Protein 3D1L (pdb70)

CATH classification: 3.40.50.720 (+1 more: 1.10.1040.20)

Foldseek 3Di:
DLLAQEEEEEAQDDVSLQLLLLSLVLNHHDAEYEHCDPVRRVVSCVNRVYHYDNALQPGDQETQEYEYADDDVVCVVCVLSNLPNHDQNYEEYADLQDACPCPPRHQKYWYWHWDDDVHDQAADIATEIDINDPVSRVSSQVSSVSRYPHYYYDHSVRSVVVVVVVCVVPVVLVVLVVVCVVCVVVVHDSVVVPVVVVLVVVCVPPPPLVSDDDCLCVVPCVPLVVVLCVVVVVVSVCSVVVSPVNNVSD/DLLAFEEEEEAQFFVNLQVLLLSLVLNHHDAAYEHCDPVRRVVSCVNNVYHYDPALQPDDQEGQEYEYEDDPVVCVVCVLSNQPPHDLNREEYADLQDACPCPPPHDKYWYWHWDDGHNVDHDQQQDIATEIDIPDPVSRVSSQVSSVSRYPHYYYDHSVVSNVVVVVVCVVPVVLVVLVVCQVVCVVVPHHSPVPPVVVVLVVVCVPDPNLVSDDDCLQVVVVVVLVVVCCCVVPVVVVVSVVVSVVNNVD

Organism: Bacteroides fragilis (strain ATCC 25285 / DSM 2151 / CCUG 4856 / JCM 11019 / LMG 10263 / NCTC 9343 / Onslow / VPI 2553 / EN-2) (NCBI:txid272559)

B-factor: mean 49.12, std 8.97, range [27.75, 86.51]

Solvent-accessible surface area: 22450 Å² total

Radius of gyration: 28.65 Å; Cα contacts (8 Å, |Δi|>4): 856; chains: 2; bounding box: 71×79×59 Å

Nearest PDB structures (foldseek):
  3d1l-assembly1_A  TM=1.004E+00  e=2.231E-47  Bacteroides fragilis NCTC 9343
  3d1l-assembly1_B  TM=6.926E-01  e=3.878E-43  Bacteroides fragilis NCTC 9343
  3gt0-assembly1_A  TM=6.727E-01  e=2.154E-07  Bacillus cereus ATCC 14579
  3qsg-assembly1_A-2  TM=5.677E-01  e=4.108E-08  Alicyclobacillus acidocaldarius subsp. acidocaldarius DSM 446
  2f1k-assembly2_C  TM=5.886E-01  e=5.859E-08  Synechocystis sp. PCC 6803

Structure (mmCIF, N/CA/C/O backbone):
data_3D1L
#
_entry.id   3D1L
#
_cell.length_a   154.995
_cell.length_b   154.995
_cell.length_c   54.313
_cell.angle_alpha   90.00
_cell.angle_beta   90.00
_cell.angle_gamma   90.00
#
_symmetry.space_group_name_H-M   'I 41'
#
loop_
_entity.id
_entity.type
_entity.pdbx_description
1 polymer 'Putative NADP oxidoreductase BF3122'
2 non-polymer '2-MERCAPTO-PROPION ALDEHYDE'
3 non-polymer 'CHLORIDE ION'
4 water water
#
loop_
_atom_site.group_PDB
_atom_site.id
_atom_site.type_symbol
_atom_site.label_atom_id
_atom_site.label_alt_id
_atom_site.label_comp_id
_atom_site.label_asym_id
_atom_site.label_entity_id
_atom_site.label_seq_id
_atom_site.pdbx_PDB_ins_code
_atom_site.Cartn_x
_atom_site.Cartn_y
_atom_site.Cartn_z
_atom_site.occupancy
_atom_site.B_iso_or_equiv
_atom_site.auth_seq_id
_atom_site.auth_comp_id
_atom_site.auth_asym_id
_atom_site.auth_atom_id
_atom_site.pdbx_PDB_model_num
ATOM 1 N N . SER A 1 7 ? -20.924 4.644 62.723 1.00 72.35 4 SER A N 1
ATOM 2 C CA . SER A 1 7 ? -22.354 4.690 62.310 1.00 72.55 4 SER A CA 1
ATOM 3 C C . SER A 1 7 ? -22.482 4.376 60.823 1.00 72.54 4 SER A C 1
ATOM 4 O O . SER A 1 7 ? -23.131 3.401 60.449 1.00 72.45 4 SER A O 1
ATOM 7 N N . ILE A 1 8 ? -21.861 5.197 59.975 1.00 72.46 5 ILE A N 1
ATOM 8 C CA . ILE A 1 8 ? -21.847 4.899 58.539 1.00 72.45 5 ILE A CA 1
ATOM 9 C C . ILE A 1 8 ? -20.993 3.655 58.250 1.00 72.28 5 ILE A C 1
ATOM 10 O O . ILE A 1 8 ? -21.343 2.849 57.389 1.00 72.25 5 ILE A O 1
ATOM 15 N N . GLU A 1 9 ? -19.899 3.488 58.999 1.00 71.77 6 GLU A N 1
ATOM 16 C CA . GLU A 1 9 ? -19.054 2.302 58.865 1.00 71.24 6 GLU A CA 1
ATOM 17 C C . GLU A 1 9 ? -19.778 1.069 59.384 1.00 70.60 6 GLU A C 1
ATOM 18 O O . GLU A 1 9 ? -19.253 -0.042 59.308 1.00 70.82 6 GLU A O 1
ATOM 24 N N . ASP A 1 10 ? -20.979 1.288 59.922 1.00 69.60 7 ASP A N 1
ATOM 25 C CA . ASP A 1 10 ? -21.881 0.209 60.316 1.00 68.48 7 ASP A CA 1
ATOM 26 C C . ASP A 1 10 ? -22.890 -0.127 59.209 1.00 67.06 7 ASP A C 1
ATOM 27 O O . ASP A 1 10 ? -23.965 -0.666 59.471 1.00 67.69 7 ASP A O 1
ATOM 32 N N . THR A 1 11 ? -22.541 0.207 57.978 1.00 64.75 8 THR A N 1
ATOM 33 C CA . THR A 1 11 ? -23.318 -0.204 56.827 1.00 62.62 8 THR A CA 1
ATOM 34 C C . THR A 1 11 ? -22.807 -1.583 56.424 1.00 60.96 8 THR A C 1
ATOM 35 O O . THR A 1 11 ? -21.676 -1.689 55.970 1.00 60.99 8 THR A O 1
ATOM 39 N N . PRO A 1 12 ? -23.613 -2.647 56.627 1.00 59.21 9 PRO A N 1
ATOM 40 C CA . PRO A 1 12 ? -23.178 -3.945 56.120 1.00 58.36 9 PRO A CA 1
ATOM 41 C C . PRO A 1 12 ? -23.150 -3.908 54.590 1.00 57.60 9 PRO A C 1
ATOM 42 O O . PRO A 1 12 ? -24.103 -3.429 53.981 1.00 57.28 9 PRO A O 1
ATOM 46 N N . ILE A 1 13 ? -22.068 -4.395 53.992 1.00 56.85 10 ILE A N 1
ATOM 47 C CA . ILE A 1 13 ? -21.874 -4.313 52.552 1.00 56.57 10 ILE A CA 1
ATOM 48 C C . ILE A 1 13 ? -21.677 -5.697 51.924 1.00 57.01 10 ILE A C 1
ATOM 49 O O . ILE A 1 13 ? -21.006 -6.553 52.503 1.00 56.21 10 ILE A O 1
ATOM 54 N N . VAL A 1 14 ? -22.282 -5.901 50.746 1.00 57.00 11 VAL A N 1
ATOM 55 C CA . VAL A 1 14 ? -22.021 -7.086 49.924 1.00 57.28 11 VAL A CA 1
ATOM 56 C C . VAL A 1 14 ? -21.422 -6.663 48.563 1.00 57.99 11 VAL A C 1
ATOM 57 O O . VAL A 1 14 ? -21.814 -5.636 47.985 1.00 57.78 11 VAL A O 1
ATOM 61 N N . LEU A 1 15 ? -20.466 -7.447 48.065 1.00 58.19 12 LEU A N 1
ATOM 62 C CA . LEU A 1 15 ? -19.844 -7.177 46.775 1.00 57.90 12 LEU A CA 1
ATOM 63 C C . LEU A 1 15 ? -20.276 -8.250 45.789 1.00 57.82 12 LEU A C 1
ATOM 64 O O . LEU A 1 15 ? -20.191 -9.441 46.084 1.00 58.14 12 LEU A O 1
ATOM 69 N N . ILE A 1 16 ? -20.752 -7.821 44.626 1.00 56.84 13 ILE A N 1
ATOM 70 C CA . ILE A 1 16 ? -21.163 -8.732 43.558 1.00 56.20 13 ILE A CA 1
ATOM 71 C C . ILE A 1 16 ? -20.134 -8.512 42.472 1.00 55.88 13 ILE A C 1
ATOM 72 O O . ILE A 1 16 ? -20.197 -7.513 41.725 1.00 55.32 13 ILE A O 1
ATOM 77 N N . GLY A 1 17 ? -19.172 -9.430 42.411 1.00 55.26 14 GLY A N 1
ATOM 78 C CA . GLY A 1 17 ? -17.999 -9.265 41.566 1.00 55.60 14 GLY A CA 1
ATOM 79 C C . GLY A 1 17 ? -16.735 -9.090 42.396 1.00 56.12 14 GLY A C 1
ATOM 80 O O . GLY A 1 17 ? -16.728 -8.336 43.367 1.00 56.37 14 GLY A O 1
ATOM 81 N N . ALA A 1 18 ? -15.667 -9.798 42.016 1.00 56.15 15 ALA A N 1
ATOM 82 C CA . ALA A 1 18 ? -14.400 -9.777 42.757 1.00 56.61 15 ALA A CA 1
ATOM 83 C C . ALA A 1 18 ? -13.179 -9.447 41.891 1.00 56.81 15 ALA A C 1
ATOM 84 O O . ALA A 1 18 ? -12.079 -9.911 42.171 1.00 56.76 15 ALA A O 1
ATOM 86 N N . GLY A 1 19 ? -13.378 -8.651 40.843 1.00 57.40 16 GLY A N 1
ATOM 87 C CA . GLY A 1 19 ? -12.273 -8.191 39.999 1.00 57.36 16 GLY A CA 1
ATOM 88 C C . GLY A 1 19 ? -11.425 -7.130 40.678 1.00 57.91 16 GLY A C 1
ATOM 89 O O . GLY A 1 19 ? -11.484 -6.960 41.896 1.00 57.59 16 GLY A O 1
ATOM 90 N N . ASN A 1 20 ? -10.641 -6.412 39.882 1.00 58.31 17 ASN A N 1
ATOM 91 C CA . ASN A 1 20 ? -9.626 -5.518 40.405 1.00 59.06 17 ASN A CA 1
ATOM 92 C C . ASN A 1 20 ? -10.181 -4.312 41.159 1.00 59.22 17 ASN A C 1
ATOM 93 O O . ASN A 1 20 ? -9.756 -4.038 42.283 1.00 59.05 17 ASN A O 1
ATOM 98 N N . LEU A 1 21 ? -11.116 -3.597 40.531 1.00 59.47 18 LEU A N 1
ATOM 99 C CA . LEU A 1 21 ? -11.771 -2.449 41.150 1.00 59.50 18 LEU A CA 1
ATOM 100 C C . LEU A 1 21 ? -12.481 -2.870 42.430 1.00 59.84 18 LEU A C 1
ATOM 101 O O . LEU A 1 21 ? -12.309 -2.235 43.478 1.00 60.08 18 LEU A O 1
ATOM 106 N N . ALA A 1 22 ? -13.269 -3.939 42.334 1.00 59.88 19 ALA A N 1
ATOM 107 C CA . ALA A 1 22 ? -13.964 -4.531 43.479 1.00 59.93 19 ALA A CA 1
ATOM 108 C C . ALA A 1 22 ? -13.022 -4.795 44.635 1.00 60.33 19 ALA A C 1
ATOM 109 O O . ALA A 1 22 ? -13.338 -4.487 45.788 1.00 60.20 19 ALA A O 1
ATOM 111 N N . THR A 1 23 ? -11.870 -5.373 44.307 1.00 60.28 20 THR A N 1
ATOM 112 C CA . THR A 1 23 ? -10.841 -5.656 45.274 1.00 60.60 20 THR A CA 1
ATOM 113 C C . THR A 1 23 ? -10.358 -4.373 45.960 1.00 61.10 20 THR A C 1
ATOM 114 O O . THR A 1 23 ? -10.482 -4.258 47.178 1.00 61.48 20 THR A O 1
ATOM 118 N N . ASN A 1 24 ? -9.837 -3.419 45.181 1.00 61.21 21 ASN A N 1
ATOM 119 C CA . ASN A 1 24 ? -9.372 -2.135 45.716 1.00 61.71 21 ASN A CA 1
ATOM 120 C C . ASN A 1 24 ? -10.417 -1.462 46.599 1.00 61.81 21 ASN A C 1
ATOM 121 O O . ASN A 1 24 ? -10.125 -1.017 47.717 1.00 62.11 21 ASN A O 1
ATOM 126 N N . LEU A 1 25 ? -11.640 -1.423 46.085 1.00 62.00 22 LEU A N 1
ATOM 127 C CA . LEU A 1 25 ? -12.763 -0.794 46.745 1.00 62.01 22 LEU A CA 1
ATOM 128 C C . LEU A 1 25 ? -13.084 -1.487 48.074 1.00 62.02 22 LEU A C 1
ATOM 129 O O . LEU A 1 25 ? -13.154 -0.836 49.117 1.00 62.10 22 LEU A O 1
ATOM 134 N N . ALA A 1 26 ? -13.266 -2.808 48.025 1.00 62.00 23 ALA A N 1
ATOM 135 C CA . ALA A 1 26 ? -13.509 -3.612 49.221 1.00 61.79 23 ALA A CA 1
ATOM 136 C C . ALA A 1 26 ? -12.430 -3.424 50.302 1.00 61.90 23 ALA A C 1
ATOM 137 O O . ALA A 1 26 ? -12.763 -3.194 51.464 1.00 62.11 23 ALA A O 1
ATOM 139 N N . LYS A 1 27 ? -11.156 -3.536 49.916 1.00 61.77 24 LYS A N 1
ATOM 140 C CA . LYS A 1 27 ? -10.026 -3.374 50.848 1.00 62.19 24 LYS A CA 1
ATOM 141 C C . LYS A 1 27 ? -10.013 -1.999 51.523 1.00 62.11 24 LYS A C 1
ATOM 142 O O . LYS A 1 27 ? -9.895 -1.913 52.736 1.00 62.45 24 LYS A O 1
ATOM 148 N N . ALA A 1 28 ? -10.158 -0.939 50.726 1.00 62.51 25 ALA A N 1
ATOM 149 C CA . ALA A 1 28 ? -10.242 0.437 51.221 1.00 62.42 25 ALA A CA 1
ATOM 150 C C . ALA A 1 28 ? -11.441 0.640 52.148 1.00 62.53 25 ALA A C 1
ATOM 151 O O . ALA A 1 28 ? -11.306 1.273 53.202 1.00 62.78 25 ALA A O 1
ATOM 153 N N . LEU A 1 29 ? -12.601 0.102 51.769 1.00 62.23 26 LEU A N 1
ATOM 154 C CA . LEU A 1 29 ? -13.773 0.128 52.651 1.00 62.18 26 LEU A CA 1
ATOM 155 C C . LEU A 1 29 ? -13.501 -0.586 53.982 1.00 62.40 26 LEU A C 1
ATOM 156 O O . LEU A 1 29 ? -13.740 -0.014 55.058 1.00 61.93 26 LEU A O 1
ATOM 161 N N . TYR A 1 30 ? -12.980 -1.815 53.895 1.00 62.57 27 TYR A N 1
ATOM 162 C CA . TYR A 1 30 ? -12.548 -2.610 55.065 1.00 62.71 27 TYR A CA 1
ATOM 163 C C . TYR A 1 30 ? -11.541 -1.887 55.972 1.00 62.97 27 TYR A C 1
ATOM 164 O O . TYR A 1 30 ? -11.634 -1.959 57.213 1.00 62.71 27 TYR A O 1
ATOM 173 N N . ARG A 1 31 ? -10.582 -1.197 55.356 1.00 63.15 28 ARG A N 1
ATOM 174 C CA . ARG A 1 31 ? -9.581 -0.436 56.112 1.00 63.60 28 ARG A CA 1
ATOM 175 C C . ARG A 1 31 ? -10.190 0.769 56.809 1.00 63.26 28 ARG A C 1
ATOM 176 O O . ARG A 1 31 ? -9.711 1.187 57.856 1.00 62.93 28 ARG A O 1
ATOM 184 N N . LYS A 1 32 ? -11.239 1.329 56.210 1.00 63.02 29 LYS A N 1
ATOM 185 C CA . LYS A 1 32 ? -11.920 2.489 56.776 1.00 62.95 29 LYS A CA 1
ATOM 186 C C . LYS A 1 32 ? -12.886 2.125 57.905 1.00 62.78 29 LYS A C 1
ATOM 187 O O . LYS A 1 32 ? -13.361 3.001 58.630 1.00 62.71 29 LYS A O 1
ATOM 193 N N . GLY A 1 33 ? -13.165 0.833 58.057 1.00 62.71 30 GLY A N 1
ATOM 194 C CA . GLY A 1 33 ? -13.946 0.346 59.194 1.00 62.66 30 GLY A CA 1
ATOM 195 C C . GLY A 1 33 ? -15.239 -0.343 58.817 1.00 62.33 30 GLY A C 1
ATOM 196 O O . GLY A 1 33 ? -16.030 -0.726 59.684 1.00 62.02 30 GLY A O 1
ATOM 197 N N . PHE A 1 34 ? -15.451 -0.502 57.518 1.00 62.31 31 PHE A N 1
ATOM 198 C CA . PHE A 1 34 ? -16.666 -1.119 57.012 1.00 62.43 31 PHE A CA 1
ATOM 199 C C . PHE A 1 34 ? -16.633 -2.632 57.132 1.00 62.56 31 PHE A C 1
ATOM 200 O O . PHE A 1 34 ? -15.594 -3.273 56.941 1.00 62.97 31 PHE A O 1
ATOM 208 N N . ARG A 1 35 ? -17.795 -3.194 57.438 1.00 62.53 32 ARG A N 1
ATOM 209 C CA . ARG A 1 35 ? -17.989 -4.628 57.447 1.00 62.43 32 ARG A CA 1
ATOM 210 C C . ARG A 1 35 ? -18.398 -5.044 56.053 1.00 61.90 32 ARG A C 1
ATOM 211 O O . ARG A 1 35 ? -19.426 -4.590 55.533 1.00 61.16 32 ARG A O 1
ATOM 219 N N . ILE A 1 36 ? -17.581 -5.890 55.438 1.00 61.29 33 ILE A N 1
ATOM 220 C CA . ILE A 1 36 ? -17.989 -6.542 54.210 1.00 60.77 33 ILE A CA 1
ATOM 221 C C . ILE A 1 36 ? -18.466 -7.932 54.599 1.00 60.12 33 ILE A C 1
ATOM 222 O O . ILE A 1 36 ? -17.685 -8.743 55.095 1.00 59.90 33 ILE A O 1
ATOM 227 N N . VAL A 1 37 ? -19.765 -8.180 54.445 1.00 59.52 34 VAL A N 1
ATOM 228 C CA . VAL A 1 37 ? -20.335 -9.420 54.993 1.00 59.32 34 VAL A CA 1
ATOM 229 C C . VAL A 1 37 ? -20.074 -10.623 54.104 1.00 58.51 34 VAL A C 1
ATOM 230 O O . VAL A 1 37 ? -19.893 -11.734 54.604 1.00 58.63 34 VAL A O 1
ATOM 234 N N . GLN A 1 38 ? -20.017 -10.381 52.795 1.00 57.42 35 GLN A N 1
ATOM 235 C CA . GLN A 1 38 ? -19.991 -11.450 51.799 1.00 56.45 35 GLN A CA 1
ATOM 236 C C . GLN A 1 38 ? -19.494 -10.932 50.471 1.00 55.90 35 GLN A C 1
ATOM 237 O O . GLN A 1 38 ? -19.791 -9.798 50.097 1.00 56.25 35 GLN A O 1
ATOM 243 N N . VAL A 1 39 ? -18.749 -11.778 49.759 1.00 55.58 36 VAL A N 1
ATOM 244 C CA . VAL A 1 39 ? -18.308 -11.501 48.395 1.00 55.06 36 VAL A CA 1
ATOM 245 C C . VAL A 1 39 ? -18.912 -12.562 47.459 1.00 55.46 36 VAL A C 1
ATOM 246 O O . VAL A 1 39 ? -18.870 -13.751 47.756 1.00 55.19 36 VAL A O 1
ATOM 250 N N . TYR A 1 40 ? -19.513 -12.122 46.351 1.00 55.67 37 TYR A N 1
ATOM 251 C CA . TYR A 1 40 ? -19.866 -13.037 45.269 1.00 55.96 37 TYR A CA 1
ATOM 252 C C . TYR A 1 40 ? -18.906 -12.878 44.079 1.00 56.44 37 TYR A C 1
ATOM 253 O O . TYR A 1 40 ? -18.447 -11.782 43.778 1.00 56.51 37 TYR A O 1
ATOM 262 N N . SER A 1 41 ? -18.624 -13.985 43.403 1.00 57.53 38 SER A N 1
ATOM 263 C CA . SER A 1 41 ? -17.904 -13.979 42.136 1.00 58.19 38 SER A CA 1
ATOM 264 C C . SER A 1 41 ? -18.293 -15.208 41.319 1.00 59.03 38 SER A C 1
ATOM 265 O O . SER A 1 41 ? -18.726 -16.224 41.875 1.00 59.42 38 SER A O 1
ATOM 268 N N . ARG A 1 42 ? -18.128 -15.120 40.002 1.00 59.43 39 ARG A N 1
ATOM 269 C CA . ARG A 1 42 ? -18.461 -16.225 39.122 1.00 60.50 39 ARG A CA 1
ATOM 270 C C . ARG A 1 42 ? -17.638 -17.485 39.455 1.00 60.10 39 ARG A C 1
ATOM 271 O O . ARG A 1 42 ? -18.178 -18.597 39.445 1.00 59.45 39 ARG A O 1
ATOM 279 N N . THR A 1 43 ? -16.348 -17.290 39.748 1.00 60.02 40 THR A N 1
ATOM 280 C CA . THR A 1 43 ? -15.419 -18.391 40.035 1.00 60.26 40 THR A CA 1
ATOM 281 C C . THR A 1 43 ? -15.076 -18.470 41.513 1.00 60.22 40 THR A C 1
ATOM 282 O O . THR A 1 43 ? -14.898 -17.444 42.164 1.00 60.48 40 THR A O 1
ATOM 286 N N . GLU A 1 44 ? -14.986 -19.698 42.019 1.00 60.38 41 GLU A N 1
ATOM 287 C CA . GLU A 1 44 ? -14.634 -19.999 43.418 1.00 60.61 41 GLU A CA 1
ATOM 288 C C . GLU A 1 44 ? -13.398 -19.273 43.915 1.00 60.29 41 GLU A C 1
ATOM 289 O O . GLU A 1 44 ? -13.425 -18.644 44.978 1.00 59.75 41 GLU A O 1
ATOM 295 N N . GLU A 1 45 ? -12.314 -19.391 43.147 1.00 60.19 42 GLU A N 1
ATOM 296 C CA . GLU A 1 45 ? -11.029 -18.825 43.527 1.00 60.21 42 GLU A CA 1
ATOM 297 C C . GLU A 1 45 ? -11.178 -17.334 43.810 1.00 59.64 42 GLU A C 1
ATOM 298 O O . GLU A 1 45 ? -10.840 -16.878 44.899 1.00 59.48 42 GLU A O 1
ATOM 304 N N . SER A 1 46 ? -11.727 -16.599 42.842 1.00 59.52 43 SER A N 1
ATOM 305 C CA . SER A 1 46 ? -11.896 -15.157 42.960 1.00 59.18 43 SER A CA 1
ATOM 306 C C . SER A 1 46 ? -12.682 -14.753 44.200 1.00 59.02 43 SER A C 1
ATOM 307 O O . SER A 1 46 ? -12.251 -13.868 44.932 1.00 58.61 43 SER A O 1
ATOM 310 N N . ALA A 1 47 ? -13.821 -15.402 44.440 1.00 59.10 44 ALA A N 1
ATOM 311 C CA . ALA A 1 47 ? -14.686 -15.031 45.577 1.00 59.44 44 ALA A CA 1
ATOM 312 C C . ALA A 1 47 ? -14.005 -15.252 46.936 1.00 59.88 44 ALA A C 1
ATOM 313 O O . ALA A 1 47 ? -14.032 -14.370 47.805 1.00 59.42 44 ALA A O 1
ATOM 315 N N . ARG A 1 48 ? -13.384 -16.423 47.092 1.00 60.11 45 ARG A N 1
ATOM 316 C CA . ARG A 1 48 ? -12.638 -16.787 48.300 1.00 61.14 45 ARG A CA 1
ATOM 317 C C . ARG A 1 48 ? -11.486 -15.817 48.564 1.00 61.49 45 ARG A C 1
ATOM 318 O O . ARG A 1 48 ? -11.308 -15.320 49.690 1.00 61.19 45 ARG A O 1
ATOM 326 N N . GLU A 1 49 ? -10.708 -15.574 47.508 1.00 61.86 46 GLU A N 1
ATOM 327 C CA . GLU A 1 49 ? -9.516 -14.751 47.580 1.00 62.24 46 GLU A CA 1
ATOM 328 C C . GLU A 1 49 ? -9.843 -13.369 48.142 1.00 62.13 46 GLU A C 1
ATOM 329 O O . GLU A 1 49 ? -9.249 -12.953 49.136 1.00 61.57 46 GLU A O 1
ATOM 335 N N . LEU A 1 50 ? -10.798 -12.672 47.521 1.00 62.08 47 LEU A N 1
ATOM 336 C CA . LEU A 1 50 ? -11.159 -11.340 48.005 1.00 62.19 47 LEU A CA 1
ATOM 337 C C . LEU A 1 50 ? -11.760 -11.422 49.400 1.00 62.38 47 LEU A C 1
ATOM 338 O O . LEU A 1 50 ? -11.378 -10.654 50.277 1.00 62.39 47 LEU A O 1
ATOM 343 N N . ALA A 1 51 ? -12.667 -12.377 49.605 1.00 62.68 48 ALA A N 1
ATOM 344 C CA . ALA A 1 51 ? -13.348 -12.556 50.895 1.00 62.93 48 ALA A CA 1
ATOM 345 C C . ALA A 1 51 ? -12.389 -12.775 52.074 1.00 63.55 48 ALA A C 1
ATOM 346 O O . ALA A 1 51 ? -12.681 -12.354 53.199 1.00 63.43 48 ALA A O 1
ATOM 348 N N . GLN A 1 52 ? -11.257 -13.431 51.807 1.00 63.80 49 GLN A N 1
ATOM 349 C CA . GLN A 1 52 ? -10.223 -13.668 52.817 1.00 64.26 49 GLN A CA 1
ATOM 350 C C . GLN A 1 52 ? -9.450 -12.391 53.185 1.00 64.38 49 GLN A C 1
ATOM 351 O O . GLN A 1 52 ? -8.872 -12.297 54.277 1.00 63.98 49 GLN A O 1
ATOM 357 N N . LYS A 1 53 ? -9.452 -11.418 52.268 1.00 64.46 50 LYS A N 1
ATOM 358 C CA . LYS A 1 53 ? -8.716 -10.159 52.428 1.00 64.49 50 LYS A CA 1
ATOM 359 C C . LYS A 1 53 ? -9.432 -9.136 53.313 1.00 64.09 50 LYS A C 1
ATOM 360 O O . LYS A 1 53 ? -8.800 -8.123 53.765 1.00 64.03 50 LYS A O 1
ATOM 366 N N . VAL A 1 54 ? -10.756 -9.381 53.527 1.00 63.69 51 VAL A N 1
ATOM 367 C CA . VAL A 1 54 ? -11.585 -8.391 54.223 1.00 63.19 51 VAL A CA 1
ATOM 368 C C . VAL A 1 54 ? -12.462 -9.017 55.321 1.00 62.98 51 VAL A C 1
ATOM 369 O O . VAL A 1 54 ? -13.412 -8.381 55.836 1.00 63.09 51 VAL A O 1
ATOM 373 N N . GLU A 1 55 ? -12.123 -10.266 55.667 1.00 62.49 52 GLU A N 1
ATOM 374 C CA . GLU A 1 55 ? -12.835 -11.042 56.705 1.00 62.57 52 GLU A CA 1
ATOM 375 C C . GLU A 1 55 ? -14.333 -11.267 56.360 1.00 61.75 52 GLU A C 1
ATOM 376 O O . GLU A 1 55 ? -15.216 -11.125 57.218 1.00 61.55 52 GLU A O 1
ATOM 382 N N . ALA A 1 56 ? -14.586 -11.630 55.092 1.00 60.94 53 ALA A N 1
ATOM 383 C CA . ALA A 1 56 ? -15.939 -11.843 54.554 1.00 60.11 53 ALA A CA 1
ATOM 384 C C . ALA A 1 56 ? -16.224 -13.294 54.157 1.00 59.51 53 ALA A C 1
ATOM 385 O O . ALA A 1 56 ? -15.316 -14.052 53.815 1.00 59.20 53 ALA A O 1
ATOM 387 N N . GLU A 1 57 ? -17.503 -13.657 54.188 1.00 58.95 54 GLU A N 1
ATOM 388 C CA . GLU A 1 57 ? -17.982 -14.900 53.586 1.00 58.49 54 GLU A CA 1
ATOM 389 C C . GLU A 1 57 ? -17.903 -14.799 52.074 1.00 58.19 54 GLU A C 1
ATOM 390 O O . GLU A 1 57 ? -17.792 -13.716 51.511 1.00 57.53 54 GLU A O 1
ATOM 396 N N . TYR A 1 58 ? -17.970 -15.939 51.403 1.00 58.14 55 TYR A N 1
ATOM 397 C CA . TYR A 1 58 ? -17.902 -15.933 49.950 1.00 57.64 55 TYR A CA 1
ATOM 398 C C . TYR A 1 58 ? -18.889 -16.908 49.330 1.00 56.96 55 TYR A C 1
ATOM 399 O O . TYR A 1 58 ? -19.220 -17.943 49.913 1.00 56.52 55 TYR A O 1
ATOM 408 N N . THR A 1 59 ? -19.380 -16.555 48.156 1.00 55.87 56 THR A N 1
ATOM 409 C CA . THR A 1 59 ? -20.275 -17.446 47.444 1.00 55.33 56 THR A CA 1
ATOM 410 C C . THR A 1 59 ? -20.054 -17.351 45.946 1.00 54.34 56 THR A C 1
ATOM 411 O O . THR A 1 59 ? -19.501 -16.362 45.444 1.00 54.67 56 THR A O 1
ATOM 415 N N . THR A 1 60 ? -20.507 -18.383 45.246 1.00 53.14 57 THR A N 1
ATOM 416 C CA . THR A 1 60 ? -20.340 -18.510 43.816 1.00 51.54 57 THR A CA 1
ATOM 417 C C . THR A 1 60 ? -21.747 -18.592 43.204 1.00 50.84 57 THR A C 1
ATOM 418 O O . THR A 1 60 ? -21.922 -18.543 41.984 1.00 50.82 57 THR A O 1
ATOM 422 N N . ASP A 1 61 ? -22.743 -18.65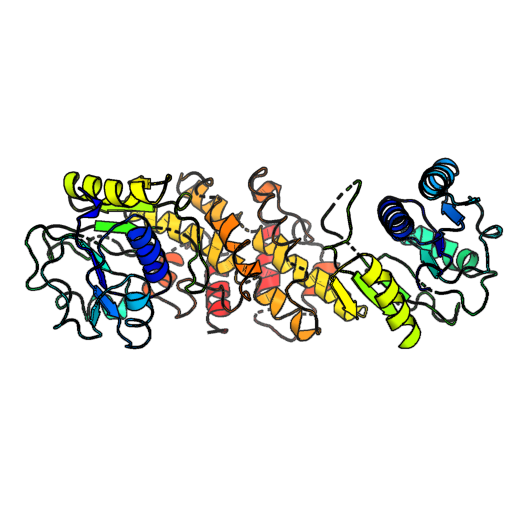3 44.086 1.00 50.21 58 ASP A N 1
ATOM 423 C CA . ASP A 1 61 ? -24.161 -18.876 43.755 1.00 50.08 58 ASP A CA 1
ATOM 424 C C . ASP A 1 61 ? -25.002 -17.684 44.239 1.00 49.68 58 ASP A C 1
ATOM 425 O O . ASP A 1 61 ? -25.016 -17.369 45.436 1.00 49.17 58 ASP A O 1
ATOM 430 N N . LEU A 1 62 ? -25.696 -17.029 43.303 1.00 49.23 59 LEU A N 1
ATOM 431 C CA . LEU A 1 62 ? -26.486 -15.842 43.603 1.00 48.56 59 LEU A CA 1
ATOM 432 C C . LEU A 1 62 ? -27.634 -16.113 44.583 1.00 48.78 59 LEU A C 1
ATOM 433 O O . LEU A 1 62 ? -28.086 -15.198 45.278 1.00 48.33 59 LEU A O 1
ATOM 438 N N . ALA A 1 63 ? -28.102 -17.363 44.637 1.00 48.64 60 ALA A N 1
ATOM 439 C CA . ALA A 1 63 ? -29.205 -17.731 45.526 1.00 48.78 60 ALA A CA 1
ATOM 440 C C . ALA A 1 63 ? -28.774 -17.722 46.987 1.00 48.93 60 ALA A C 1
ATOM 441 O O . ALA A 1 63 ? -29.622 -17.679 47.885 1.00 48.79 60 ALA A O 1
ATOM 443 N N . GLU A 1 64 ? -27.462 -17.762 47.214 1.00 48.93 61 GLU A N 1
ATOM 444 C CA . GLU A 1 64 ? -26.896 -17.767 48.564 1.00 49.66 61 GLU A CA 1
ATOM 445 C C . GLU A 1 64 ? -26.376 -16.395 48.986 1.00 49.25 61 GLU A C 1
ATOM 446 O O . GLU A 1 64 ? -25.759 -16.258 50.052 1.00 48.98 61 GLU A O 1
ATOM 452 N N . VAL A 1 65 ? -26.599 -15.383 48.148 1.00 48.42 62 VAL A N 1
ATOM 453 C CA . VAL A 1 65 ? -26.172 -14.035 48.499 1.00 48.13 62 VAL A CA 1
ATOM 454 C C . VAL A 1 65 ? -27.018 -13.547 49.677 1.00 48.04 62 VAL A C 1
ATOM 455 O O . VAL A 1 65 ? -28.237 -13.712 49.658 1.00 48.57 62 VAL A O 1
ATOM 459 N N . ASN A 1 66 ? -26.366 -13.018 50.716 1.00 48.11 63 ASN A N 1
ATOM 460 C CA . ASN A 1 66 ? -27.068 -12.442 51.880 1.00 47.95 63 ASN A CA 1
ATOM 461 C C . ASN A 1 66 ? -28.022 -11.355 51.422 1.00 47.98 63 ASN A C 1
ATOM 462 O O . ASN A 1 66 ? -27.616 -10.432 50.705 1.00 48.36 63 ASN A O 1
ATOM 467 N N . PRO A 1 67 ? -29.303 -11.503 51.772 1.00 47.87 64 PRO A N 1
ATOM 468 C CA . PRO A 1 67 ? -30.336 -10.575 51.366 1.00 48.09 64 PRO A CA 1
ATOM 469 C C . PRO A 1 67 ? -30.527 -9.347 52.267 1.00 48.17 64 PRO A C 1
ATOM 470 O O . PRO A 1 67 ? -31.297 -8.469 51.895 1.00 48.06 64 PRO A O 1
ATOM 474 N N . TYR A 1 68 ? -29.844 -9.266 53.413 1.00 48.31 65 TYR A N 1
ATOM 475 C CA . TYR A 1 68 ? -30.144 -8.196 54.398 1.00 48.50 65 TYR A CA 1
ATOM 476 C C . TYR A 1 68 ? -29.102 -7.071 54.546 1.00 48.65 65 TYR A C 1
ATOM 477 O O . TYR A 1 68 ? -29.189 -6.277 55.477 1.00 48.40 65 TYR A O 1
ATOM 486 N N . ALA A 1 69 ? -28.123 -6.994 53.637 1.00 49.04 66 ALA A N 1
ATOM 487 C CA . ALA A 1 69 ? -27.128 -5.911 53.702 1.00 49.03 66 ALA A CA 1
ATOM 488 C C . ALA A 1 69 ? -27.737 -4.570 53.275 1.00 49.26 66 ALA A C 1
ATOM 489 O O . ALA A 1 69 ? -28.818 -4.527 52.672 1.00 49.26 66 ALA A O 1
ATOM 491 N N . LYS A 1 70 ? -27.060 -3.477 53.619 1.00 49.62 67 LYS A N 1
ATOM 492 C CA . LYS A 1 70 ? -27.545 -2.135 53.273 1.00 49.92 67 LYS A CA 1
ATOM 493 C C . LYS A 1 70 ? -27.105 -1.712 51.858 1.00 49.75 67 LYS A C 1
ATOM 494 O O . LYS A 1 70 ? -27.832 -0.995 51.162 1.00 50.66 67 LYS A O 1
ATOM 500 N N . LEU A 1 71 ? -25.947 -2.195 51.414 1.00 49.12 68 LEU A N 1
ATOM 501 C CA . LEU A 1 71 ? -25.381 -1.781 50.132 1.00 47.93 68 LEU A CA 1
ATOM 502 C C . LEU A 1 71 ? -24.784 -2.941 49.340 1.00 47.92 68 LEU A C 1
ATOM 503 O O . LEU A 1 71 ? -24.003 -3.738 49.872 1.00 47.71 68 LEU A O 1
ATOM 508 N N . TYR A 1 72 ? -25.153 -3.014 48.061 1.00 47.59 69 TYR A N 1
ATOM 509 C CA . TYR A 1 72 ? -24.674 -4.048 47.163 1.00 47.08 69 TYR A CA 1
ATOM 510 C C . TYR A 1 72 ? -23.898 -3.395 46.054 1.00 47.22 69 TYR A C 1
ATOM 511 O O . TYR A 1 72 ? -24.426 -2.574 45.322 1.00 48.13 69 TYR A O 1
ATOM 520 N N . ILE A 1 73 ? -22.633 -3.758 45.925 1.00 47.06 70 ILE A N 1
ATOM 521 C CA . ILE A 1 73 ? -21.772 -3.109 44.957 1.00 45.84 70 ILE A CA 1
ATOM 522 C C . ILE A 1 73 ? -21.481 -4.092 43.840 1.00 46.15 70 ILE A C 1
ATOM 523 O O . ILE A 1 73 ? -20.717 -5.043 44.023 1.00 45.33 70 ILE A O 1
ATOM 528 N N . VAL A 1 74 ? -22.125 -3.853 42.695 1.00 46.09 71 VAL A N 1
ATOM 529 C CA . VAL A 1 74 ? -22.007 -4.706 41.527 1.00 46.69 71 VAL A CA 1
ATOM 530 C C . VAL A 1 74 ? -20.947 -4.130 40.598 1.00 47.02 71 VAL A C 1
ATOM 531 O O . VAL A 1 74 ? -21.052 -2.980 40.178 1.00 47.27 71 VAL A O 1
ATOM 535 N N . SER A 1 75 ? -19.933 -4.934 40.281 1.00 47.59 72 SER A N 1
ATOM 536 C CA . SER A 1 75 ? -18.868 -4.518 39.363 1.00 48.57 72 SER A CA 1
ATOM 537 C C . SER A 1 75 ? -18.699 -5.472 38.190 1.00 49.09 72 SER A C 1
ATOM 538 O O . SER A 1 75 ? -17.667 -5.465 37.534 1.00 49.37 72 SER A O 1
ATOM 541 N N . LEU A 1 76 ? -19.723 -6.277 37.908 1.00 49.66 73 LEU A N 1
ATOM 542 C CA . LEU A 1 76 ? -19.680 -7.240 36.822 1.00 49.95 73 LEU A CA 1
ATOM 543 C C . LEU A 1 76 ? -19.625 -6.549 35.474 1.00 50.53 73 LEU A C 1
ATOM 544 O O . LEU A 1 76 ? -20.149 -5.445 35.319 1.00 51.27 73 LEU A O 1
ATOM 549 N N . LYS A 1 77 ? -18.976 -7.198 34.508 1.00 50.76 74 LYS A N 1
ATOM 550 C CA . LYS A 1 77 ? -18.907 -6.703 33.121 1.00 51.28 74 LYS A CA 1
ATOM 551 C C . LYS A 1 77 ? -20.315 -6.641 32.457 1.00 49.19 74 LYS A C 1
ATOM 552 O O . LYS A 1 77 ? -21.244 -7.282 32.925 1.00 49.48 74 LYS A O 1
ATOM 558 N N . ASP A 1 78 ? -20.437 -5.884 31.366 1.00 47.08 75 ASP A N 1
ATOM 559 C CA . ASP A 1 78 ? -21.708 -5.586 30.703 1.00 46.05 75 ASP A CA 1
ATOM 560 C C . ASP A 1 78 ? -22.649 -6.798 30.533 1.00 44.85 75 ASP A C 1
ATOM 561 O O . ASP A 1 78 ? -23.756 -6.831 31.065 1.00 44.37 75 ASP A O 1
ATOM 566 N N . SER A 1 79 ? -22.191 -7.769 29.762 1.00 43.63 76 SER A N 1
ATOM 567 C CA . SER A 1 79 ? -22.948 -8.961 29.448 1.00 43.68 76 SER A CA 1
ATOM 568 C C . SER A 1 79 ? -23.279 -9.750 30.699 1.00 43.91 76 SER A C 1
ATOM 569 O O . SER A 1 79 ? -24.450 -10.087 30.920 1.00 43.63 76 SER A O 1
ATOM 572 N N . ALA A 1 80 ? -22.261 -10.011 31.531 1.00 43.94 77 ALA A N 1
ATOM 573 C CA . ALA A 1 80 ? -22.438 -10.780 32.774 1.00 44.29 77 ALA A CA 1
ATOM 574 C C . ALA A 1 80 ? -23.483 -10.099 33.653 1.00 44.58 77 ALA A C 1
ATOM 575 O O . ALA A 1 80 ? -24.344 -10.732 34.270 1.00 45.10 77 ALA A O 1
ATOM 577 N N . PHE A 1 81 ? -23.438 -8.784 33.652 1.00 44.31 78 PHE A N 1
ATOM 578 C CA . PHE A 1 81 ? -24.383 -7.998 34.413 1.00 44.22 78 PHE A CA 1
ATOM 579 C C . PHE A 1 81 ? -25.892 -7.815 34.018 1.00 44.73 78 PHE A C 1
ATOM 580 O O . PHE A 1 81 ? -26.740 -8.168 34.847 1.00 44.35 78 PHE A O 1
ATOM 588 N N . ALA A 1 82 ? -26.305 -7.434 32.795 1.00 45.56 79 ALA A N 1
ATOM 589 C CA . ALA A 1 82 ? -27.108 -8.243 31.837 1.00 45.68 79 ALA A CA 1
ATOM 590 C C . ALA A 1 82 ? -27.709 -9.566 32.264 1.00 45.78 79 ALA A C 1
ATOM 591 O O . ALA A 1 82 ? -28.853 -9.620 32.744 1.00 46.03 79 ALA A O 1
ATOM 593 N N . GLU A 1 83 ? -26.954 -10.630 32.061 1.00 45.63 80 GLU A N 1
ATOM 594 C CA . GLU A 1 83 ? -27.445 -11.956 32.300 1.00 46.20 80 GLU A CA 1
ATOM 595 C C . GLU A 1 83 ? -27.985 -12.172 33.723 1.00 46.13 80 GLU A C 1
ATOM 596 O O . GLU A 1 83 ? -28.989 -12.893 33.922 1.00 46.40 80 GLU A O 1
ATOM 602 N N . LEU A 1 84 ? -27.334 -11.531 34.690 1.00 45.79 81 LEU A N 1
ATOM 603 C CA . LEU A 1 84 ? -27.465 -11.892 36.105 1.00 45.46 81 LEU A CA 1
ATOM 604 C C . LEU A 1 84 ? -28.269 -10.894 36.932 1.00 45.67 81 LEU A C 1
ATOM 605 O O . LEU A 1 84 ? -28.487 -11.107 38.130 1.00 45.42 81 LEU A O 1
ATOM 610 N N . LEU A 1 85 ? -28.733 -9.821 36.297 1.00 46.03 82 LEU A N 1
ATOM 611 C CA . LEU A 1 85 ? -29.412 -8.757 37.044 1.00 46.91 82 LEU A CA 1
ATOM 612 C C . LEU A 1 85 ? -30.580 -9.286 37.879 1.00 46.65 82 LEU A C 1
ATOM 613 O O . LEU A 1 85 ? -30.706 -8.955 39.065 1.00 46.73 82 LEU A O 1
ATOM 618 N N . GLN A 1 86 ? -31.434 -10.103 37.274 1.00 47.01 83 GLN A N 1
ATOM 619 C CA . GLN A 1 86 ? -32.575 -10.628 38.017 1.00 47.19 83 GLN A CA 1
ATOM 620 C C . GLN A 1 86 ? -32.179 -11.535 39.190 1.00 47.37 83 GLN A C 1
ATOM 621 O O . GLN A 1 86 ? -32.799 -11.465 40.255 1.00 47.23 83 GLN A O 1
ATOM 627 N N . GLY A 1 87 ? -31.140 -12.360 39.011 1.00 47.37 84 GLY A N 1
ATOM 628 C CA . GLY A 1 87 ? -30.631 -13.198 40.116 1.00 47.44 84 GLY A CA 1
ATOM 629 C C . GLY A 1 87 ? -29.985 -12.363 41.210 1.00 47.41 84 GLY A C 1
ATOM 630 O O . GLY A 1 87 ? -29.989 -12.740 42.388 1.00 47.74 84 GLY A O 1
ATOM 631 N N . ILE A 1 88 ? -29.429 -11.220 40.816 1.00 47.39 85 ILE A N 1
ATOM 632 C CA . ILE A 1 88 ? -28.880 -10.250 41.761 1.00 47.65 85 ILE A CA 1
ATOM 633 C C . ILE A 1 88 ? -30.022 -9.630 42.582 1.00 48.98 85 ILE A C 1
ATOM 634 O O . ILE A 1 88 ? -29.987 -9.576 43.819 1.00 48.57 85 ILE A O 1
ATOM 639 N N . VAL A 1 89 ? -31.063 -9.221 41.873 1.00 50.24 86 VAL A N 1
ATOM 640 C CA . VAL A 1 89 ? -32.204 -8.543 42.465 1.00 51.68 86 VAL A CA 1
ATOM 641 C C . VAL A 1 89 ? -33.003 -9.477 43.408 1.00 52.26 86 VAL A C 1
ATOM 642 O O . VAL A 1 89 ? -33.376 -9.084 44.528 1.00 52.06 86 VAL A O 1
ATOM 646 N N . GLU A 1 90 ? -33.202 -10.720 42.964 1.00 52.73 87 GLU A N 1
ATOM 647 C CA . GLU A 1 90 ? -34.001 -11.710 43.680 1.00 53.35 87 GLU A CA 1
ATOM 648 C C . GLU A 1 90 ? -33.632 -11.803 45.151 1.00 53.11 87 GLU A C 1
ATOM 649 O O . GLU A 1 90 ? -32.463 -11.932 45.486 1.00 53.25 87 GLU A O 1
ATOM 655 N N . GLY A 1 91 ? -34.635 -11.720 46.020 1.00 53.13 88 GLY A N 1
ATOM 656 C CA . GLY A 1 91 ? -34.446 -11.995 47.450 1.00 53.28 88 GLY A CA 1
ATOM 657 C C . GLY A 1 91 ? -34.043 -10.804 48.312 1.00 53.28 88 GLY A C 1
ATOM 658 O O . GLY A 1 91 ? -34.080 -10.877 49.547 1.00 52.75 88 GLY A O 1
ATOM 659 N N . LYS A 1 92 ? -33.667 -9.704 47.667 1.00 52.62 89 LYS A N 1
ATOM 660 C CA . LYS A 1 92 ? -33.163 -8.545 48.389 1.00 52.49 89 LYS A CA 1
ATOM 661 C C . LYS A 1 92 ? -34.303 -7.852 49.119 1.00 53.06 89 LYS A C 1
ATOM 662 O O . LYS A 1 92 ? -35.385 -7.656 48.562 1.00 53.20 89 LYS A O 1
ATOM 668 N N . ARG A 1 93 ? -34.062 -7.505 50.374 1.00 52.92 90 ARG A N 1
ATOM 669 C CA . ARG A 1 93 ? -35.030 -6.718 51.129 1.00 53.26 90 ARG A CA 1
ATOM 670 C C . ARG A 1 93 ? -35.093 -5.258 50.611 1.00 53.31 90 ARG A C 1
ATOM 671 O O . ARG A 1 93 ? -34.133 -4.754 50.028 1.00 53.16 90 ARG A O 1
ATOM 679 N N . GLU A 1 94 ? -36.243 -4.619 50.822 1.00 52.72 91 GLU A N 1
ATOM 680 C CA . GLU A 1 94 ? -36.573 -3.290 50.306 1.00 52.61 91 GLU A CA 1
ATOM 681 C C . GLU A 1 94 ? -35.495 -2.212 50.464 1.00 52.34 91 GLU A C 1
ATOM 682 O O . GLU A 1 94 ? -35.341 -1.358 49.593 1.00 52.82 91 GLU A O 1
ATOM 688 N N . GLU A 1 95 ? -34.760 -2.243 51.570 1.00 52.30 92 GLU A N 1
ATOM 689 C CA . GLU A 1 95 ? -33.786 -1.196 51.897 1.00 52.79 92 GLU A CA 1
ATOM 690 C C . GLU A 1 95 ? -32.471 -1.393 51.138 1.00 51.46 92 GLU A C 1
ATOM 691 O O . GLU A 1 95 ? -31.652 -0.478 51.063 1.00 52.06 92 GLU A O 1
ATOM 697 N N . ALA A 1 96 ? -32.266 -2.592 50.597 1.00 50.46 93 ALA A N 1
ATOM 698 C CA . ALA A 1 96 ? -31.056 -2.927 49.852 1.00 49.20 93 ALA A CA 1
ATOM 699 C C . ALA A 1 96 ? -30.765 -1.838 48.815 1.00 48.58 93 ALA A C 1
ATOM 700 O O . ALA A 1 96 ? -31.610 -1.517 47.962 1.00 48.41 93 ALA A O 1
ATOM 702 N N . LEU A 1 97 ? -29.585 -1.239 48.904 1.00 47.69 94 LEU A N 1
ATOM 703 C CA . LEU A 1 97 ? -29.207 -0.263 47.909 1.00 46.59 94 LEU A CA 1
ATOM 704 C C . LEU A 1 97 ? -28.323 -0.937 46.863 1.00 46.15 94 LEU A C 1
ATOM 705 O O . LEU A 1 97 ? -27.241 -1.443 47.166 1.00 45.54 94 LEU A O 1
ATOM 718 N N . VAL A 1 99 ? -26.116 -0.755 43.593 1.00 44.18 96 VAL A N 1
ATOM 719 C CA . VAL A 1 99 ? -25.305 0.127 42.807 1.00 43.67 96 VAL A CA 1
ATOM 720 C C . VAL A 1 99 ? -24.377 -0.680 41.900 1.00 44.00 96 VAL A C 1
ATOM 721 O O . VAL A 1 99 ? -23.989 -1.804 42.219 1.00 43.95 96 VAL A O 1
ATOM 725 N N . HIS A 1 100 ? -24.045 -0.106 40.756 1.00 42.43 97 HIS A N 1
ATOM 726 C CA . HIS A 1 100 ? -22.973 -0.646 39.948 1.00 41.84 97 HIS A CA 1
ATOM 727 C C . HIS A 1 100 ? -21.854 0.382 39.761 1.00 41.58 97 HIS A C 1
ATOM 728 O O . HIS A 1 100 ? -22.084 1.592 39.881 1.00 40.91 97 HIS A O 1
ATOM 735 N N . THR A 1 101 ? -20.645 -0.110 39.509 1.00 41.29 98 THR A N 1
ATOM 736 C CA . THR A 1 101 ? -19.455 0.732 39.438 1.00 41.90 98 THR A CA 1
ATOM 737 C C . THR A 1 101 ? -19.087 1.186 38.016 1.00 42.46 98 THR A C 1
ATOM 738 O O . THR A 1 101 ? -18.254 2.062 37.856 1.00 43.13 98 THR A O 1
ATOM 742 N N . ALA A 1 102 ? -19.674 0.581 36.992 1.00 43.32 99 ALA A N 1
ATOM 743 C CA . ALA A 1 102 ? -19.384 0.971 35.609 1.00 45.12 99 ALA A CA 1
ATOM 744 C C . ALA A 1 102 ? -20.098 2.270 35.247 1.00 46.12 99 ALA A C 1
ATOM 745 O O . ALA A 1 102 ? -21.335 2.324 35.250 1.00 47.71 99 ALA A O 1
ATOM 747 N N . GLY A 1 103 ? -19.333 3.291 34.890 1.00 46.55 100 GLY A N 1
ATOM 748 C CA . GLY A 1 103 ? -19.894 4.592 34.509 1.00 47.61 100 GLY A CA 1
ATOM 749 C C . GLY A 1 103 ? -20.715 4.627 33.225 1.00 47.90 100 GLY A C 1
ATOM 750 O O . GLY A 1 103 ? -21.584 5.490 33.054 1.00 48.52 100 GLY A O 1
ATOM 751 N N . SER A 1 104 ? -20.463 3.671 32.342 1.00 47.17 101 SER A N 1
ATOM 752 C CA . SER A 1 104 ? -21.061 3.655 31.013 1.00 47.68 101 SER A CA 1
ATOM 753 C C . SER A 1 104 ? -22.466 3.031 31.002 1.00 47.06 101 SER A C 1
ATOM 754 O O . SER A 1 104 ? -23.129 3.034 29.964 1.00 47.71 101 SER A O 1
ATOM 757 N N . ILE A 1 105 ? -22.908 2.506 32.152 1.00 46.37 102 ILE A N 1
ATOM 758 C CA . ILE A 1 105 ? -24.162 1.762 32.275 1.00 45.42 102 ILE A CA 1
ATOM 759 C C . ILE A 1 105 ? -25.212 2.620 33.000 1.00 45.86 102 ILE A C 1
ATOM 760 O O . ILE A 1 105 ? -24.993 3.062 34.143 1.00 44.86 102 ILE A O 1
ATOM 765 N N . PRO A 1 106 ? -26.341 2.905 32.321 1.00 45.80 103 PRO A N 1
ATOM 766 C CA . PRO A 1 106 ? -27.288 3.853 32.921 1.00 45.66 103 PRO A CA 1
ATOM 767 C C . PRO A 1 106 ? -27.896 3.284 34.185 1.00 45.38 103 PRO A C 1
ATOM 768 O O . PRO A 1 106 ? -28.039 2.074 34.287 1.00 45.31 103 PRO A O 1
ATOM 780 N N . ASN A 1 108 ? -30.873 3.407 35.127 1.00 46.30 105 ASN A N 1
ATOM 781 C CA . ASN A 1 108 ? -32.196 2.853 34.841 1.00 47.61 105 ASN A CA 1
ATOM 782 C C . ASN A 1 108 ? -32.215 1.344 34.649 1.00 47.51 105 ASN A C 1
ATOM 783 O O . ASN A 1 108 ? -33.276 0.786 34.491 1.00 47.54 105 ASN A O 1
ATOM 788 N N . VAL A 1 109 ? -31.068 0.668 34.702 1.00 47.85 106 VAL A N 1
ATOM 789 C CA . VAL A 1 109 ? -31.105 -0.801 34.588 1.00 48.14 106 VAL A CA 1
ATOM 790 C C . VAL A 1 109 ? -31.861 -1.411 35.778 1.00 48.97 106 VAL A C 1
ATOM 791 O O . VAL A 1 109 ? -32.394 -2.510 35.669 1.00 48.72 106 VAL A O 1
ATOM 795 N N . TRP A 1 110 ? -31.839 -0.736 36.919 1.00 49.77 107 TRP A N 1
ATOM 796 C CA . TRP A 1 110 ? -32.388 -1.250 38.171 1.00 50.63 107 TRP A CA 1
ATOM 797 C C . TRP A 1 110 ? -33.855 -0.898 38.313 1.00 50.89 107 TRP A C 1
ATOM 798 O O . TRP A 1 110 ? -34.561 -1.458 39.092 1.00 51.31 107 TRP A O 1
ATOM 809 N N . GLU A 1 111 ? -34.270 0.064 37.525 1.00 51.50 108 GLU A N 1
ATOM 810 C CA . GLU A 1 111 ? -35.613 0.561 37.442 1.00 51.75 108 GLU A CA 1
ATOM 811 C C . GLU A 1 111 ? -36.654 -0.514 37.187 1.00 50.73 108 GLU A C 1
ATOM 812 O O . GLU A 1 111 ? -36.579 -1.258 36.243 1.00 49.91 108 GLU A O 1
ATOM 818 N N . GLY A 1 112 ? -37.632 -0.559 38.066 1.00 49.74 109 GLY A N 1
ATOM 819 C CA . GLY A 1 112 ? -38.677 -1.581 38.065 1.00 49.25 109 GLY A CA 1
ATOM 820 C C . GLY A 1 112 ? -38.321 -2.825 38.876 1.00 49.41 109 GLY A C 1
ATOM 821 O O . GLY A 1 112 ? -39.195 -3.646 39.177 1.00 49.01 109 GLY A O 1
ATOM 822 N N . HIS A 1 113 ? -37.039 -2.972 39.231 1.00 49.03 110 HIS A N 1
ATOM 823 C CA . HIS A 1 113 ? -36.577 -4.148 39.980 1.00 48.57 110 HIS A CA 1
ATOM 824 C C . HIS A 1 113 ? -36.445 -3.872 41.479 1.00 47.88 110 HIS A C 1
ATOM 825 O O . HIS A 1 113 ? -36.870 -4.673 42.291 1.00 47.46 110 HIS A O 1
ATOM 832 N N . VAL A 1 114 ? -35.835 -2.742 41.844 1.00 46.94 111 VAL A N 1
ATOM 833 C CA . VAL A 1 114 ? -35.621 -2.384 43.259 1.00 45.91 111 VAL A CA 1
ATOM 834 C C . VAL A 1 114 ? -36.009 -0.919 43.503 1.00 45.15 111 VAL A C 1
ATOM 835 O O . VAL A 1 114 ? -35.941 -0.103 42.582 1.00 45.16 111 VAL A O 1
ATOM 839 N N . PRO A 1 115 ? -36.478 -0.589 44.717 1.00 44.68 112 PRO A N 1
ATOM 840 C CA . PRO A 1 115 ? -36.796 0.827 44.947 1.00 44.55 112 PRO A CA 1
ATOM 841 C C . PRO A 1 115 ? -35.575 1.711 45.235 1.00 44.38 112 PRO A C 1
ATOM 842 O O . PRO A 1 115 ? -35.657 2.912 45.045 1.00 44.84 112 PRO A O 1
ATOM 846 N N . HIS A 1 116 ? -34.461 1.121 45.677 1.00 44.02 113 HIS A N 1
ATOM 847 C CA . HIS A 1 116 ? -33.277 1.896 46.055 1.00 43.93 113 HIS A CA 1
ATOM 848 C C . HIS A 1 116 ? -32.044 1.508 45.219 1.00 44.25 113 HIS A C 1
ATOM 849 O O . HIS A 1 116 ? -31.524 0.383 45.324 1.00 43.67 113 HIS A O 1
ATOM 856 N N . TYR A 1 117 ? -31.586 2.425 44.370 1.00 43.72 114 TYR A N 1
ATOM 857 C CA . TYR A 1 117 ? -30.485 2.081 43.471 1.00 44.08 114 TYR A CA 1
ATOM 858 C C . TYR A 1 117 ? -29.688 3.307 43.057 1.00 44.19 114 TYR A C 1
ATOM 859 O O . TYR A 1 117 ? -30.131 4.437 43.276 1.00 44.50 114 TYR A O 1
ATOM 868 N N . GLY A 1 118 ? -28.517 3.070 42.453 1.00 44.19 115 GLY A N 1
ATOM 869 C CA . GLY A 1 118 ? -27.679 4.141 41.924 1.00 43.82 115 GLY A CA 1
ATOM 870 C C . GLY A 1 118 ? -26.432 3.735 41.127 1.00 43.93 115 GLY A C 1
ATOM 871 O O . GLY A 1 118 ? -26.211 2.561 40.792 1.00 43.44 115 GLY A O 1
ATOM 872 N N . VAL A 1 119 ? -25.630 4.739 40.795 1.00 43.83 116 VAL A N 1
ATOM 873 C CA . VAL A 1 119 ? -24.339 4.533 40.161 1.00 43.24 116 VAL A CA 1
ATOM 874 C C . VAL A 1 119 ? -23.267 5.025 41.136 1.00 43.82 116 VAL A C 1
ATOM 875 O O . VAL A 1 119 ? -23.382 6.119 41.701 1.00 43.34 116 VAL A O 1
ATOM 879 N N . PHE A 1 120 ? -22.257 4.184 41.355 1.00 44.18 117 PHE A N 1
ATOM 880 C CA . PHE A 1 120 ? -21.173 4.444 42.282 1.00 44.68 117 PHE A CA 1
ATOM 881 C C . PHE A 1 120 ? -19.849 4.312 41.520 1.00 45.75 117 PHE A C 1
ATOM 882 O O . PHE A 1 120 ? -19.155 3.287 41.616 1.00 44.65 117 PHE A O 1
ATOM 890 N N . TYR A 1 121 ? -19.530 5.363 40.753 1.00 46.89 118 TYR A N 1
ATOM 891 C CA . TYR A 1 121 ? -18.475 5.323 39.743 1.00 48.31 118 TYR A CA 1
ATOM 892 C C . TYR A 1 121 ? -17.169 6.006 40.225 1.00 49.38 118 TYR A C 1
ATOM 893 O O . TYR A 1 121 ? -17.098 7.235 40.336 1.00 50.29 118 TYR A O 1
ATOM 902 N N . PRO A 1 122 ? -16.147 5.201 40.560 1.00 50.06 119 PRO A N 1
ATOM 903 C CA . PRO A 1 122 ? -14.853 5.778 40.821 1.00 50.69 119 PRO A CA 1
ATOM 904 C C . PRO A 1 122 ? -14.077 5.851 39.505 1.00 51.39 119 PRO A C 1
ATOM 905 O O . PRO A 1 122 ? -13.824 4.814 38.896 1.00 51.12 119 PRO A O 1
ATOM 917 N N . GLN A 1 124 ? -10.978 6.021 37.503 1.00 57.41 121 GLN A N 1
ATOM 918 C CA . GLN A 1 124 ? -9.581 5.771 37.823 1.00 59.62 121 GLN A CA 1
ATOM 919 C C . GLN A 1 124 ? -8.631 5.834 36.636 1.00 60.19 121 GLN A C 1
ATOM 920 O O . GLN A 1 124 ? -8.963 5.398 35.527 1.00 60.46 121 GLN A O 1
ATOM 926 N N . THR A 1 125 ? -7.447 6.378 36.925 1.00 61.09 122 THR A N 1
ATOM 927 C CA . THR A 1 125 ? -6.383 6.705 35.972 1.00 61.73 122 THR A CA 1
ATOM 928 C C . THR A 1 125 ? -5.702 5.500 35.273 1.00 62.13 122 THR A C 1
ATOM 929 O O . THR A 1 125 ? -5.381 5.578 34.080 1.00 61.96 122 THR A O 1
ATOM 933 N N . PHE A 1 126 ? -5.470 4.408 36.008 1.00 62.47 123 PHE A N 1
ATOM 934 C CA . PHE A 1 126 ? -4.922 3.175 35.413 1.00 62.73 123 PHE A CA 1
ATOM 935 C C . PHE A 1 126 ? -5.712 1.912 35.780 1.00 62.86 123 PHE A C 1
ATOM 936 O O . PHE A 1 126 ? -6.934 1.951 35.973 1.00 63.14 123 PHE A O 1
ATOM 938 N N . ARG A 1 130 ? -3.966 -3.727 39.534 1.00 71.62 127 ARG A N 1
ATOM 939 C CA . ARG A 1 130 ? -3.073 -3.334 40.628 1.00 71.61 127 ARG A CA 1
ATOM 940 C C . ARG A 1 130 ? -3.784 -2.443 41.662 1.00 71.45 127 ARG A C 1
ATOM 941 O O . ARG A 1 130 ? -4.912 -1.995 41.432 1.00 71.23 127 ARG A O 1
ATOM 943 N N . GLU A 1 131 ? -3.106 -2.192 42.788 1.00 71.39 128 GLU A N 1
ATOM 944 C CA . GLU A 1 131 ? -3.692 -1.522 43.960 1.00 71.09 128 GLU A CA 1
ATOM 945 C C . GLU A 1 131 ? -3.651 0.006 43.906 1.00 71.06 128 GLU A C 1
ATOM 946 O O . GLU A 1 131 ? -2.581 0.607 43.749 1.00 70.88 128 GLU A O 1
ATOM 948 N N . VAL A 1 132 ? -4.828 0.622 44.054 1.00 70.81 129 VAL A N 1
ATOM 949 C CA . VAL A 1 132 ? -4.951 2.087 44.108 1.00 70.48 129 VAL A CA 1
ATOM 950 C C . VAL A 1 132 ? -5.728 2.613 45.329 1.00 69.86 129 VAL A C 1
ATOM 951 O O . VAL A 1 132 ? -6.912 2.295 45.508 1.00 69.83 129 VAL A O 1
ATOM 955 N N . ASP A 1 133 ? -5.026 3.399 46.154 1.00 68.90 130 ASP A N 1
ATOM 956 C CA . ASP A 1 133 ? -5.597 4.187 47.261 1.00 68.02 130 ASP A CA 1
ATOM 957 C C . ASP A 1 133 ? -6.486 5.316 46.711 1.00 67.13 130 ASP A C 1
ATOM 958 O O . ASP A 1 133 ? -6.086 6.028 45.781 1.00 67.09 130 ASP A O 1
ATOM 963 N N . PHE A 1 134 ? -7.661 5.498 47.322 1.00 65.97 131 PHE A N 1
ATOM 964 C CA . PHE A 1 134 ? -8.746 6.309 46.737 1.00 64.98 131 PHE A CA 1
ATOM 965 C C . PHE A 1 134 ? -8.840 7.802 47.139 1.00 64.74 131 PHE A C 1
ATOM 966 O O . PHE A 1 134 ? -9.745 8.509 46.667 1.00 64.81 131 PHE A O 1
ATOM 974 N N . LYS A 1 135 ? -7.905 8.288 47.964 1.00 63.94 132 LYS A N 1
ATOM 975 C CA . LYS A 1 135 ? -7.985 9.649 48.558 1.00 63.54 132 LYS A CA 1
ATOM 976 C C . LYS A 1 135 ? -8.052 10.856 47.566 1.00 63.00 132 LYS A C 1
ATOM 977 O O . LYS A 1 135 ? -8.723 11.980 47.914 1.00 63.05 132 LYS A O 1
ATOM 983 N N . GLU A 1 136 ? -7.500 10.600 46.328 1.00 62.23 133 GLU A N 1
ATOM 984 C CA . GLU A 1 136 ? -7.554 11.621 45.269 1.00 61.53 133 GLU A CA 1
ATOM 985 C C . GLU A 1 136 ? -8.442 11.234 44.071 1.00 61.10 133 GLU A C 1
ATOM 986 O O . GLU A 1 136 ? -8.646 12.049 43.159 1.00 61.04 133 GLU A O 1
ATOM 988 N N . ILE A 1 137 ? -8.965 10.005 44.085 1.00 60.03 134 ILE A N 1
ATOM 989 C CA . ILE A 1 137 ? -9.789 9.495 42.982 1.00 59.81 134 ILE A CA 1
ATOM 990 C C . ILE A 1 137 ? -11.228 10.028 43.068 1.00 59.16 134 ILE A C 1
ATOM 991 O O . ILE A 1 137 ? -11.871 9.917 44.122 1.00 59.34 134 ILE A O 1
ATOM 996 N N . PRO A 1 138 ? -11.735 10.611 41.960 1.00 58.33 135 PRO A N 1
ATOM 997 C CA . PRO A 1 138 ? -13.056 11.231 42.016 1.00 57.75 135 PRO A CA 1
ATOM 998 C C . PRO A 1 138 ? -14.153 10.190 41.925 1.00 57.16 135 PRO A C 1
ATOM 999 O O . PRO A 1 138 ? -14.044 9.238 41.145 1.00 57.10 135 PRO A O 1
ATOM 1003 N N . PHE A 1 139 ? -15.196 10.374 42.723 1.00 56.32 136 PHE A N 1
ATOM 1004 C CA . PHE A 1 139 ? -16.334 9.482 42.692 1.00 56.07 136 PHE A CA 1
ATOM 1005 C C . PHE A 1 139 ? -17.535 10.224 42.157 1.00 55.31 136 PHE A C 1
ATOM 1006 O O . PHE A 1 139 ? -17.810 11.352 42.583 1.00 55.74 136 PHE A O 1
ATOM 1014 N N . PHE A 1 140 ? -18.259 9.580 41.247 1.00 53.77 137 PHE A N 1
ATOM 1015 C CA . PHE A 1 140 ? -19.441 10.185 40.660 1.00 52.34 137 PHE A CA 1
ATOM 1016 C C . PHE A 1 140 ? -20.679 9.375 41.023 1.00 52.33 137 PHE A C 1
ATOM 1017 O O . PHE A 1 140 ? -20.754 8.173 40.714 1.00 51.49 137 PHE A O 1
ATOM 1025 N N . ILE A 1 141 ? -21.623 10.057 41.690 1.00 51.81 138 ILE A N 1
ATOM 1026 C CA . ILE A 1 141 ? -22.775 9.426 42.342 1.00 51.90 138 ILE A CA 1
ATOM 1027 C C . ILE A 1 141 ? -24.059 9.821 41.616 1.00 51.72 138 ILE A C 1
ATOM 1028 O O . ILE A 1 141 ? -24.284 11.014 41.303 1.00 51.47 138 ILE A O 1
ATOM 1033 N N . GLU A 1 142 ? -24.863 8.809 41.293 1.00 50.92 139 GLU A N 1
ATOM 1034 C CA . GLU A 1 142 ? -26.238 9.018 40.865 1.00 51.06 139 GLU A CA 1
ATOM 1035 C C . GLU A 1 142 ? -27.061 8.054 41.716 1.00 51.31 139 GLU A C 1
ATOM 1036 O O . GLU A 1 142 ? -26.566 6.969 42.085 1.00 52.62 139 GLU A O 1
ATOM 1042 N N . ALA A 1 143 ? -28.282 8.452 42.074 1.00 50.58 140 ALA A N 1
ATOM 1043 C CA . ALA A 1 143 ? -29.150 7.569 42.835 1.00 50.04 140 ALA A CA 1
ATOM 1044 C C . ALA A 1 143 ? -30.630 7.767 42.550 1.00 50.21 140 ALA A C 1
ATOM 1045 O O . ALA A 1 143 ? -31.047 8.790 41.990 1.00 50.62 140 ALA A O 1
ATOM 1047 N N . SER A 1 144 ? -31.414 6.762 42.935 1.00 49.78 141 SER A N 1
ATOM 1048 C CA . SER A 1 144 ? -32.850 6.761 42.750 1.00 49.57 141 SER A CA 1
ATOM 1049 C C . SER A 1 144 ? -33.592 7.794 43.606 1.00 50.04 141 SER A C 1
ATOM 1050 O O . SER A 1 144 ? -34.786 8.012 43.400 1.00 49.63 141 SER A O 1
ATOM 1053 N N . SER A 1 145 ? -32.904 8.399 44.572 1.00 50.61 142 SER A N 1
ATOM 1054 C CA . SER A 1 145 ? -33.499 9.459 45.410 1.00 51.92 142 SER A CA 1
ATOM 1055 C C . SER A 1 145 ? -32.430 10.338 46.028 1.00 52.56 142 SER A C 1
ATOM 1056 O O . SER A 1 145 ? -31.265 9.937 46.105 1.00 52.49 142 SER A O 1
ATOM 1059 N N . THR A 1 146 ? -32.839 11.522 46.492 1.00 53.52 143 THR A N 1
ATOM 1060 C CA . THR A 1 146 ? -31.915 12.466 47.127 1.00 54.29 143 THR A CA 1
ATOM 1061 C C . THR A 1 146 ? -31.264 11.851 48.365 1.00 54.34 143 THR A C 1
ATOM 1062 O O . THR A 1 146 ? -30.079 12.054 48.599 1.00 54.50 143 THR A O 1
ATOM 1066 N N . GLU A 1 147 ? -32.037 11.109 49.155 1.00 54.61 144 GLU A N 1
ATOM 1067 C CA . GLU A 1 147 ? -31.480 10.411 50.315 1.00 55.47 144 GLU A CA 1
ATOM 1068 C C . GLU A 1 147 ? -30.513 9.259 49.927 1.00 55.64 144 GLU A C 1
ATOM 1069 O O . GLU A 1 147 ? -29.468 9.081 50.564 1.00 55.97 144 GLU A O 1
ATOM 1075 N N . ASP A 1 148 ? -30.839 8.501 48.881 1.00 54.94 145 ASP A N 1
ATOM 1076 C CA . ASP A 1 148 ? -29.939 7.448 48.423 1.00 54.80 145 ASP A CA 1
ATOM 1077 C C . ASP A 1 148 ? -28.620 8.059 47.937 1.00 54.35 145 ASP A C 1
ATOM 1078 O O . ASP A 1 148 ? -27.544 7.538 48.239 1.00 53.76 145 ASP A O 1
ATOM 1083 N N . ALA A 1 149 ? -28.711 9.182 47.222 1.00 53.93 146 ALA A N 1
ATOM 1084 C CA . ALA A 1 149 ? -27.518 9.906 46.784 1.00 54.11 146 ALA A CA 1
ATOM 1085 C C . ALA A 1 149 ? -26.651 10.370 47.966 1.00 54.04 146 ALA A C 1
ATOM 1086 O O . ALA A 1 149 ? -25.436 10.129 47.976 1.00 53.63 146 ALA A O 1
ATOM 1088 N N . ALA A 1 150 ? -27.269 11.013 48.967 1.00 54.26 147 ALA A N 1
ATOM 1089 C CA . ALA A 1 150 ? -26.516 11.540 50.104 1.00 54.45 147 ALA A CA 1
ATOM 1090 C C . ALA A 1 150 ? -25.752 10.413 50.791 1.00 54.78 147 ALA A C 1
ATOM 1091 O O . ALA A 1 150 ? -24.598 10.590 51.179 1.00 55.04 147 ALA A O 1
ATOM 1093 N N . PHE A 1 151 ? -26.389 9.249 50.886 1.00 54.84 148 PHE A N 1
ATOM 1094 C CA . PHE A 1 151 ? -25.815 8.090 51.556 1.00 55.50 148 PHE A CA 1
ATOM 1095 C C . PHE A 1 151 ? -24.594 7.554 50.804 1.00 55.62 148 PHE A C 1
ATOM 1096 O O . PHE A 1 151 ? -23.544 7.295 51.414 1.00 55.94 148 PHE A O 1
ATOM 1104 N N . LEU A 1 152 ? -24.737 7.400 49.487 1.00 54.97 149 LEU A N 1
ATOM 1105 C CA . LEU A 1 152 ? -23.638 6.995 48.625 1.00 54.61 149 LEU A CA 1
ATOM 1106 C C . LEU A 1 152 ? -22.505 8.000 48.592 1.00 54.81 149 LEU A C 1
ATOM 1107 O O . LEU A 1 152 ? -21.338 7.617 48.474 1.00 54.44 149 LEU A O 1
ATOM 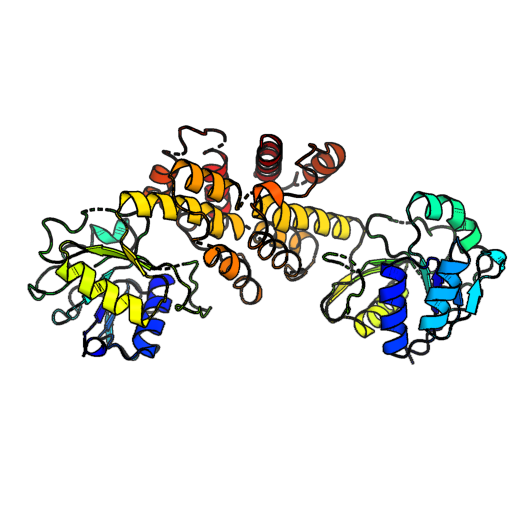1112 N N . LYS A 1 153 ? -22.844 9.283 48.651 1.00 55.38 150 LYS A N 1
ATOM 1113 C CA . LYS A 1 153 ? -21.817 10.326 48.741 1.00 56.57 150 LYS A CA 1
ATOM 1114 C C . LYS A 1 153 ? -21.082 10.279 50.079 1.00 57.11 150 LYS A C 1
ATOM 1115 O O . LYS A 1 153 ? -19.864 10.449 50.127 1.00 57.79 150 LYS A O 1
ATOM 1121 N N . ALA A 1 154 ? -21.813 10.031 51.163 1.00 57.46 151 ALA A N 1
ATOM 1122 C CA . ALA A 1 154 ? -21.168 9.859 52.465 1.00 57.80 151 ALA A CA 1
ATOM 1123 C C . ALA A 1 154 ? -20.264 8.610 52.499 1.00 57.99 151 ALA A C 1
ATOM 1124 O O . ALA A 1 154 ? -19.162 8.664 53.049 1.00 58.16 151 ALA A O 1
ATOM 1126 N N . ILE A 1 155 ? -20.718 7.501 51.904 1.00 58.16 152 ILE A N 1
ATOM 1127 C CA . ILE A 1 155 ? -19.863 6.308 51.743 1.00 58.24 152 ILE A CA 1
ATOM 1128 C C . ILE A 1 155 ? -18.583 6.670 50.980 1.00 58.00 152 ILE A C 1
ATOM 1129 O O . ILE A 1 155 ? -17.480 6.336 51.414 1.00 57.78 152 ILE A O 1
ATOM 1134 N N . ALA A 1 156 ? -18.744 7.366 49.855 1.00 57.58 153 ALA A N 1
ATOM 1135 C CA . ALA A 1 156 ? -17.619 7.706 48.987 1.00 57.21 153 ALA A CA 1
ATOM 1136 C C . ALA A 1 156 ? -16.631 8.699 49.616 1.00 57.29 153 ALA A C 1
ATOM 1137 O O . ALA A 1 156 ? -15.426 8.651 49.323 1.00 56.68 153 ALA A O 1
ATOM 1139 N N . SER A 1 157 ? -17.145 9.583 50.479 1.00 57.60 154 SER A N 1
ATOM 1140 C CA . SER A 1 157 ? -16.334 10.613 51.141 1.00 57.74 154 SER A CA 1
ATOM 1141 C C . SER A 1 157 ? -15.484 10.017 52.254 1.00 57.82 154 SER A C 1
ATOM 1142 O O . SER A 1 157 ? -14.458 10.577 52.647 1.00 57.43 154 SER A O 1
ATOM 1145 N N . THR A 1 158 ? -15.936 8.879 52.759 1.00 57.91 155 THR A N 1
ATOM 1146 C CA . THR A 1 158 ? -15.139 8.016 53.611 1.00 57.89 155 THR A CA 1
ATOM 1147 C C . THR A 1 158 ? -13.821 7.584 52.927 1.00 57.92 155 THR A C 1
ATOM 1148 O O . THR A 1 158 ? -12.818 7.365 53.604 1.00 57.99 155 THR A O 1
ATOM 1152 N N . LEU A 1 159 ? -13.817 7.502 51.593 1.00 57.63 156 LEU A N 1
ATOM 1153 C CA . LEU A 1 159 ? -12.633 7.039 50.849 1.00 57.62 156 LEU A CA 1
ATOM 1154 C C . LEU A 1 159 ? -11.886 8.112 50.046 1.00 57.65 156 LEU A C 1
ATOM 1155 O O . LEU A 1 159 ? -10.739 7.897 49.640 1.00 57.81 156 LEU A O 1
ATOM 1160 N N . SER A 1 160 ? -12.529 9.251 49.806 1.00 57.42 157 SER A N 1
ATOM 1161 C CA . SER A 1 160 ? -12.018 10.211 48.836 1.00 57.31 157 SER A CA 1
ATOM 1162 C C . SER A 1 160 ? -12.398 11.630 49.196 1.00 57.37 157 SER A C 1
ATOM 1163 O O . SER A 1 160 ? -13.429 11.863 49.827 1.00 57.45 157 SER A O 1
ATOM 1166 N N . ASN A 1 161 ? -11.546 12.566 48.777 1.00 57.59 158 ASN A N 1
ATOM 1167 C CA . ASN A 1 161 ? -11.794 13.993 48.929 1.00 57.73 158 ASN A CA 1
ATOM 1168 C C . ASN A 1 161 ? -12.636 14.551 47.770 1.00 57.47 158 ASN A C 1
ATOM 1169 O O . ASN A 1 161 ? -13.087 15.704 47.827 1.00 57.59 158 ASN A O 1
ATOM 1174 N N . ARG A 1 162 ? -12.827 13.740 46.721 1.00 56.42 159 ARG A N 1
ATOM 1175 C CA . ARG A 1 162 ? -13.460 14.194 45.475 1.00 55.69 159 ARG A CA 1
ATOM 1176 C C . ARG A 1 162 ? -14.684 13.357 45.153 1.00 54.91 159 ARG A C 1
ATOM 1177 O O . ARG A 1 162 ? -14.568 12.270 44.569 1.00 55.23 159 ARG A O 1
ATOM 1185 N N . VAL A 1 163 ? -15.850 13.857 45.563 1.00 53.88 160 VAL A N 1
ATOM 1186 C CA . VAL A 1 163 ? -17.120 13.135 45.439 1.00 53.60 160 VAL A CA 1
ATOM 1187 C C . VAL A 1 163 ? -18.189 14.068 44.880 1.00 53.29 160 VAL A C 1
ATOM 1188 O O . VAL A 1 163 ? -18.446 15.136 45.454 1.00 52.80 160 VAL A O 1
ATOM 1192 N N . TYR A 1 164 ? -18.794 13.669 43.760 1.00 52.52 161 TYR A N 1
ATOM 1193 C CA . TYR A 1 164 ? -19.695 14.549 43.029 1.00 52.24 161 TYR A CA 1
ATOM 1194 C C . TYR A 1 164 ? -20.976 13.867 42.607 1.00 51.56 161 TYR A C 1
ATOM 1195 O O . TYR A 1 164 ? -21.006 12.654 42.470 1.00 51.41 161 TYR A O 1
ATOM 1204 N N . ASP A 1 165 ? -22.027 14.672 42.428 1.00 50.73 162 ASP A N 1
ATOM 1205 C CA . ASP A 1 165 ? -23.235 14.267 41.721 1.00 50.08 162 ASP A CA 1
ATOM 1206 C C . ASP A 1 165 ? -22.960 14.270 40.211 1.00 49.81 162 ASP A C 1
ATOM 1207 O O . ASP A 1 165 ? -22.368 15.219 39.677 1.00 49.10 162 ASP A O 1
ATOM 1212 N N . ALA A 1 166 ? -23.392 13.213 39.529 1.00 49.06 163 ALA A N 1
ATOM 1213 C CA . ALA A 1 166 ? -23.329 13.159 38.076 1.00 48.70 163 ALA A CA 1
ATOM 1214 C C . ALA A 1 166 ? -24.314 12.122 37.534 1.00 48.40 163 ALA A C 1
ATOM 1215 O O . ALA A 1 166 ? -24.275 10.952 37.920 1.00 48.02 163 ALA A O 1
ATOM 1217 N N . ASP A 1 167 ? -25.179 12.567 36.632 1.00 47.77 164 ASP A N 1
ATOM 1218 C CA . ASP A 1 167 ? -26.067 11.678 35.891 1.00 47.99 164 ASP A CA 1
ATOM 1219 C C . ASP A 1 167 ? -25.372 11.123 34.646 1.00 47.79 164 ASP A C 1
ATOM 1220 O O . ASP A 1 167 ? -24.196 11.383 34.448 1.00 47.90 164 ASP A O 1
ATOM 1225 N N . SER A 1 168 ? -26.071 10.360 33.808 1.00 47.99 165 SER A N 1
ATOM 1226 C CA . SER A 1 168 ? -25.396 9.743 32.668 1.00 48.54 165 SER A CA 1
ATOM 1227 C C . SER A 1 168 ? -24.760 10.804 31.754 1.00 48.65 165 SER A C 1
ATOM 1228 O O . SER A 1 168 ? -23.604 10.665 31.362 1.00 48.96 165 SER A O 1
ATOM 1231 N N . GLU A 1 169 ? -25.509 11.876 31.480 1.00 48.75 166 GLU A N 1
ATOM 1232 C CA . GLU A 1 169 ? -25.097 12.993 30.612 1.00 48.56 166 GLU A CA 1
ATOM 1233 C C . GLU A 1 169 ? -23.827 13.677 31.112 1.00 48.03 166 GLU A C 1
ATOM 1234 O O . GLU A 1 169 ? -22.911 13.965 30.334 1.00 47.58 166 GLU A O 1
ATOM 1240 N N . GLN A 1 170 ? -23.791 13.935 32.415 1.00 47.86 167 GLN A N 1
ATOM 1241 C CA . GLN A 1 170 ? -22.602 14.424 33.098 1.00 47.90 167 GLN A CA 1
ATOM 1242 C C . GLN A 1 170 ? -21.463 13.413 33.040 1.00 48.36 167 GLN A C 1
ATOM 1243 O O . GLN A 1 170 ? -20.307 13.796 32.912 1.00 48.57 167 GLN A O 1
ATOM 1249 N N . ARG A 1 171 ? -21.777 12.124 33.137 1.00 48.97 168 ARG A N 1
ATOM 1250 C CA . ARG A 1 171 ? -20.719 11.111 33.076 1.00 49.00 168 ARG A CA 1
ATOM 1251 C C . ARG A 1 171 ? -20.147 11.008 31.669 1.00 49.51 168 ARG A C 1
ATOM 1252 O O . ARG A 1 171 ? -18.940 10.853 31.513 1.00 49.84 168 ARG A O 1
ATOM 1260 N N . LYS A 1 172 ? -20.995 11.144 30.648 1.00 49.51 169 LYS A N 1
ATOM 1261 C CA . LYS A 1 172 ? -20.488 11.234 29.270 1.00 49.87 169 LYS A CA 1
ATOM 1262 C C . LYS A 1 172 ? -19.543 12.411 29.086 1.00 49.99 169 LYS A C 1
ATOM 1263 O O . LYS A 1 172 ? -18.502 12.276 28.438 1.00 50.71 169 LYS A O 1
ATOM 1269 N N . SER A 1 173 ? -19.884 13.556 29.677 1.00 49.49 170 SER A N 1
ATOM 1270 C CA . SER A 1 173 ? -19.048 14.741 29.562 1.00 49.22 170 SER A CA 1
ATOM 1271 C C . SER A 1 173 ? -17.628 14.535 30.117 1.00 48.89 170 SER A C 1
ATOM 1272 O O . SER A 1 173 ? -16.670 15.128 29.605 1.00 49.01 170 SER A O 1
ATOM 1275 N N . LEU A 1 174 ? -17.493 13.696 31.144 1.00 48.31 171 LEU A N 1
ATOM 1276 C CA . LEU A 1 174 ? -16.170 13.329 31.672 1.00 47.64 171 LEU A CA 1
ATOM 1277 C C . LEU A 1 174 ? -15.316 12.680 30.592 1.00 47.20 171 LEU A C 1
ATOM 1278 O O . LEU A 1 174 ? -14.141 13.026 30.413 1.00 47.67 171 LEU A O 1
ATOM 1283 N N . HIS A 1 175 ? -15.893 11.734 29.860 1.00 46.95 172 HIS A N 1
ATOM 1284 C CA . HIS A 1 175 ? -15.109 11.019 28.851 1.00 46.17 172 HIS A CA 1
ATOM 1285 C C . HIS A 1 175 ? -14.869 11.863 27.621 1.00 44.80 172 HIS A C 1
ATOM 1286 O O . HIS A 1 175 ? -13.900 11.647 26.902 1.00 45.16 172 HIS A O 1
ATOM 1293 N N . LEU A 1 176 ? -15.766 12.804 27.359 1.00 43.90 173 LEU A N 1
ATOM 1294 C CA . LEU A 1 176 ? -15.545 13.781 26.304 1.00 43.62 173 LEU A CA 1
ATOM 1295 C C . LEU A 1 176 ? -14.406 14.712 26.702 1.00 43.60 173 LEU A C 1
ATOM 1296 O O . LEU A 1 176 ? -13.568 15.087 25.869 1.00 43.09 173 LEU A O 1
ATOM 1301 N N . ALA A 1 177 ? -14.381 15.073 27.983 1.00 43.50 174 ALA A N 1
ATOM 1302 C CA . ALA A 1 177 ? -13.366 15.965 28.504 1.00 43.45 174 ALA A CA 1
ATOM 1303 C C . ALA A 1 177 ? -12.006 15.278 28.542 1.00 43.36 174 ALA A C 1
ATOM 1304 O O . ALA A 1 177 ? -10.984 15.909 28.256 1.00 44.47 174 ALA A O 1
ATOM 1306 N N . ALA A 1 178 ? -11.990 13.987 28.872 1.00 42.96 175 ALA A N 1
ATOM 1307 C CA . ALA A 1 178 ? -10.756 13.174 28.816 1.00 42.74 175 ALA A CA 1
ATOM 1308 C C . ALA A 1 178 ? -10.122 13.138 27.421 1.00 42.18 175 ALA A C 1
ATOM 1309 O O . ALA A 1 178 ? -8.892 13.103 27.287 1.00 42.77 175 ALA A O 1
ATOM 1311 N N . VAL A 1 179 ? -10.955 13.129 26.384 1.00 41.97 176 VAL A N 1
ATOM 1312 C CA . VAL A 1 179 ? -10.452 13.173 25.009 1.00 41.11 176 VAL A CA 1
ATOM 1313 C C . VAL A 1 179 ? -9.639 14.451 24.757 1.00 41.29 176 VAL A C 1
ATOM 1314 O O . VAL A 1 179 ? -8.550 14.386 24.191 1.00 40.97 176 VAL A O 1
ATOM 1318 N N . PHE A 1 180 ? -10.180 15.598 25.174 1.00 41.18 177 PHE A N 1
ATOM 1319 C CA . PHE A 1 180 ? -9.445 16.863 25.114 1.00 42.15 177 PHE A CA 1
ATOM 1320 C C . PHE A 1 180 ? -8.184 16.816 25.952 1.00 42.58 177 PHE A C 1
ATOM 1321 O O . PHE A 1 180 ? -7.093 17.113 25.459 1.00 43.24 177 PHE A O 1
ATOM 1329 N N . THR A 1 181 ? -8.352 16.377 27.192 1.00 43.11 178 THR A N 1
ATOM 1330 C CA . THR A 1 181 ? -7.315 16.383 28.210 1.00 44.53 178 THR A CA 1
ATOM 1331 C C . THR A 1 181 ? -6.166 15.373 28.015 1.00 44.34 178 THR A C 1
ATOM 1332 O O . THR A 1 181 ? -5.036 15.658 28.417 1.00 43.71 178 THR A O 1
ATOM 1336 N N . CYS A 1 182 ? -6.458 14.203 27.441 1.00 44.19 179 CYS A N 1
ATOM 1337 C CA . CYS A 1 182 ? -5.420 13.195 27.180 1.00 44.77 179 CYS A CA 1
ATOM 1338 C C . CYS A 1 182 ? -5.092 12.996 25.734 1.00 42.94 179 CYS A C 1
ATOM 1339 O O . CYS A 1 182 ? -3.923 12.911 25.381 1.00 43.08 179 CYS A O 1
ATOM 1342 N N . ASN A 1 183 ? -6.110 12.827 24.899 1.00 41.91 180 ASN A N 1
ATOM 1343 C CA . ASN A 1 183 ? -5.840 12.415 23.532 1.00 40.54 180 ASN A CA 1
ATOM 1344 C C . ASN A 1 183 ? -5.334 13.586 22.704 1.00 39.58 180 ASN A C 1
ATOM 1345 O O . ASN A 1 183 ? -4.330 13.470 21.984 1.00 38.18 180 ASN A O 1
ATOM 1350 N N . PHE A 1 184 ? -6.043 14.708 22.825 1.00 39.06 181 PHE A N 1
ATOM 1351 C CA . PHE A 1 184 ? -5.746 15.905 22.038 1.00 38.68 181 PHE A CA 1
ATOM 1352 C C . PHE A 1 184 ? -4.462 16.577 22.550 1.00 38.63 181 PHE A C 1
ATOM 1353 O O . PHE A 1 184 ? -3.688 17.113 21.765 1.00 38.45 181 PHE A O 1
ATOM 1361 N N . THR A 1 185 ? -4.239 16.518 23.857 1.00 39.10 182 THR A N 1
ATOM 1362 C CA . THR A 1 185 ? -2.998 17.014 24.471 1.00 40.47 182 THR A CA 1
ATOM 1363 C C . THR A 1 185 ? -1.750 16.226 24.012 1.00 40.24 182 THR A C 1
ATOM 1364 O O . THR A 1 185 ? -0.748 16.809 23.591 1.00 39.34 182 THR A O 1
ATOM 1368 N N . ASN A 1 186 ? -1.828 14.899 24.097 1.00 40.12 183 ASN A N 1
ATOM 1369 C CA . ASN A 1 186 ? -0.767 14.057 23.587 1.00 40.12 183 ASN A CA 1
ATOM 1370 C C . ASN A 1 186 ? -0.519 14.292 22.106 1.00 40.12 183 ASN A C 1
ATOM 1371 O O . ASN A 1 186 ? 0.637 14.283 21.671 1.00 41.01 183 ASN A O 1
ATOM 1376 N N . HIS A 1 187 ? -1.577 14.531 21.333 1.00 39.83 184 HIS A N 1
ATOM 1377 C CA . HIS A 1 187 ? -1.384 14.852 19.908 1.00 39.44 184 HIS A CA 1
ATOM 1378 C C . HIS A 1 187 ? -0.596 16.149 19.724 1.00 39.84 184 HIS A C 1
ATOM 1379 O O . HIS A 1 187 ? 0.167 16.273 18.756 1.00 39.93 184 HIS A O 1
ATOM 1394 N N . TYR A 1 189 ? 1.786 17.183 21.701 1.00 38.02 186 TYR A N 1
ATOM 1395 C CA . TYR A 1 189 ? 3.166 16.698 21.908 1.00 38.18 186 TYR A CA 1
ATOM 1396 C C . TYR A 1 189 ? 3.700 16.011 20.641 1.00 37.83 186 TYR A C 1
ATOM 1397 O O . TYR A 1 189 ? 4.859 16.222 20.260 1.00 38.09 186 TYR A O 1
ATOM 1406 N N . ALA A 1 190 ? 2.854 15.176 20.022 1.00 37.45 187 ALA A N 1
ATOM 1407 C CA . ALA A 1 190 ? 3.199 14.478 18.773 1.00 37.19 187 ALA A CA 1
ATOM 1408 C C . ALA A 1 190 ? 3.497 15.451 17.647 1.00 37.11 187 ALA A C 1
ATOM 1409 O O . ALA A 1 190 ? 4.484 15.277 16.949 1.00 37.41 187 ALA A O 1
ATOM 1411 N N . LEU A 1 191 ? 2.651 16.464 17.444 1.00 37.13 188 LEU A N 1
ATOM 1412 C CA . LEU A 1 191 ? 2.932 17.463 16.377 1.00 37.25 188 LEU A CA 1
ATOM 1413 C C . LEU A 1 191 ? 4.213 18.285 16.630 1.00 37.61 188 LEU A C 1
ATOM 1414 O O . LEU A 1 191 ? 4.935 18.633 15.701 1.00 38.51 188 LEU A O 1
ATOM 1419 N N . ALA A 1 192 ? 4.494 18.571 17.899 1.00 37.63 189 ALA A N 1
ATOM 1420 C CA . ALA A 1 192 ? 5.721 19.218 18.287 1.00 38.15 189 ALA A CA 1
ATOM 1421 C C . ALA A 1 192 ? 6.909 18.331 17.908 1.00 38.44 189 ALA A C 1
ATOM 1422 O O . ALA A 1 192 ? 7.905 18.818 17.386 1.00 38.75 189 ALA A O 1
ATOM 1424 N N . ALA A 1 193 ? 6.795 17.035 18.195 1.00 38.90 190 ALA A N 1
ATOM 1425 C CA . ALA A 1 193 ? 7.854 16.074 17.937 1.00 39.41 190 ALA A CA 1
ATOM 1426 C C . ALA A 1 193 ? 8.136 15.961 16.434 1.00 40.36 190 ALA A C 1
ATOM 1427 O O . ALA A 1 193 ? 9.303 15.839 16.033 1.00 39.38 190 ALA A O 1
ATOM 1429 N N . GLU A 1 194 ? 7.072 15.996 15.624 1.00 40.63 191 GLU A N 1
ATOM 1430 C CA . GLU A 1 194 ? 7.200 15.909 14.164 1.00 42.22 191 GLU A CA 1
ATOM 1431 C C . GLU A 1 194 ? 8.002 17.092 13.707 1.00 41.87 191 GLU A C 1
ATOM 1432 O O . GLU A 1 194 ? 8.908 16.934 12.927 1.00 43.19 191 GLU A O 1
ATOM 1438 N N . LEU A 1 195 ? 7.697 18.275 14.238 1.00 42.52 192 LEU A N 1
ATOM 1439 C CA . LEU A 1 195 ? 8.399 19.505 13.860 1.00 42.59 192 LEU A CA 1
ATOM 1440 C C . LEU A 1 195 ? 9.868 19.484 14.263 1.00 43.09 192 LEU A C 1
ATOM 1441 O O . LEU A 1 195 ? 10.748 19.731 13.440 1.00 43.64 192 LEU A O 1
ATOM 1446 N N . LEU A 1 196 ? 10.140 19.154 15.517 1.00 43.05 193 LEU A N 1
ATOM 1447 C CA . LEU A 1 196 ? 11.512 19.006 15.992 1.00 43.02 193 LEU A CA 1
ATOM 1448 C C . LEU A 1 196 ? 12.307 17.943 15.217 1.00 43.59 193 LEU A C 1
ATOM 1449 O O . LEU A 1 196 ? 13.511 18.078 15.040 1.00 42.89 193 LEU A O 1
ATOM 1454 N N . LYS A 1 197 ? 11.618 16.909 14.740 1.00 44.66 194 LYS A N 1
ATOM 1455 C CA . LYS A 1 197 ? 12.225 15.897 13.873 1.00 46.00 194 LYS A CA 1
ATOM 1456 C C . LYS A 1 197 ? 12.548 16.513 12.516 1.00 46.68 194 LYS A C 1
ATOM 1457 O O . LYS A 1 197 ? 13.647 16.330 11.991 1.00 46.93 194 LYS A O 1
ATOM 1463 N N . LYS A 1 198 ? 11.588 17.242 11.955 1.00 47.41 195 LYS A N 1
ATOM 1464 C CA . LYS A 1 198 ? 11.796 17.948 10.693 1.00 48.32 195 LYS A CA 1
ATOM 1465 C C . LYS A 1 198 ? 13.015 18.874 10.773 1.00 48.24 195 LYS A C 1
ATOM 1466 O O . LYS A 1 198 ? 13.832 18.894 9.848 1.00 48.10 195 LYS A O 1
ATOM 1472 N N . TYR A 1 199 ? 13.143 19.616 11.878 1.00 47.29 196 TYR A N 1
ATOM 1473 C CA . TYR A 1 199 ? 14.219 20.595 12.045 1.00 46.53 196 TYR A CA 1
ATOM 1474 C C . TYR A 1 199 ? 15.524 20.032 12.648 1.00 45.76 196 TYR A C 1
ATOM 1475 O O . TYR A 1 199 ? 16.486 20.785 12.849 1.00 46.24 196 TYR A O 1
ATOM 1484 N N . ASN A 1 200 ? 15.548 18.729 12.937 1.00 44.33 197 ASN A N 1
ATOM 1485 C CA . ASN A 1 200 ? 16.715 18.029 13.507 1.00 43.09 197 ASN A CA 1
ATOM 1486 C C . ASN A 1 200 ? 17.145 18.548 14.884 1.00 42.56 197 ASN A C 1
ATOM 1487 O O . ASN A 1 200 ? 18.340 18.659 15.176 1.00 42.50 197 ASN A O 1
ATOM 1492 N N . LEU A 1 201 ? 16.167 18.892 15.719 1.00 40.90 198 LEU A N 1
ATOM 1493 C CA . LEU A 1 201 ? 16.449 19.323 17.079 1.00 40.29 198 LEU A CA 1
ATOM 1494 C C . LEU A 1 201 ? 15.880 18.252 18.015 1.00 40.41 198 LEU A C 1
ATOM 1495 O O . LEU A 1 201 ? 14.748 17.855 17.848 1.00 40.43 198 LEU A O 1
ATOM 1500 N N . PRO A 1 202 ? 16.668 17.763 18.989 1.00 40.63 199 PRO A N 1
ATOM 1501 C CA . PRO A 1 202 ? 16.120 16.781 19.934 1.00 40.75 199 PRO A CA 1
ATOM 1502 C C . PRO A 1 202 ? 14.849 17.235 20.673 1.00 40.89 199 PRO A C 1
ATOM 1503 O O . PRO A 1 202 ? 14.689 18.395 21.009 1.00 40.77 199 PRO A O 1
ATOM 1507 N N . PHE A 1 203 ? 13.948 16.287 20.881 1.00 41.50 200 PHE A N 1
ATOM 1508 C CA . PHE A 1 203 ? 12.661 16.508 21.508 1.00 41.54 200 PHE A CA 1
ATOM 1509 C C . PHE A 1 203 ? 12.782 16.718 23.01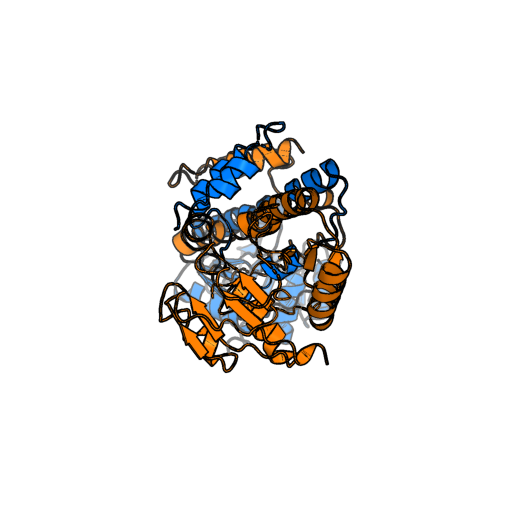1 1.00 41.77 200 PHE A C 1
ATOM 1510 O O . PHE A 1 203 ? 11.888 17.314 23.610 1.00 42.07 200 PHE A O 1
ATOM 1518 N N . ASP A 1 204 ? 13.886 16.279 23.616 1.00 41.66 201 ASP A N 1
ATOM 1519 C CA . ASP A 1 204 ? 14.021 16.294 25.083 1.00 42.56 201 ASP A CA 1
ATOM 1520 C C . ASP A 1 204 ? 13.916 17.675 25.699 1.00 41.71 201 ASP A C 1
ATOM 1521 O O . ASP A 1 204 ? 13.602 17.809 26.873 1.00 42.12 201 ASP A O 1
ATOM 1526 N N . VAL A 1 205 ? 14.196 18.696 24.897 1.00 41.20 202 VAL A N 1
ATOM 1527 C CA . VAL A 1 205 ? 14.066 20.093 25.303 1.00 41.10 202 VAL A CA 1
ATOM 1528 C C . VAL A 1 205 ? 12.612 20.494 25.648 1.00 40.47 202 VAL A C 1
ATOM 1529 O O . VAL A 1 205 ? 12.368 21.379 26.463 1.00 40.87 202 VAL A O 1
ATOM 1541 N N . LEU A 1 207 ? 10.484 18.613 27.278 1.00 38.66 204 LEU A N 1
ATOM 1542 C CA . LEU A 1 207 ? 9.983 17.903 28.485 1.00 38.60 204 LEU A CA 1
ATOM 1543 C C . LEU A 1 207 ? 9.740 18.780 29.731 1.00 38.20 204 LEU A C 1
ATOM 1544 O O . LEU A 1 207 ? 8.782 18.533 30.455 1.00 38.39 204 LEU A O 1
ATOM 1549 N N . PRO A 1 208 ? 10.616 19.775 29.996 1.00 38.09 205 PRO A N 1
ATOM 1550 C CA . PRO A 1 208 ? 10.352 20.747 31.068 1.00 38.18 205 PRO A CA 1
ATOM 1551 C C . PRO A 1 208 ? 9.120 21.642 30.794 1.00 38.25 205 PRO A C 1
ATOM 1552 O O . PRO A 1 208 ? 8.462 22.066 31.729 1.00 38.90 205 PRO A O 1
ATOM 1556 N N . LEU A 1 209 ? 8.812 21.898 29.526 1.00 38.93 206 LEU A N 1
ATOM 1557 C CA . LEU A 1 209 ? 7.673 22.721 29.119 1.00 38.99 206 LEU A CA 1
ATOM 1558 C C . LEU A 1 209 ? 6.389 21.908 29.283 1.00 39.20 206 LEU A C 1
ATOM 1559 O O . LEU A 1 209 ? 5.369 22.410 29.789 1.00 39.10 206 LEU A O 1
ATOM 1564 N N . ILE A 1 210 ? 6.460 20.634 28.878 1.00 38.59 207 ILE A N 1
ATOM 1565 C CA . ILE A 1 210 ? 5.365 19.675 29.085 1.00 37.50 207 ILE A CA 1
ATOM 1566 C C . ILE A 1 210 ? 5.037 19.519 30.585 1.00 37.41 207 ILE A C 1
ATOM 1567 O O . ILE A 1 210 ? 3.877 19.638 30.991 1.00 37.27 207 ILE A O 1
ATOM 1572 N N . ASP A 1 211 ? 6.053 19.270 31.403 1.00 37.88 208 ASP A N 1
ATOM 1573 C CA . ASP A 1 211 ? 5.847 19.093 32.841 1.00 37.52 208 ASP A CA 1
ATOM 1574 C C . ASP A 1 211 ? 5.240 20.311 33.511 1.00 37.10 208 ASP A C 1
ATOM 1575 O O . ASP A 1 211 ? 4.336 20.183 34.353 1.00 36.84 208 ASP A O 1
ATOM 1580 N N . GLU A 1 212 ? 5.769 21.489 33.184 1.00 36.13 209 GLU A N 1
ATOM 1581 C CA . GLU A 1 212 ? 5.308 22.725 33.813 1.00 36.55 209 GLU A CA 1
ATOM 1582 C C . GLU A 1 212 ? 3.914 23.135 33.330 1.00 36.75 209 GLU A C 1
ATOM 1583 O O . GLU A 1 212 ? 3.133 23.655 34.107 1.00 37.42 209 GLU A O 1
ATOM 1589 N N . THR A 1 213 ? 3.611 22.899 32.051 1.00 36.48 210 THR A N 1
ATOM 1590 C CA . THR A 1 213 ? 2.270 23.147 31.497 1.00 36.70 210 THR A CA 1
ATOM 1591 C C . THR A 1 213 ? 1.218 22.383 32.273 1.00 36.36 210 THR A C 1
ATOM 1592 O O . THR A 1 213 ? 0.148 22.924 32.572 1.00 37.89 210 THR A O 1
ATOM 1596 N N . ALA A 1 214 ? 1.542 21.150 32.637 1.00 35.60 211 ALA A N 1
ATOM 1597 C CA . ALA A 1 214 ? 0.664 20.302 33.439 1.00 34.82 211 ALA A CA 1
ATOM 1598 C C . ALA A 1 214 ? 0.591 20.763 34.896 1.00 35.18 211 ALA A C 1
ATOM 1599 O O . ALA A 1 214 ? -0.509 20.856 35.459 1.00 34.74 211 ALA A O 1
ATOM 1601 N N . ARG A 1 215 ? 1.769 21.003 35.495 1.00 35.70 212 ARG A N 1
ATOM 1602 C CA A ARG A 1 215 ? 1.917 21.413 36.892 0.50 36.36 212 ARG A CA 1
ATOM 1603 C CA B ARG A 1 215 ? 1.889 21.403 36.898 0.50 36.13 212 ARG A CA 1
ATOM 1604 C C . ARG A 1 215 ? 1.131 22.702 37.206 1.00 36.86 212 ARG A C 1
ATOM 1605 O O . ARG A 1 215 ? 0.450 22.816 38.252 1.00 36.55 212 ARG A O 1
ATOM 1620 N N . LYS A 1 216 ? 1.238 23.669 36.294 1.00 37.28 213 LYS A N 1
ATOM 1621 C CA . LYS A 1 216 ? 0.646 24.995 36.409 1.00 37.23 213 LYS A CA 1
ATOM 1622 C C . LYS A 1 216 ? -0.856 24.944 36.674 1.00 37.00 213 LYS A C 1
ATOM 1623 O O . LYS A 1 216 ? -1.370 25.721 37.475 1.00 37.37 213 LYS A O 1
ATOM 1629 N N . VAL A 1 217 ? -1.575 24.061 35.998 1.00 35.85 214 VAL A N 1
ATOM 1630 C CA . VAL A 1 217 ? -3.030 24.056 36.166 1.00 36.53 214 VAL A CA 1
ATOM 1631 C C . VAL A 1 217 ? -3.520 23.322 37.446 1.00 37.44 214 VAL A C 1
ATOM 1632 O O . VAL A 1 217 ? -4.717 23.215 37.684 1.00 37.13 214 VAL A O 1
ATOM 1636 N N . HIS A 1 218 ? -2.597 22.855 38.285 1.00 38.21 215 HIS A N 1
ATOM 1637 C CA . HIS A 1 218 ? -2.987 22.436 39.633 1.00 40.33 215 HIS A CA 1
ATOM 1638 C C . HIS A 1 218 ? -3.247 23.660 40.469 1.00 41.48 215 HIS A C 1
ATOM 1639 O O . HIS A 1 218 ? -4.066 23.623 41.373 1.00 42.59 215 HIS A O 1
ATOM 1646 N N . GLU A 1 219 ? -2.559 24.757 40.151 1.00 43.23 216 GLU A N 1
ATOM 1647 C CA . GLU A 1 219 ? -2.659 25.988 40.930 1.00 43.89 216 GLU A CA 1
ATOM 1648 C C . GLU A 1 219 ? -3.552 27.055 40.289 1.00 43.70 216 GLU A C 1
ATOM 1649 O O . GLU A 1 219 ? -4.190 27.845 40.987 1.00 42.29 216 GLU A O 1
ATOM 1655 N N . LEU A 1 220 ? -3.571 27.100 38.959 1.00 44.03 217 LEU A N 1
ATOM 1656 C CA . LEU A 1 220 ? -4.365 28.107 38.236 1.00 44.27 217 LEU A CA 1
ATOM 1657 C C . LEU A 1 220 ? -5.391 27.427 37.373 1.00 44.74 217 LEU A C 1
ATOM 1658 O O . LEU A 1 220 ? -5.139 26.341 36.851 1.00 44.98 217 LEU A O 1
ATOM 1663 N N . GLU A 1 221 ? -6.538 28.076 37.195 1.00 44.81 218 GLU A N 1
ATOM 1664 C CA . GLU A 1 221 ? -7.484 27.671 36.163 1.00 45.63 218 GLU A CA 1
ATOM 1665 C C . GLU A 1 221 ? -6.790 27.779 34.799 1.00 43.94 218 GLU A C 1
ATOM 1666 O O . GLU A 1 221 ? -5.994 28.691 34.578 1.00 44.52 218 GLU A O 1
ATOM 1672 N N . PRO A 1 222 ? -7.064 26.825 33.896 1.00 43.25 219 PRO A N 1
ATOM 1673 C CA . PRO A 1 222 ? -6.542 26.857 32.537 1.00 41.62 219 PRO A CA 1
ATOM 1674 C C . PRO A 1 222 ? -6.680 28.188 31.802 1.00 41.16 219 PRO A C 1
ATOM 1675 O O . PRO A 1 222 ? -5.760 28.563 31.042 1.00 39.44 219 PRO A O 1
ATOM 1679 N N . LYS A 1 223 ? -7.814 28.868 31.995 1.00 40.51 220 LYS A N 1
ATOM 1680 C CA A LYS A 1 223 ? -8.103 30.154 31.348 0.50 40.98 220 LYS A CA 1
ATOM 1681 C CA B LYS A 1 223 ? -8.062 30.138 31.307 0.50 40.58 220 LYS A CA 1
ATOM 1682 C C . LYS A 1 223 ? -7.083 31.217 31.778 1.00 40.67 220 LYS A C 1
ATOM 1683 O O . LYS A 1 223 ? -6.715 32.100 30.996 1.00 41.21 220 LYS A O 1
ATOM 1694 N N . THR A 1 224 ? -6.649 31.126 33.039 1.00 39.54 221 THR A N 1
ATOM 1695 C CA . THR A 1 224 ? -5.662 32.035 33.626 1.00 39.36 221 THR A CA 1
ATOM 1696 C C . THR A 1 224 ? -4.218 31.618 33.300 1.00 38.72 221 THR A C 1
ATOM 1697 O O . THR A 1 224 ? -3.327 32.467 33.190 1.00 38.13 221 THR A O 1
ATOM 1701 N N . ALA A 1 225 ? -3.998 30.302 33.185 1.00 37.65 222 ALA A N 1
ATOM 1702 C CA . ALA A 1 225 ? -2.695 29.736 32.916 1.00 35.75 222 ALA A CA 1
ATOM 1703 C C . ALA A 1 225 ? -2.318 29.935 31.442 1.00 35.09 222 ALA A C 1
ATOM 1704 O O . ALA A 1 225 ? -1.157 29.824 31.063 1.00 34.53 222 ALA A O 1
ATOM 1706 N N . GLN A 1 226 ? -3.292 30.295 30.629 1.00 35.17 223 GLN A N 1
ATOM 1707 C CA . GLN A 1 226 ? -3.080 30.403 29.202 1.00 35.37 223 GLN A CA 1
ATOM 1708 C C . GLN A 1 226 ? -2.079 31.530 28.893 1.00 36.54 223 GLN A C 1
ATOM 1709 O O . GLN A 1 226 ? -2.166 32.616 29.481 1.00 36.49 223 GLN A O 1
ATOM 1715 N N . THR A 1 227 ? -1.105 31.236 28.015 1.00 36.86 224 THR A N 1
ATOM 1716 C CA . THR A 1 227 ? -0.091 32.211 27.586 1.00 37.09 224 THR A CA 1
ATOM 1717 C C . THR A 1 227 ? 0.080 32.092 26.083 1.00 36.92 224 THR A C 1
ATOM 1718 O O . THR A 1 227 ? -0.582 31.270 25.452 1.00 36.63 224 THR A O 1
ATOM 1722 N N . GLY A 1 228 ? 0.931 32.936 25.504 1.00 37.07 225 GLY A N 1
ATOM 1723 C CA . GLY A 1 228 ? 1.328 32.769 24.118 1.00 37.02 225 GLY A CA 1
ATOM 1724 C C . GLY A 1 228 ? 0.777 33.833 23.208 1.00 38.06 225 GLY A C 1
ATOM 1725 O O . GLY A 1 228 ? 0.012 34.671 23.638 1.00 38.27 225 GLY A O 1
ATOM 1726 N N . PRO A 1 229 ? 1.220 33.839 21.947 1.00 39.11 226 PRO A N 1
ATOM 1727 C CA . PRO A 1 229 ? 0.854 34.850 20.951 1.00 39.80 226 PRO A CA 1
ATOM 1728 C C . PRO A 1 229 ? -0.652 34.982 20.626 1.00 41.43 226 PRO A C 1
ATOM 1729 O O . PRO A 1 229 ? -1.108 36.090 20.297 1.00 41.09 226 PRO A O 1
ATOM 1733 N N . ALA A 1 230 ? -1.414 33.888 20.736 1.00 42.56 227 ALA A N 1
ATOM 1734 C CA . ALA A 1 230 ? -2.841 33.896 20.385 1.00 44.11 227 ALA A CA 1
ATOM 1735 C C . ALA A 1 230 ? -3.738 34.660 21.369 1.00 45.55 227 ALA A C 1
ATOM 1736 O O . ALA A 1 230 ? -4.903 34.909 21.080 1.00 46.03 227 ALA A O 1
ATOM 1738 N N . ILE A 1 231 ? -3.223 35.020 22.533 1.00 47.21 228 ILE A N 1
ATOM 1739 C CA . ILE A 1 231 ? -4.025 35.792 23.485 1.00 49.04 228 ILE A CA 1
ATOM 1740 C C . ILE A 1 231 ? -4.362 37.186 22.941 1.00 50.53 228 ILE A C 1
ATOM 1741 O O . ILE A 1 231 ? -5.534 37.578 22.911 1.00 50.82 228 ILE A O 1
ATOM 1746 N N . ARG A 1 232 ? -3.344 37.907 22.478 1.00 51.44 229 ARG A N 1
ATOM 1747 C CA A ARG A 1 232 ? -3.567 39.192 21.822 0.50 51.94 229 ARG A CA 1
ATOM 1748 C CA B ARG A 1 232 ? -3.536 39.199 21.831 0.50 52.01 229 ARG A CA 1
ATOM 1749 C C . ARG A 1 232 ? -3.584 39.017 20.313 1.00 52.06 229 ARG A C 1
ATOM 1750 O O . ARG A 1 232 ? -3.718 39.981 19.566 1.00 52.83 229 ARG A O 1
ATOM 1765 N N . TYR A 1 233 ? -3.482 37.769 19.870 1.00 51.86 230 TYR A N 1
ATOM 1766 C CA . TYR A 1 233 ? -3.345 37.429 18.456 1.00 51.51 230 TYR A CA 1
ATOM 1767 C C . TYR A 1 233 ? -2.200 38.208 17.803 1.00 51.77 230 TYR A C 1
ATOM 1768 O O . TYR A 1 233 ? -2.417 39.028 16.912 1.00 52.04 230 TYR A O 1
ATOM 1777 N N . ASP A 1 234 ? -0.978 37.946 18.263 1.00 51.84 231 ASP A N 1
ATOM 1778 C CA . ASP A 1 234 ? 0.214 38.566 17.692 1.00 51.44 231 ASP A CA 1
ATOM 1779 C C . ASP A 1 234 ? 0.499 37.990 16.317 1.00 51.00 231 ASP A C 1
ATOM 1780 O O . ASP A 1 234 ? 1.049 36.891 16.164 1.00 50.29 231 ASP A O 1
ATOM 1785 N N . GLU A 1 235 ? 0.162 38.784 15.316 1.00 50.52 232 GLU A N 1
ATOM 1786 C CA . GLU A 1 235 ? 0.236 38.338 13.945 1.00 50.67 232 GLU A CA 1
ATOM 1787 C C . GLU A 1 235 ? 1.653 38.297 13.443 1.00 48.93 232 GLU A C 1
ATOM 1788 O O . GLU A 1 235 ? 1.975 37.546 12.536 1.00 48.23 232 GLU A O 1
ATOM 1794 N N . ASN A 1 236 ? 2.500 39.115 14.048 1.00 48.53 233 ASN A N 1
ATOM 1795 C CA . ASN A 1 236 ? 3.936 39.062 13.783 1.00 48.59 233 ASN A CA 1
ATOM 1796 C C . ASN A 1 236 ? 4.497 37.687 14.056 1.00 47.32 233 ASN A C 1
ATOM 1797 O O . ASN A 1 236 ? 5.409 37.238 13.367 1.00 47.36 233 ASN A O 1
ATOM 1802 N N . VAL A 1 237 ? 3.934 37.020 15.059 1.00 46.11 234 VAL A N 1
ATOM 1803 C CA . VAL A 1 237 ? 4.323 35.648 15.395 1.00 45.12 234 VAL A CA 1
ATOM 1804 C C . VAL A 1 237 ? 3.475 34.625 14.621 1.00 44.61 234 VAL A C 1
ATOM 1805 O O . VAL A 1 237 ? 4.007 33.763 13.921 1.00 44.85 234 VAL A O 1
ATOM 1809 N N . ILE A 1 238 ? 2.159 34.732 14.748 1.00 44.18 235 ILE A N 1
ATOM 1810 C CA . ILE A 1 238 ? 1.245 33.749 14.151 1.00 44.07 235 ILE A CA 1
ATOM 1811 C C . ILE A 1 238 ? 1.394 33.669 12.609 1.00 44.31 235 ILE A C 1
ATOM 1812 O O . ILE A 1 238 ? 1.526 32.570 12.050 1.00 43.57 235 ILE A O 1
ATOM 1817 N N . GLY A 1 239 ? 1.402 34.828 11.940 1.00 44.40 236 GLY A N 1
ATOM 1818 C CA . GLY A 1 239 ? 1.617 34.883 10.500 1.00 45.41 236 GLY A CA 1
ATOM 1819 C C . GLY A 1 239 ? 2.890 34.168 10.113 1.00 46.33 236 GLY A C 1
ATOM 1820 O O . GLY A 1 239 ? 2.939 33.415 9.141 1.00 47.65 236 GLY A O 1
ATOM 1821 N N . ASN A 1 240 ? 3.936 34.374 10.885 1.00 46.91 237 ASN A N 1
ATOM 1822 C CA . ASN A 1 240 ? 5.186 33.708 10.592 1.00 47.38 237 ASN A CA 1
ATOM 1823 C C . ASN A 1 240 ? 5.156 32.200 10.857 1.00 46.44 237 ASN A C 1
ATOM 1824 O O . ASN A 1 240 ? 5.671 31.389 10.057 1.00 46.37 237 ASN A O 1
ATOM 1829 N N . HIS A 1 241 ? 4.558 31.815 11.982 1.00 45.02 238 HIS A N 1
ATOM 1830 C CA . HIS A 1 241 ? 4.369 30.397 12.277 1.00 44.76 238 HIS A CA 1
ATOM 1831 C C . HIS A 1 241 ? 3.542 29.680 11.205 1.00 44.87 238 HIS A C 1
ATOM 1832 O O . HIS A 1 241 ? 3.907 28.577 10.776 1.00 44.72 238 HIS A O 1
ATOM 1839 N N . LEU A 1 242 ? 2.444 30.300 10.773 1.00 45.55 239 LEU A N 1
ATOM 1840 C CA . LEU A 1 242 ? 1.599 29.702 9.724 1.00 47.48 239 LEU A CA 1
ATOM 1841 C C . LEU A 1 242 ? 2.404 29.398 8.455 1.00 49.06 239 LEU A C 1
ATOM 1842 O O . LEU A 1 242 ? 2.290 28.316 7.882 1.00 49.77 239 LEU A O 1
ATOM 1847 N N . ARG A 1 243 ? 3.265 30.339 8.068 1.00 50.67 240 ARG A N 1
ATOM 1848 C CA . ARG A 1 243 ? 4.167 30.178 6.923 1.00 52.14 240 ARG A CA 1
ATOM 1849 C C . ARG A 1 243 ? 5.101 28.973 7.053 1.00 51.47 240 ARG A C 1
ATOM 1850 O O . ARG A 1 243 ? 5.354 28.276 6.066 1.00 52.31 240 ARG A O 1
ATOM 1866 N N . LEU A 1 245 ? 4.590 26.308 8.555 1.00 50.74 242 LEU A N 1
ATOM 1867 C CA . LEU A 1 245 ? 3.746 25.123 8.462 1.00 51.86 242 LEU A CA 1
ATOM 1868 C C . LEU A 1 245 ? 3.128 24.945 7.066 1.00 53.40 242 LEU A C 1
ATOM 1869 O O . LEU A 1 245 ? 2.356 24.017 6.855 1.00 53.97 242 LEU A O 1
ATOM 1874 N N . ALA A 1 246 ? 3.467 25.831 6.125 1.00 54.85 243 ALA A N 1
ATOM 1875 C CA . ALA A 1 246 ? 2.885 25.830 4.770 1.00 55.95 243 ALA A CA 1
ATOM 1876 C C . ALA A 1 246 ? 2.900 24.462 4.084 1.00 56.50 243 ALA A C 1
ATOM 1877 O O . ALA A 1 246 ? 1.943 24.103 3.398 1.00 56.84 243 ALA A O 1
ATOM 1879 N N . ASP A 1 247 ? 3.978 23.711 4.303 1.00 57.06 244 ASP A N 1
ATOM 1880 C CA A ASP A 1 247 ? 4.198 22.386 3.722 0.50 57.38 244 ASP A CA 1
ATOM 1881 C CA B ASP A 1 247 ? 4.141 22.414 3.658 0.50 57.61 244 ASP A CA 1
ATOM 1882 C C . ASP A 1 247 ? 3.311 21.287 4.323 1.00 57.97 244 ASP A C 1
ATOM 1883 O O . ASP A 1 247 ? 3.314 20.131 3.857 1.00 58.18 244 ASP A O 1
ATOM 1892 N N . ASP A 1 248 ? 2.571 21.633 5.378 1.00 58.23 245 ASP A N 1
ATOM 1893 C CA . ASP A 1 248 ? 1.618 20.717 6.012 1.00 58.19 245 ASP A CA 1
ATOM 1894 C C . ASP A 1 248 ? 0.322 21.475 6.269 1.00 57.78 245 ASP A C 1
ATOM 1895 O O . ASP A 1 248 ? 0.024 21.840 7.417 1.00 58.32 245 ASP A O 1
ATOM 1900 N N . PRO A 1 249 ? -0.467 21.707 5.202 1.00 57.13 246 PRO A N 1
ATOM 1901 C CA . PRO A 1 249 ? -1.702 22.522 5.273 1.00 56.16 246 PRO A CA 1
ATOM 1902 C C . PRO A 1 249 ? -2.751 22.035 6.290 1.00 55.20 246 PRO A C 1
ATOM 1903 O O . PRO A 1 249 ? -3.566 22.831 6.758 1.00 54.78 246 PRO A O 1
ATOM 1907 N N . ALA A 1 250 ? -2.733 20.742 6.615 1.00 54.18 247 ALA A N 1
ATOM 1908 C CA . ALA A 1 250 ? -3.586 20.212 7.688 1.00 53.11 247 ALA A CA 1
ATOM 1909 C C . ALA A 1 250 ? -3.135 20.781 9.051 1.00 52.22 247 ALA A C 1
ATOM 1910 O O . ALA A 1 250 ? -3.931 21.393 9.763 1.00 51.98 247 ALA A O 1
ATOM 1920 N N . GLN A 1 252 ? -1.327 23.300 9.562 1.00 50.49 249 GLN A N 1
ATOM 1921 C CA . GLN A 1 252 ? -1.418 24.758 9.493 1.00 50.26 249 GLN A CA 1
ATOM 1922 C C . GLN A 1 252 ? -2.810 25.275 9.848 1.00 49.64 249 GLN A C 1
ATOM 1923 O O . GLN A 1 252 ? -2.959 26.266 10.572 1.00 49.03 249 GLN A O 1
ATOM 1929 N N . ARG A 1 253 ? -3.826 24.592 9.324 1.00 49.56 250 ARG A N 1
ATOM 1930 C CA . ARG A 1 253 ? -5.234 24.863 9.637 1.00 49.72 250 ARG A CA 1
ATOM 1931 C C . ARG A 1 253 ? -5.449 24.746 11.148 1.00 47.05 250 ARG A C 1
ATOM 1932 O O . ARG A 1 253 ? -6.039 25.611 11.792 1.00 46.88 250 ARG A O 1
ATOM 1940 N N . LEU A 1 254 ? -4.948 23.653 11.695 1.00 45.67 251 LEU A N 1
ATOM 1941 C CA . LEU A 1 254 ? -5.016 23.359 13.123 1.00 45.24 251 LEU A CA 1
ATOM 1942 C C . LEU A 1 254 ? -4.421 24.513 13.940 1.00 43.59 251 LEU A C 1
ATOM 1943 O O . LEU A 1 254 ? -5.057 25.019 14.852 1.00 43.18 251 LEU A O 1
ATOM 1948 N N . TYR A 1 255 ? -3.211 24.939 13.575 1.00 42.35 252 TYR A N 1
ATOM 1949 C CA . TYR A 1 255 ? -2.548 26.065 14.243 1.00 41.15 252 TYR A CA 1
ATOM 1950 C C . TYR A 1 255 ? -3.439 27.291 14.187 1.00 41.49 252 TYR A C 1
ATOM 1951 O O . TYR A 1 255 ? -3.635 27.986 15.195 1.00 40.00 252 TYR A O 1
ATOM 1960 N N . GLU A 1 256 ? -3.992 27.565 13.001 1.00 42.37 253 GLU A N 1
ATOM 1961 C CA . GLU A 1 256 ? -4.854 28.738 12.866 1.00 43.37 253 GLU A CA 1
ATOM 1962 C C . GLU A 1 256 ? -6.131 28.634 13.696 1.00 42.96 253 GLU A C 1
ATOM 1963 O O . GLU A 1 256 ? -6.478 29.566 14.428 1.00 42.81 253 GLU A O 1
ATOM 1969 N N . LEU A 1 257 ? -6.838 27.508 13.569 1.00 42.32 254 LEU A N 1
ATOM 1970 C CA . LEU A 1 257 ? -8.079 27.318 14.312 1.00 42.00 254 LEU A CA 1
ATOM 1971 C C . LEU A 1 257 ? -7.850 27.324 15.826 1.00 40.83 254 LEU A C 1
ATOM 1972 O O . LEU A 1 257 ? -8.621 27.928 16.567 1.00 40.59 254 LEU A O 1
ATOM 1977 N N . LEU A 1 258 ? -6.773 26.694 16.285 1.00 40.66 255 LEU A N 1
ATOM 1978 C CA . LEU A 1 258 ? -6.472 26.695 17.732 1.00 39.80 255 LEU A CA 1
ATOM 1979 C C . LEU A 1 258 ? -6.162 28.083 18.245 1.00 39.55 255 LEU A C 1
ATOM 1980 O O . LEU A 1 258 ? -6.600 28.469 19.342 1.00 38.57 255 LEU A O 1
ATOM 1985 N N . SER A 1 259 ? -5.409 28.845 17.447 1.00 39.96 256 SER A N 1
ATOM 1986 C CA . SER A 1 259 ? -5.066 30.223 17.819 1.00 40.51 256 SER A CA 1
ATOM 1987 C C . SER A 1 259 ? -6.294 31.130 17.910 1.00 41.11 256 SER A C 1
ATOM 1988 O O . SER A 1 259 ? -6.430 31.899 18.870 1.00 39.80 256 SER A O 1
ATOM 1991 N N . ARG A 1 260 ? -7.198 31.011 16.928 1.00 42.79 257 ARG A N 1
ATOM 1992 C CA . ARG A 1 260 ? -8.490 31.746 16.959 1.00 45.50 257 ARG A CA 1
ATOM 1993 C C . ARG A 1 260 ? -9.354 31.337 18.136 1.00 44.13 257 ARG A C 1
ATOM 1994 O O . ARG A 1 260 ? -9.951 32.185 18.778 1.00 44.52 257 ARG A O 1
ATOM 2002 N N . SER A 1 261 ? -9.367 30.042 18.442 1.00 43.70 258 SER A N 1
ATOM 2003 C CA . SER A 1 261 ? -10.099 29.535 19.594 1.00 43.43 258 SER A CA 1
ATOM 2004 C C . SER A 1 261 ? -9.583 30.087 20.929 1.00 43.67 258 SER A C 1
ATOM 2005 O O . SER A 1 261 ? -10.376 30.445 21.802 1.00 43.25 258 SER A O 1
ATOM 2008 N N . ILE A 1 262 ? -8.256 30.155 21.086 1.00 43.53 259 ILE A N 1
ATOM 2009 C CA . ILE A 1 262 ? -7.641 30.768 22.270 1.00 43.59 259 ILE A CA 1
ATOM 2010 C C . ILE A 1 262 ? -8.047 32.250 22.340 1.00 45.15 259 ILE A C 1
ATOM 2011 O O . ILE A 1 262 ? -8.506 32.730 23.383 1.00 45.25 259 ILE A O 1
ATOM 2016 N N . HIS A 1 263 ? -7.862 32.956 21.225 1.00 46.78 260 HIS A N 1
ATOM 2017 C CA . HIS A 1 263 ? -8.164 34.376 21.132 1.00 49.06 260 HIS A CA 1
ATOM 2018 C C . HIS A 1 263 ? -9.637 34.664 21.397 1.00 50.57 260 HIS A C 1
ATOM 2019 O O . HIS A 1 263 ? -9.933 35.681 22.020 1.00 49.72 260 HIS A O 1
ATOM 2026 N N . GLU A 1 264 ? -10.544 33.780 20.933 1.00 52.33 261 GLU A N 1
ATOM 2027 C CA A GLU A 1 264 ? -11.964 34.002 21.207 0.50 53.63 261 GLU A CA 1
ATOM 2028 C CA B GLU A 1 264 ? -12.001 33.840 21.218 0.50 53.49 261 GLU A CA 1
ATOM 2029 C C . GLU A 1 264 ? -12.292 34.004 22.708 1.00 54.19 261 GLU A C 1
ATOM 2030 O O . GLU A 1 264 ? -13.247 34.660 23.110 1.00 54.53 261 GLU A O 1
ATOM 2041 N N . ARG A 1 265 ? -11.487 33.347 23.542 1.00 54.92 262 ARG A N 1
ATOM 2042 C CA . ARG A 1 265 ? -11.655 33.488 25.002 1.00 56.19 262 ARG A CA 1
ATOM 2043 C C . ARG A 1 265 ? -11.016 34.752 25.605 1.00 57.66 262 ARG A C 1
ATOM 2044 O O . ARG A 1 265 ? -11.127 34.985 26.824 1.00 57.89 262 ARG A O 1
ATOM 2052 N N . GLN A 1 266 ? -10.356 35.550 24.749 1.00 58.88 263 GLN A N 1
ATOM 2053 C CA . GLN A 1 266 ? -9.507 36.700 25.135 1.00 59.61 263 GLN A CA 1
ATOM 2054 C C . GLN 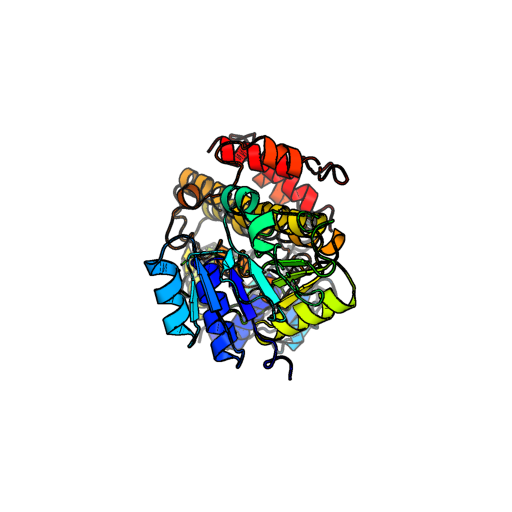A 1 266 ? -8.395 36.344 26.142 1.00 60.44 263 GLN A C 1
ATOM 2055 O O . GLN A 1 266 ? -7.906 35.189 26.208 1.00 60.74 263 GLN A O 1
ATOM 2057 N N . SER B 1 7 ? 30.978 38.926 41.915 1.00 56.97 4 SER B N 1
ATOM 2058 C CA . SER B 1 7 ? 31.424 39.689 40.717 1.00 56.91 4 SER B CA 1
ATOM 2059 C C . SER B 1 7 ? 30.310 39.837 39.677 1.00 56.97 4 SER B C 1
ATOM 2060 O O . SER B 1 7 ? 29.811 40.955 39.478 1.00 57.48 4 SER B O 1
ATOM 2062 N N . ILE B 1 8 ? 29.884 38.744 39.028 1.00 56.28 5 ILE B N 1
ATOM 2063 C CA . ILE B 1 8 ? 28.835 38.888 37.995 1.00 55.54 5 ILE B CA 1
ATOM 2064 C C . ILE B 1 8 ? 27.466 39.292 38.571 1.00 55.08 5 ILE B C 1
ATOM 2065 O O . ILE B 1 8 ? 26.654 39.897 37.869 1.00 55.05 5 ILE B O 1
ATOM 2070 N N . GLU B 1 9 ? 27.236 38.981 39.849 1.00 54.32 6 GLU B N 1
ATOM 2071 C CA . GLU B 1 9 ? 26.016 39.399 40.555 1.00 53.57 6 GLU B CA 1
ATOM 2072 C C . GLU B 1 9 ? 25.992 40.913 40.789 1.00 52.65 6 GLU B C 1
ATOM 2073 O O . GLU B 1 9 ? 24.941 41.466 41.150 1.00 53.00 6 GLU B O 1
ATOM 2079 N N . ASP B 1 10 ? 27.137 41.576 40.600 1.00 50.91 7 ASP B N 1
ATOM 2080 C CA . ASP B 1 10 ? 27.204 43.041 40.696 1.00 49.84 7 ASP B CA 1
ATOM 2081 C C . ASP B 1 10 ? 26.728 43.792 39.436 1.00 48.42 7 ASP B C 1
ATOM 2082 O O . ASP B 1 10 ? 26.710 45.007 39.436 1.00 48.90 7 ASP B O 1
ATOM 2087 N N . THR B 1 11 ? 26.334 43.069 38.387 1.00 46.38 8 THR B N 1
ATOM 2088 C CA . THR B 1 11 ? 25.826 43.651 37.137 1.00 44.43 8 THR B CA 1
ATOM 2089 C C . THR B 1 11 ? 24.524 44.403 37.398 1.00 43.46 8 THR B C 1
ATOM 2090 O O . THR B 1 11 ? 23.556 43.791 37.855 1.00 43.44 8 THR B O 1
ATOM 2094 N N . PRO B 1 12 ? 24.494 45.734 37.145 1.00 42.42 9 PRO B N 1
ATOM 2095 C CA . PRO B 1 12 ? 23.190 46.397 37.298 1.00 41.46 9 PRO B CA 1
ATOM 2096 C C . PRO B 1 12 ? 22.307 46.118 36.095 1.00 40.41 9 PRO B C 1
ATOM 2097 O O . PRO B 1 12 ? 22.723 46.304 34.951 1.00 40.45 9 PRO B O 1
ATOM 2101 N N . ILE B 1 13 ? 21.097 45.674 36.373 1.00 39.50 10 ILE B N 1
ATOM 2102 C CA . ILE B 1 13 ? 20.165 45.243 35.335 1.00 39.43 10 ILE B CA 1
ATOM 2103 C C . ILE B 1 13 ? 18.912 46.135 35.326 1.00 38.90 10 ILE B C 1
ATOM 2104 O O . ILE B 1 13 ? 18.370 46.438 36.384 1.00 38.18 10 ILE B O 1
ATOM 2109 N N . VAL B 1 14 ? 18.464 46.532 34.130 1.00 38.78 11 VAL B N 1
ATOM 2110 C CA . VAL B 1 14 ? 17.141 47.196 33.939 1.00 38.74 11 VAL B CA 1
ATOM 2111 C C . VAL B 1 14 ? 16.191 46.277 33.143 1.00 39.91 11 VAL B C 1
ATOM 2112 O O . VAL B 1 14 ? 16.605 45.615 32.168 1.00 39.30 11 VAL B O 1
ATOM 2116 N N . LEU B 1 15 ? 14.929 46.201 33.578 1.00 41.39 12 LEU B N 1
ATOM 2117 C CA . LEU B 1 15 ? 13.915 45.479 32.807 1.00 41.84 12 LEU B CA 1
ATOM 2118 C C . LEU B 1 15 ? 13.024 46.459 32.119 1.00 40.76 12 LEU B C 1
ATOM 2119 O O . LEU B 1 15 ? 12.459 47.349 32.775 1.00 41.51 12 LEU B O 1
ATOM 2124 N N . ILE B 1 16 ? 12.900 46.310 30.797 1.00 39.74 13 ILE B N 1
ATOM 2125 C CA . ILE B 1 16 ? 12.005 47.122 29.989 1.00 38.21 13 ILE B CA 1
ATOM 2126 C C . ILE B 1 16 ? 10.856 46.182 29.646 1.00 37.92 13 ILE B C 1
ATOM 2127 O O . ILE B 1 16 ? 10.960 45.342 28.722 1.00 37.20 13 ILE B O 1
ATOM 2132 N N . GLY B 1 17 ? 9.777 46.291 30.410 1.00 36.44 14 GLY B N 1
ATOM 2133 C CA . GLY B 1 17 ? 8.684 45.332 30.306 1.00 36.99 14 GLY B CA 1
ATOM 2134 C C . GLY B 1 17 ? 8.590 44.505 31.588 1.00 37.83 14 GLY B C 1
ATOM 2135 O O . GLY B 1 17 ? 9.613 44.065 32.133 1.00 37.90 14 GLY B O 1
ATOM 2136 N N . ALA B 1 18 ? 7.366 44.291 32.070 1.00 37.35 15 ALA B N 1
ATOM 2137 C CA . ALA B 1 18 ? 7.155 43.705 33.389 1.00 37.74 15 ALA B CA 1
ATOM 2138 C C . ALA B 1 18 ? 6.084 42.603 33.353 1.00 38.09 15 ALA B C 1
ATOM 2139 O O . ALA B 1 18 ? 5.419 42.379 34.364 1.00 38.48 15 ALA B O 1
ATOM 2141 N N . GLY B 1 19 ? 5.935 41.921 32.206 1.00 37.89 16 GLY B N 1
ATOM 2142 C CA . GLY B 1 19 ? 4.889 40.904 32.012 1.00 37.41 16 GLY B CA 1
ATOM 2143 C C . GLY B 1 19 ? 5.249 39.608 32.712 1.00 37.95 16 GLY B C 1
ATOM 2144 O O . GLY B 1 19 ? 6.088 39.619 33.633 1.00 37.84 16 GLY B O 1
ATOM 2145 N N . ASN B 1 20 ? 4.662 38.492 32.262 1.00 37.44 17 ASN B N 1
ATOM 2146 C CA . ASN B 1 20 ? 4.822 37.174 32.920 1.00 37.39 17 ASN B CA 1
ATOM 2147 C C . ASN B 1 20 ? 6.247 36.663 32.962 1.00 37.29 17 ASN B C 1
ATOM 2148 O O . ASN B 1 20 ? 6.760 36.344 34.029 1.00 37.85 17 ASN B O 1
ATOM 2153 N N . LEU B 1 21 ? 6.886 36.606 31.799 1.00 37.69 18 LEU B N 1
ATOM 2154 C CA . LEU B 1 21 ? 8.279 36.157 31.654 1.00 37.72 18 LEU B CA 1
ATOM 2155 C C . LEU B 1 21 ? 9.210 37.076 32.413 1.00 38.51 18 LEU B C 1
ATOM 2156 O O . LEU B 1 21 ? 10.061 36.618 33.171 1.00 39.19 18 LEU B O 1
ATOM 2161 N N . ALA B 1 22 ? 9.045 38.385 32.241 1.00 39.60 19 ALA B N 1
ATOM 2162 C CA . ALA B 1 22 ? 9.929 39.346 32.899 1.00 39.79 19 ALA B CA 1
ATOM 2163 C C . ALA B 1 22 ? 9.816 39.256 34.438 1.00 40.34 19 ALA B C 1
ATOM 2164 O O . ALA B 1 22 ? 10.824 39.304 35.139 1.00 41.39 19 ALA B O 1
ATOM 2166 N N . THR B 1 23 ? 8.600 39.095 34.950 1.00 40.29 20 THR B N 1
ATOM 2167 C CA . THR B 1 23 ? 8.357 38.945 36.385 1.00 40.47 20 THR B CA 1
ATOM 2168 C C . THR B 1 23 ? 9.126 37.751 36.945 1.00 40.78 20 THR B C 1
ATOM 2169 O O . THR B 1 23 ? 9.887 37.884 37.905 1.00 42.25 20 THR B O 1
ATOM 2173 N N . ASN B 1 24 ? 8.973 36.599 36.309 1.00 40.05 21 ASN B N 1
ATOM 2174 C CA . ASN B 1 24 ? 9.664 35.396 36.735 1.00 40.58 21 ASN B CA 1
ATOM 2175 C C . ASN B 1 24 ? 11.187 35.486 36.572 1.00 40.27 21 ASN B C 1
ATOM 2176 O O . ASN B 1 24 ? 11.926 35.105 37.464 1.00 40.73 21 ASN B O 1
ATOM 2181 N N . LEU B 1 25 ? 11.642 36.003 35.436 1.00 40.33 22 LEU B N 1
ATOM 2182 C CA . LEU B 1 25 ? 13.065 36.173 35.191 1.00 40.42 22 LEU B CA 1
ATOM 2183 C C . LEU B 1 25 ? 13.645 37.178 36.169 1.00 40.95 22 LEU B C 1
ATOM 2184 O O . LEU B 1 25 ? 14.739 36.999 36.645 1.00 42.11 22 LEU B O 1
ATOM 2189 N N . ALA B 1 26 ? 12.919 38.246 36.468 1.00 41.90 23 ALA B N 1
ATOM 2190 C CA . ALA B 1 26 ? 13.419 39.216 37.468 1.00 42.73 23 ALA B CA 1
ATOM 2191 C C . ALA B 1 26 ? 13.548 38.613 38.853 1.00 42.56 23 ALA B C 1
ATOM 2192 O O . ALA B 1 26 ? 14.542 38.843 39.518 1.00 44.61 23 ALA B O 1
ATOM 2194 N N . LYS B 1 27 ? 12.562 37.833 39.281 1.00 42.60 24 LYS B N 1
ATOM 2195 C CA . LYS B 1 27 ? 12.606 37.199 40.611 1.00 42.90 24 LYS B CA 1
ATOM 2196 C C . LYS B 1 27 ? 13.779 36.210 40.759 1.00 42.79 24 LYS B C 1
ATOM 2197 O O . LYS B 1 27 ? 14.458 36.204 41.777 1.00 42.71 24 LYS B O 1
ATOM 2203 N N . ALA B 1 28 ? 14.029 35.414 39.716 1.00 41.97 25 ALA B N 1
ATOM 2204 C CA . ALA B 1 28 ? 15.119 34.460 39.710 1.00 41.81 25 ALA B CA 1
ATOM 2205 C C . ALA B 1 28 ? 16.482 35.171 39.787 1.00 42.01 25 ALA B C 1
ATOM 2206 O O . ALA B 1 28 ? 17.358 34.739 40.538 1.00 41.79 25 ALA B O 1
ATOM 2208 N N . LEU B 1 29 ? 16.645 36.269 39.040 1.00 41.82 26 LEU B N 1
ATOM 2209 C CA . LEU B 1 29 ? 17.871 37.091 39.133 1.00 40.95 26 LEU B CA 1
ATOM 2210 C C . LEU B 1 29 ? 18.076 37.688 40.521 1.00 41.90 26 LEU B C 1
ATOM 2211 O O . LEU B 1 29 ? 19.155 37.574 41.076 1.00 42.21 26 LEU B O 1
ATOM 2216 N N . TYR B 1 30 ? 17.032 38.333 41.053 1.00 42.47 27 TYR B N 1
ATOM 2217 C CA . TYR B 1 30 ? 16.983 38.884 42.425 1.00 42.71 27 TYR B CA 1
ATOM 2218 C C . TYR B 1 30 ? 17.314 37.861 43.533 1.00 43.36 27 TYR B C 1
ATOM 2219 O O . TYR B 1 30 ? 18.064 38.157 44.476 1.00 43.37 27 TYR B O 1
ATOM 2228 N N . ARG B 1 31 ? 16.751 36.660 43.422 1.00 44.56 28 ARG B N 1
ATOM 2229 C CA . ARG B 1 31 ? 17.025 35.588 44.380 1.00 45.33 28 ARG B CA 1
ATOM 2230 C C . ARG B 1 31 ? 18.465 35.092 44.312 1.00 45.34 28 ARG B C 1
ATOM 2231 O O . ARG B 1 31 ? 19.022 34.642 45.325 1.00 45.62 28 ARG B O 1
ATOM 2239 N N . LYS B 1 32 ? 19.063 35.168 43.129 1.00 45.11 29 LYS B N 1
ATOM 2240 C CA . LYS B 1 32 ? 20.460 34.775 42.958 1.00 45.22 29 LYS B CA 1
ATOM 2241 C C . LYS B 1 32 ? 21.434 35.882 43.328 1.00 45.01 29 LYS B C 1
ATOM 2242 O O . LYS B 1 32 ? 22.663 35.687 43.300 1.00 45.23 29 LYS B O 1
ATOM 2248 N N . GLY B 1 33 ? 20.889 37.037 43.695 1.00 44.95 30 GLY B N 1
ATOM 2249 C CA . GLY B 1 33 ? 21.700 38.114 44.238 1.00 44.67 30 GLY B CA 1
ATOM 2250 C C . GLY B 1 33 ? 22.048 39.191 43.240 1.00 44.86 30 GLY B C 1
ATOM 2251 O O . GLY B 1 33 ? 22.862 40.048 43.549 1.00 44.39 30 GLY B O 1
ATOM 2252 N N . PHE B 1 34 ? 21.434 39.157 42.050 1.00 44.81 31 PHE B N 1
ATOM 2253 C CA . PHE B 1 34 ? 21.636 40.219 41.050 1.00 44.70 31 PHE B CA 1
ATOM 2254 C C . PHE B 1 34 ? 20.919 41.495 41.458 1.00 45.04 31 PHE B C 1
ATOM 2255 O O . PHE B 1 34 ? 19.962 41.461 42.233 1.00 45.31 31 PHE B O 1
ATOM 2263 N N . ARG B 1 35 ? 21.398 42.611 40.920 1.00 45.53 32 ARG B N 1
ATOM 2264 C CA . ARG B 1 35 ? 20.887 43.931 41.221 1.00 46.65 32 ARG B CA 1
ATOM 2265 C C . ARG B 1 35 ? 19.989 44.441 40.087 1.00 45.63 32 ARG B C 1
ATOM 2266 O O . ARG B 1 35 ? 20.457 44.808 39.015 1.00 45.57 32 ARG B O 1
ATOM 2274 N N . ILE B 1 36 ? 18.691 44.439 40.344 1.00 44.91 33 ILE B N 1
ATOM 2275 C CA . ILE B 1 36 ? 17.730 45.000 39.412 1.00 44.78 33 ILE B CA 1
ATOM 2276 C C . ILE B 1 36 ? 17.501 46.435 39.855 1.00 44.51 33 ILE B C 1
ATOM 2277 O O . ILE B 1 36 ? 16.899 46.668 40.903 1.00 44.41 33 ILE B O 1
ATOM 2282 N N . VAL B 1 37 ? 17.988 47.397 39.073 1.00 44.11 34 VAL B N 1
ATOM 2283 C CA . VAL B 1 37 ? 17.955 48.777 39.542 1.00 44.62 34 VAL B CA 1
ATOM 2284 C C . VAL B 1 37 ? 16.586 49.416 39.357 1.00 45.04 34 VAL B C 1
ATOM 2285 O O . VAL B 1 37 ? 16.148 50.196 40.221 1.00 45.06 34 VAL B O 1
ATOM 2289 N N . GLN B 1 38 ? 15.911 49.081 38.249 1.00 44.42 35 GLN B N 1
ATOM 2290 C CA . GLN B 1 38 ? 14.555 49.545 38.021 1.00 44.04 35 GLN B CA 1
ATOM 2291 C C . GLN B 1 38 ? 13.840 48.777 36.939 1.00 44.04 35 GLN B C 1
ATOM 2292 O O . GLN B 1 38 ? 14.439 48.067 36.127 1.00 44.08 35 GLN B O 1
ATOM 2298 N N . VAL B 1 39 ? 12.528 48.940 36.951 1.00 43.24 36 VAL B N 1
ATOM 2299 C CA . VAL B 1 39 ? 11.629 48.246 36.065 1.00 41.76 36 VAL B CA 1
ATOM 2300 C C . VAL B 1 39 ? 10.861 49.328 35.331 1.00 41.87 36 VAL B C 1
ATOM 2301 O O . VAL B 1 39 ? 10.379 50.276 35.950 1.00 40.01 36 VAL B O 1
ATOM 2305 N N . TYR B 1 40 ? 10.736 49.166 34.012 1.00 42.31 37 TYR B N 1
ATOM 2306 C CA . TYR B 1 40 ? 9.849 49.979 33.204 1.00 41.79 37 TYR B CA 1
ATOM 2307 C C . TYR B 1 40 ? 8.648 49.134 32.761 1.00 42.82 37 TYR B C 1
ATOM 2308 O O . TYR B 1 40 ? 8.797 47.960 32.389 1.00 43.02 37 TYR B O 1
ATOM 2317 N N . SER B 1 41 ? 7.455 49.728 32.785 1.00 43.61 38 SER B N 1
ATOM 2318 C CA . SER B 1 41 ? 6.288 49.105 32.164 1.00 44.35 38 SER B CA 1
ATOM 2319 C C . SER B 1 41 ? 5.405 50.197 31.652 1.00 44.97 38 SER B C 1
ATOM 2320 O O . SER B 1 41 ? 5.481 51.319 32.147 1.00 44.35 38 SER B O 1
ATOM 2323 N N . ARG B 1 42 ? 4.564 49.873 30.669 1.00 46.07 39 ARG B N 1
ATOM 2324 C CA A ARG B 1 42 ? 3.621 50.857 30.154 0.50 46.90 39 ARG B CA 1
ATOM 2325 C CA B ARG B 1 42 ? 3.550 50.800 30.132 0.50 46.77 39 ARG B CA 1
ATOM 2326 C C . ARG B 1 42 ? 2.554 51.242 31.196 1.00 46.84 39 ARG B C 1
ATOM 2327 O O . ARG B 1 42 ? 2.108 52.392 31.226 1.00 46.82 39 ARG B O 1
ATOM 2342 N N . THR B 1 43 ? 2.183 50.311 32.075 1.00 46.94 40 THR B N 1
ATOM 2343 C CA . THR B 1 43 ? 1.184 50.613 33.113 1.00 47.67 40 THR B CA 1
ATOM 2344 C C . THR B 1 43 ? 1.770 50.630 34.531 1.00 46.64 40 THR B C 1
ATOM 2345 O O . THR B 1 43 ? 2.534 49.753 34.904 1.00 46.56 40 THR B O 1
ATOM 2349 N N . GLU B 1 44 ? 1.384 51.630 35.310 1.00 45.66 41 GLU B N 1
ATOM 2350 C CA . GLU B 1 44 ? 1.903 51.808 36.653 1.00 45.74 41 GLU B CA 1
ATOM 2351 C C . GLU B 1 44 ? 1.758 50.578 37.556 1.00 44.53 41 GLU B C 1
ATOM 2352 O O . GLU B 1 44 ? 2.662 50.235 38.292 1.00 44.26 41 GLU B O 1
ATOM 2358 N N . GLU B 1 45 ? 0.614 49.924 37.481 1.00 44.41 42 GLU B N 1
ATOM 2359 C CA A GLU B 1 45 ? 0.298 48.742 38.287 0.50 44.33 42 GLU B CA 1
ATOM 2360 C CA B GLU B 1 45 ? 0.353 48.779 38.337 0.50 44.39 42 GLU B CA 1
ATOM 2361 C C . GLU B 1 45 ? 1.322 47.622 38.075 1.00 44.22 42 GLU B C 1
ATOM 2362 O O . GLU B 1 45 ? 1.788 46.988 39.037 1.00 44.53 42 GLU B O 1
ATOM 2373 N N . SER B 1 46 ? 1.662 47.369 36.805 1.00 43.38 43 SER B N 1
ATOM 2374 C CA . SER B 1 46 ? 2.610 46.294 36.437 1.00 43.00 43 SER B CA 1
ATOM 2375 C C . SER B 1 46 ? 4.056 46.638 36.781 1.00 42.56 43 SER B C 1
ATOM 2376 O O . SER B 1 46 ? 4.803 45.788 37.279 1.00 41.73 43 SER B O 1
ATOM 2379 N N . ALA B 1 47 ? 4.441 47.886 36.518 1.00 41.77 44 ALA B N 1
ATOM 2380 C CA . ALA B 1 47 ? 5.757 48.376 36.874 1.00 41.46 44 ALA B CA 1
ATOM 2381 C C . ALA B 1 47 ? 5.963 48.283 38.407 1.00 40.83 44 ALA B C 1
ATOM 2382 O O . ALA B 1 47 ? 6.949 47.726 38.865 1.00 41.43 44 ALA B O 1
ATOM 2384 N N . ARG B 1 48 ? 4.988 48.757 39.177 1.00 39.99 45 ARG B N 1
ATOM 2385 C CA A ARG B 1 48 ? 5.080 48.776 40.640 0.50 39.65 45 ARG B CA 1
ATOM 2386 C CA B ARG B 1 48 ? 5.063 48.779 40.638 0.50 39.53 45 ARG B CA 1
ATOM 2387 C C . ARG B 1 48 ? 5.074 47.380 41.251 1.00 39.71 45 ARG B C 1
ATOM 2388 O O . ARG B 1 48 ? 5.908 47.065 42.088 1.00 39.67 45 ARG B O 1
ATOM 2403 N N . GLU B 1 49 ? 4.125 46.549 40.841 1.00 40.38 46 GLU B N 1
ATOM 2404 C CA . GLU B 1 49 ? 4.026 45.176 41.337 1.00 41.80 46 GLU B CA 1
ATOM 2405 C C . GLU B 1 49 ? 5.358 44.489 41.216 1.00 40.76 46 GLU B C 1
ATOM 2406 O O . GLU B 1 49 ? 5.862 43.922 42.186 1.00 40.65 46 GLU B O 1
ATOM 2412 N N . LEU B 1 50 ? 5.949 44.557 40.034 1.00 40.17 47 LEU B N 1
ATOM 2413 C CA . LEU B 1 50 ? 7.240 43.893 39.856 1.00 40.86 47 LEU B CA 1
ATOM 2414 C C . LEU B 1 50 ? 8.381 44.548 40.655 1.00 40.52 47 LEU B C 1
ATOM 2415 O O . LEU B 1 50 ? 9.207 43.857 41.229 1.00 40.83 47 LEU B O 1
ATOM 2420 N N . ALA B 1 51 ? 8.436 45.874 40.675 1.00 41.55 48 ALA B N 1
ATOM 2421 C CA . ALA B 1 51 ? 9.526 46.576 41.376 1.00 41.63 48 ALA B CA 1
ATOM 2422 C C . ALA B 1 51 ? 9.567 46.284 42.863 1.00 41.82 48 ALA B C 1
ATOM 2423 O O . ALA B 1 51 ? 10.641 46.193 43.470 1.00 41.50 48 ALA B O 1
ATOM 2425 N N . GLN B 1 52 ? 8.398 46.144 43.467 1.00 42.34 49 GLN B N 1
ATOM 2426 C CA . GLN B 1 52 ? 8.321 45.822 44.894 1.00 42.57 49 GLN B CA 1
ATOM 2427 C C . GLN B 1 52 ? 8.850 44.442 45.201 1.00 42.17 49 GLN B C 1
ATOM 2428 O O . GLN B 1 52 ? 9.346 44.201 46.307 1.00 41.96 49 GLN B O 1
ATOM 2434 N N . LYS B 1 53 ? 8.693 43.518 44.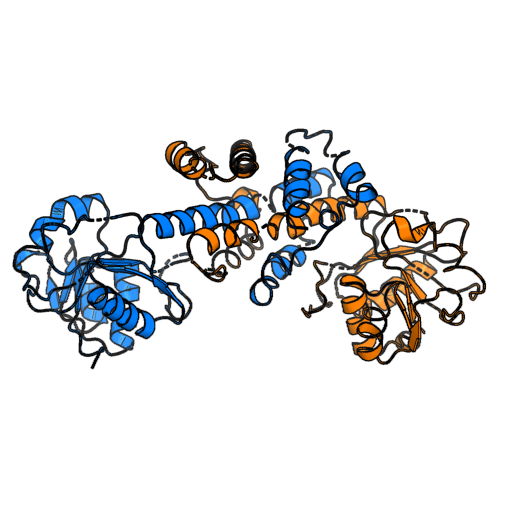248 1.00 41.47 50 LYS B N 1
ATOM 2435 C CA . LYS B 1 53 ? 9.121 42.145 44.462 1.00 40.66 50 LYS B CA 1
ATOM 2436 C C . LYS B 1 53 ? 10.648 42.024 44.467 1.00 40.32 50 LYS B C 1
ATOM 2437 O O . LYS B 1 53 ? 11.201 41.132 45.105 1.00 40.14 50 LYS B O 1
ATOM 2443 N N . VAL B 1 54 ? 11.325 42.929 43.770 1.00 39.58 51 VAL B N 1
ATOM 2444 C CA . VAL B 1 54 ? 12.749 42.772 43.506 1.00 39.53 51 VAL B CA 1
ATOM 2445 C C . VAL B 1 54 ? 13.494 43.995 43.982 1.00 39.79 51 VAL B C 1
ATOM 2446 O O . VAL B 1 54 ? 14.636 44.262 43.543 1.00 39.53 51 VAL B O 1
ATOM 2450 N N . GLU B 1 55 ? 12.824 44.725 44.879 1.00 39.72 52 GLU B N 1
ATOM 2451 C CA . GLU B 1 55 ? 13.341 45.930 45.525 1.00 39.99 52 GLU B CA 1
ATOM 2452 C C . GLU B 1 55 ? 13.955 46.929 44.567 1.00 40.08 52 GLU B C 1
ATOM 2453 O O . GLU B 1 55 ? 15.066 47.381 44.801 1.00 40.83 52 GLU B O 1
ATOM 2459 N N . ALA B 1 56 ? 13.213 47.289 43.521 1.00 40.85 53 ALA B N 1
ATOM 2460 C CA . ALA B 1 56 ? 13.700 48.152 42.424 1.00 41.24 53 ALA B CA 1
ATOM 2461 C C . ALA B 1 56 ? 12.913 49.431 42.343 1.00 41.40 53 ALA B C 1
ATOM 2462 O O . ALA B 1 56 ? 11.781 49.474 42.816 1.00 42.11 53 ALA B O 1
ATOM 2464 N N . GLU B 1 57 ? 13.488 50.448 41.697 1.00 41.77 54 GLU B N 1
ATOM 2465 C CA . GLU B 1 57 ? 12.750 51.656 41.284 1.00 42.88 54 GLU B CA 1
ATOM 2466 C C . GLU B 1 57 ? 11.877 51.285 40.103 1.00 42.14 54 GLU B C 1
ATOM 2467 O O . GLU B 1 57 ? 12.082 50.244 39.500 1.00 42.22 54 GLU B O 1
ATOM 2473 N N . TYR B 1 58 ? 10.882 52.107 39.769 1.00 41.52 55 TYR B N 1
ATOM 2474 C CA . TYR B 1 58 ? 10.156 51.870 38.527 1.00 41.03 55 TYR B CA 1
ATOM 2475 C C . TYR B 1 58 ? 9.796 53.146 37.813 1.00 41.35 55 TYR B C 1
ATOM 2476 O O . TYR B 1 58 ? 9.732 54.222 38.409 1.00 40.99 55 TYR B O 1
ATOM 2485 N N . THR B 1 59 ? 9.543 53.021 36.518 1.00 41.67 56 THR B N 1
ATOM 2486 C CA . THR B 1 59 ? 9.008 54.151 35.770 1.00 41.67 56 THR B CA 1
ATOM 2487 C C . THR B 1 59 ? 8.014 53.623 34.724 1.00 41.19 56 THR B C 1
ATOM 2488 O O . THR B 1 59 ? 8.064 52.438 34.360 1.00 39.63 56 THR B O 1
ATOM 2492 N N . THR B 1 60 ? 7.117 54.494 34.265 1.00 40.61 57 THR B N 1
ATOM 2493 C CA . THR B 1 60 ? 6.278 54.189 33.097 1.00 41.88 57 THR B CA 1
ATOM 2494 C C . THR B 1 60 ? 6.638 55.123 31.945 1.00 42.49 57 THR B C 1
ATOM 2495 O O . THR B 1 60 ? 5.906 55.222 30.961 1.00 41.73 57 THR B O 1
ATOM 2499 N N . ASP B 1 61 ? 7.768 55.814 32.092 1.00 43.36 58 ASP B N 1
ATOM 2500 C CA . ASP B 1 61 ? 8.221 56.782 31.109 1.00 44.52 58 ASP B CA 1
ATOM 2501 C C . ASP B 1 61 ? 9.627 56.416 30.738 1.00 44.82 58 ASP B C 1
ATOM 2502 O O . ASP B 1 61 ? 10.515 56.448 31.598 1.00 45.29 58 ASP B O 1
ATOM 2507 N N . LEU B 1 62 ? 9.836 56.077 29.465 1.00 44.87 59 LEU B N 1
ATOM 2508 C CA . LEU B 1 62 ? 11.171 55.694 28.972 1.00 45.45 59 LEU B CA 1
ATOM 2509 C C . LEU B 1 62 ? 12.218 56.791 29.158 1.00 46.08 59 LEU B C 1
ATOM 2510 O O . LEU B 1 62 ? 13.409 56.511 29.273 1.00 47.27 59 LEU B O 1
ATOM 2515 N N . ALA B 1 63 ? 11.777 58.041 29.196 1.00 45.38 60 ALA B N 1
ATOM 2516 C CA . ALA B 1 63 ? 12.692 59.154 29.391 1.00 45.27 60 ALA B CA 1
ATOM 2517 C C . ALA B 1 63 ? 13.285 59.137 30.802 1.00 44.80 60 ALA B C 1
ATOM 2518 O O . ALA B 1 63 ? 14.332 59.724 31.047 1.00 44.86 60 ALA B O 1
ATOM 2520 N N A GLU B 1 64 ? 12.595 58.467 31.724 0.50 44.54 61 GLU B N 1
ATOM 2521 N N B GLU B 1 64 ? 12.612 58.450 31.718 0.50 44.79 61 GLU B N 1
ATOM 2522 C CA A GLU B 1 64 ? 13.056 58.336 33.110 0.50 43.90 61 GLU B CA 1
ATOM 2523 C CA B GLU B 1 64 ? 13.086 58.357 33.095 0.50 44.45 61 GLU B CA 1
ATOM 2524 C C A GLU B 1 64 ? 13.898 57.074 33.345 0.50 43.82 61 GLU B C 1
ATOM 2525 C C B GLU B 1 64 ? 13.808 57.023 33.361 0.50 44.09 61 GLU B C 1
ATOM 2526 O O A GLU B 1 64 ? 14.350 56.828 34.467 0.50 43.94 61 GLU B O 1
ATOM 2527 O O B GLU B 1 64 ? 14.098 56.681 34.510 0.50 44.22 61 GLU B O 1
ATOM 2538 N N . VAL B 1 65 ? 14.108 56.286 32.293 1.00 43.53 62 VAL B N 1
ATOM 2539 C CA . VAL B 1 65 ? 14.820 54.995 32.405 1.00 43.35 62 VAL B CA 1
ATOM 2540 C C . VAL B 1 65 ? 16.294 55.194 32.763 1.00 42.92 62 VAL B C 1
ATOM 2541 O O . VAL B 1 65 ? 16.980 55.999 32.127 1.00 43.00 62 VAL B O 1
ATOM 2545 N N . ASN B 1 66 ? 16.750 54.462 33.783 1.00 42.24 63 ASN B N 1
ATOM 2546 C CA . ASN B 1 66 ? 18.116 54.540 34.287 1.00 41.65 63 ASN B CA 1
ATOM 2547 C C . ASN B 1 66 ? 19.099 54.198 33.174 1.00 41.35 63 ASN B C 1
ATOM 2548 O O . ASN B 1 66 ? 19.066 53.095 32.637 1.00 41.36 63 ASN B O 1
ATOM 2553 N N . PRO B 1 67 ? 19.940 55.178 32.782 1.00 40.84 64 PRO B N 1
ATOM 2554 C CA . PRO B 1 67 ? 20.879 55.012 31.667 1.00 39.37 64 PRO B CA 1
ATOM 2555 C C . PRO B 1 67 ? 22.246 54.442 32.062 1.00 38.59 64 PRO B C 1
ATOM 2556 O O . PRO B 1 67 ? 23.160 54.420 31.215 1.00 38.34 64 PRO B O 1
ATOM 2560 N N . TYR B 1 68 ? 22.390 53.982 33.299 1.00 37.02 65 TYR B N 1
ATOM 2561 C CA . TYR B 1 68 ? 23.725 53.658 33.833 1.00 37.57 65 TYR B CA 1
ATOM 2562 C C . TYR B 1 68 ? 23.988 52.153 34.020 1.00 38.41 65 TYR B C 1
ATOM 2563 O O . TYR B 1 68 ? 25.075 51.765 34.443 1.00 38.02 65 TYR B O 1
ATOM 2572 N N . ALA B 1 69 ? 23.003 51.330 33.635 1.00 39.14 66 ALA B N 1
ATOM 2573 C CA . ALA B 1 69 ? 23.060 49.887 33.785 1.00 39.88 66 ALA B CA 1
ATOM 2574 C C . ALA B 1 69 ? 23.866 49.217 32.673 1.00 40.50 66 ALA B C 1
ATOM 2575 O O . ALA B 1 69 ? 24.062 49.785 31.584 1.00 41.64 66 ALA B O 1
ATOM 2577 N N . LYS B 1 70 ? 24.279 47.989 32.950 1.00 40.40 67 LYS B N 1
ATOM 2578 C CA . LYS B 1 70 ? 25.076 47.170 32.048 1.00 40.77 67 LYS B CA 1
ATOM 2579 C C . LYS B 1 70 ? 24.205 46.287 31.161 1.00 40.31 67 LYS B C 1
ATOM 2580 O O . LYS B 1 70 ? 24.565 45.968 30.023 1.00 40.79 67 LYS B O 1
ATOM 2586 N N . LEU B 1 71 ? 23.045 45.898 31.675 1.00 39.42 68 LEU B N 1
ATOM 2587 C CA . LEU B 1 71 ? 22.172 45.002 30.951 1.00 38.70 68 LEU B CA 1
ATOM 2588 C C . LEU B 1 71 ? 20.734 45.496 30.986 1.00 38.53 68 LEU B C 1
ATOM 2589 O O . LEU B 1 71 ? 20.186 45.770 32.057 1.00 37.70 68 LEU B O 1
ATOM 2594 N N . TYR B 1 72 ? 20.149 45.596 29.795 1.00 38.52 69 TYR B N 1
ATOM 2595 C CA . TYR B 1 72 ? 18.778 45.980 29.604 1.00 39.16 69 TYR B CA 1
ATOM 2596 C C . TYR B 1 72 ? 18.013 44.802 29.001 1.00 39.55 69 TYR B C 1
ATOM 2597 O O . TYR B 1 72 ? 18.286 44.382 27.866 1.00 38.99 69 TYR B O 1
ATOM 2606 N N . ILE B 1 73 ? 17.078 44.260 29.780 1.00 40.31 70 ILE B N 1
ATOM 2607 C CA . ILE B 1 73 ? 16.284 43.104 29.353 1.00 40.26 70 ILE B CA 1
ATOM 2608 C C . ILE B 1 73 ? 14.929 43.578 28.869 1.00 40.82 70 ILE B C 1
ATOM 2609 O O . ILE B 1 73 ? 14.129 44.102 29.650 1.00 40.30 70 ILE B O 1
ATOM 2614 N N . VAL B 1 74 ? 14.703 43.429 27.570 1.00 40.87 71 VAL B N 1
ATOM 2615 C CA . VAL B 1 74 ? 13.538 43.992 26.926 1.00 42.29 71 VAL B CA 1
ATOM 2616 C C . VAL B 1 74 ? 12.543 42.875 26.635 1.00 43.98 71 VAL B C 1
ATOM 2617 O O . VAL B 1 74 ? 12.840 41.919 25.918 1.00 42.56 71 VAL B O 1
ATOM 2621 N N . SER B 1 75 ? 11.376 42.993 27.267 1.00 46.92 72 SER B N 1
ATOM 2622 C CA . SER B 1 75 ? 10.273 42.050 27.105 1.00 49.48 72 SER B CA 1
ATOM 2623 C C . SER B 1 75 ? 9.053 42.829 26.653 1.00 51.56 72 SER B C 1
ATOM 2624 O O . SER B 1 75 ? 8.189 43.167 27.463 1.00 53.64 72 SER B O 1
ATOM 2627 N N . LEU B 1 76 ? 8.976 43.151 25.382 1.00 53.57 73 LEU B N 1
ATOM 2628 C CA . LEU B 1 76 ? 7.871 43.949 24.897 1.00 55.85 73 LEU B CA 1
ATOM 2629 C C . LEU B 1 76 ? 7.309 43.337 23.612 1.00 57.40 73 LEU B C 1
ATOM 2630 O O . LEU B 1 76 ? 8.026 42.644 22.886 1.00 57.74 73 LEU B O 1
ATOM 2635 N N . LYS B 1 77 ? 6.023 43.583 23.347 1.00 59.05 74 LYS B N 1
ATOM 2636 C CA . LYS B 1 77 ? 5.398 43.185 22.094 1.00 60.68 74 LYS B CA 1
ATOM 2637 C C . LYS B 1 77 ? 6.101 43.891 20.929 1.00 61.83 74 LYS B C 1
ATOM 2638 O O . LYS B 1 77 ? 6.957 44.763 21.145 1.00 61.63 74 LYS B O 1
ATOM 2640 N N . ASP B 1 78 ? 5.765 43.498 19.701 1.00 63.22 75 ASP B N 1
ATOM 2641 C CA . ASP B 1 78 ? 6.309 44.155 18.506 1.00 64.88 75 ASP B CA 1
ATOM 2642 C C . ASP B 1 78 ? 5.857 45.632 18.426 1.00 65.80 75 ASP B C 1
ATOM 2643 O O . ASP B 1 78 ? 6.690 46.540 18.301 1.00 66.31 75 ASP B O 1
ATOM 2648 N N . SER B 1 79 ? 4.546 45.867 18.530 1.00 66.70 76 SER B N 1
ATOM 2649 C CA . SER B 1 79 ? 3.960 47.220 18.434 1.00 67.21 76 SER B CA 1
ATOM 2650 C C . SER B 1 79 ? 4.568 48.273 19.379 1.00 67.58 76 SER B C 1
ATOM 2651 O O . SER B 1 79 ? 4.486 49.485 19.120 1.00 67.93 76 SER B O 1
ATOM 2653 N N . ALA B 1 80 ? 5.174 47.814 20.471 1.00 67.65 77 ALA B N 1
ATOM 2654 C CA . ALA B 1 80 ? 5.874 48.710 21.389 1.00 67.34 77 ALA B CA 1
ATOM 2655 C C . ALA B 1 80 ? 7.388 48.824 21.075 1.00 66.79 77 ALA B C 1
ATOM 2656 O O . ALA B 1 80 ? 8.023 49.826 21.410 1.00 66.33 77 ALA B O 1
ATOM 2658 N N . PHE B 1 81 ? 7.942 47.812 20.407 1.00 66.18 78 PHE B N 1
ATOM 2659 C CA . PHE B 1 81 ? 9.355 47.798 20.027 1.00 65.60 78 PHE B CA 1
ATOM 2660 C C . PHE B 1 81 ? 9.754 49.035 19.225 1.00 65.20 78 PHE B C 1
ATOM 2661 O O . PHE B 1 81 ? 10.440 49.877 19.761 1.00 65.23 78 PHE B O 1
ATOM 2669 N N . ALA B 1 82 ? 9.323 49.151 17.962 1.00 64.62 79 ALA B N 1
ATOM 2670 C CA . ALA B 1 82 ? 9.701 50.284 17.089 1.00 63.94 79 ALA B CA 1
ATOM 2671 C C . ALA B 1 82 ? 9.486 51.604 17.766 1.00 63.50 79 ALA B C 1
ATOM 2672 O O . ALA B 1 82 ? 10.403 52.414 17.895 1.00 62.43 79 ALA B O 1
ATOM 2674 N N . GLU B 1 83 ? 8.229 51.796 18.156 1.00 63.63 80 GLU B N 1
ATOM 2675 C CA . GLU B 1 83 ? 7.755 52.941 18.901 1.00 63.80 80 GLU B CA 1
ATOM 2676 C C . GLU B 1 83 ? 8.771 53.360 19.951 1.00 63.29 80 GLU B C 1
ATOM 2677 O O . GLU B 1 83 ? 9.037 54.552 20.133 1.00 63.04 80 GLU B O 1
ATOM 2683 N N . LEU B 1 84 ? 9.354 52.363 20.615 1.00 62.96 81 LEU B N 1
ATOM 2684 C CA . LEU B 1 84 ? 10.094 52.595 21.848 1.00 62.67 81 LEU B CA 1
ATOM 2685 C C . LEU B 1 84 ? 11.582 52.276 21.774 1.00 61.60 81 LEU B C 1
ATOM 2686 O O . LEU B 1 84 ? 12.313 52.494 22.737 1.00 61.69 81 LEU B O 1
ATOM 2691 N N . LEU B 1 85 ? 12.019 51.798 20.620 1.00 60.35 82 LEU B N 1
ATOM 2692 C CA . LEU B 1 85 ? 13.372 51.317 20.429 1.00 59.39 82 LEU B CA 1
ATOM 2693 C C . LEU B 1 85 ? 14.425 52.361 20.733 1.00 58.77 82 LEU B C 1
ATOM 2694 O O . LEU B 1 85 ? 15.338 52.071 21.486 1.00 58.86 82 LEU B O 1
ATOM 2699 N N . GLN B 1 86 ? 14.294 53.561 20.159 1.00 58.50 83 GLN B N 1
ATOM 2700 C CA A GLN B 1 86 ? 15.311 54.596 20.324 0.50 58.17 83 GLN B CA 1
ATOM 2701 C CA B GLN B 1 86 ? 15.294 54.621 20.315 0.50 58.33 83 GLN B CA 1
ATOM 2702 C C . GLN B 1 86 ? 15.252 55.258 21.701 1.00 58.45 83 GLN B C 1
ATOM 2703 O O . GLN B 1 86 ? 16.279 55.728 22.214 1.00 58.12 83 GLN B O 1
ATOM 2714 N N . GLY B 1 87 ? 14.053 55.269 22.292 1.00 58.47 84 GLY B N 1
ATOM 2715 C CA . GLY B 1 87 ? 13.837 55.702 23.667 1.00 58.69 84 GLY B CA 1
ATOM 2716 C C . GLY B 1 87 ? 14.477 54.711 24.629 1.00 59.11 84 GLY B C 1
ATOM 2717 O O . GLY B 1 87 ? 14.897 55.084 25.731 1.00 59.59 84 GLY B O 1
ATOM 2718 N N . ILE B 1 88 ? 14.574 53.447 24.206 1.00 58.72 85 ILE B N 1
ATOM 2719 C CA . ILE B 1 88 ? 15.306 52.432 24.974 1.00 58.16 85 ILE B CA 1
ATOM 2720 C C . ILE B 1 88 ? 16.822 52.601 24.841 1.00 58.10 85 ILE B C 1
ATOM 2721 O O . ILE B 1 88 ? 17.553 52.433 25.827 1.00 58.03 85 ILE B O 1
ATOM 2726 N N . VAL B 1 89 ? 17.294 52.926 23.632 1.00 57.28 86 VAL B N 1
ATOM 2727 C CA . VAL B 1 89 ? 18.740 52.880 23.362 1.00 56.20 86 VAL B CA 1
ATOM 2728 C C . VAL B 1 89 ? 19.600 54.140 23.554 1.00 55.24 86 VAL B C 1
ATOM 2729 O O . VAL B 1 89 ? 20.807 54.004 23.758 1.00 55.84 86 VAL B O 1
ATOM 2733 N N A GLU B 1 90 ? 18.996 55.329 23.507 0.50 54.62 87 GLU B N 1
ATOM 2734 N N B GLU B 1 90 ? 19.011 55.337 23.487 0.50 54.80 87 GLU B N 1
ATOM 2735 C CA A GLU B 1 90 ? 19.752 56.602 23.581 0.50 53.56 87 GLU B CA 1
ATOM 2736 C CA B GLU B 1 90 ? 19.814 56.582 23.547 0.50 53.94 87 GLU B CA 1
ATOM 2737 C C A GLU B 1 90 ? 20.348 56.910 24.969 0.50 52.84 87 GLU B C 1
ATOM 2738 C C B GLU B 1 90 ? 20.354 56.905 24.950 0.50 53.04 87 GLU B C 1
ATOM 2739 O O A GLU B 1 90 ? 19.730 56.607 25.994 0.50 52.68 87 GLU B O 1
ATOM 2740 O O B GLU B 1 90 ? 19.710 56.611 25.961 0.50 52.86 87 GLU B O 1
ATOM 2751 N N . GLY B 1 91 ? 21.545 57.505 24.982 1.00 52.45 88 GLY B N 1
ATOM 2752 C CA . GLY B 1 91 ? 22.237 57.904 26.232 1.00 50.68 88 GLY B CA 1
ATOM 2753 C C . GLY B 1 91 ? 22.772 56.807 27.160 1.00 49.63 88 GLY B C 1
ATOM 2754 O O . GLY B 1 91 ? 23.036 57.059 28.358 1.00 48.49 88 GLY B O 1
ATOM 2755 N N . LYS B 1 92 ? 22.924 55.587 26.626 1.00 48.04 89 LYS B N 1
ATOM 2756 C CA . LYS B 1 92 ? 23.423 54.452 27.416 1.00 46.62 89 LYS B CA 1
ATOM 2757 C C . LYS B 1 92 ? 24.930 54.348 27.308 1.00 45.54 89 LYS B C 1
ATOM 2758 O O . LYS B 1 92 ? 25.549 54.956 26.436 1.00 45.22 89 LYS B O 1
ATOM 2764 N N . ARG B 1 93 ? 25.520 53.555 28.193 1.00 44.92 90 ARG B N 1
ATOM 2765 C CA . ARG B 1 93 ? 26.949 53.284 28.120 1.00 44.15 90 ARG B CA 1
ATOM 2766 C C . ARG B 1 93 ? 27.227 52.493 26.848 1.00 44.93 90 ARG B C 1
ATOM 2767 O O . ARG B 1 93 ? 26.414 51.656 26.427 1.00 43.56 90 ARG B O 1
ATOM 2775 N N . GLU B 1 94 ? 28.379 52.762 26.245 1.00 45.70 91 GLU B N 1
ATOM 2776 C CA . GLU B 1 94 ? 28.846 52.031 25.080 1.00 47.06 91 GLU B CA 1
ATOM 2777 C C . GLU B 1 94 ? 28.828 50.508 25.310 1.00 46.39 91 GLU B C 1
ATOM 2778 O O . GLU B 1 94 ? 28.374 49.751 24.454 1.00 46.29 91 GLU B O 1
ATOM 2784 N N . GLU B 1 95 ? 29.288 50.065 26.476 1.00 46.08 92 GLU B N 1
ATOM 2785 C CA . GLU B 1 95 ? 29.327 48.617 26.792 1.00 46.30 92 GLU B CA 1
ATOM 2786 C C . GLU B 1 95 ? 28.012 48.002 27.289 1.00 45.02 92 GLU B C 1
ATOM 2787 O O . GLU B 1 95 ? 27.978 46.810 27.571 1.00 44.72 92 GLU B O 1
ATOM 2793 N N . ALA B 1 96 ? 26.961 48.802 27.465 1.00 44.10 93 ALA B N 1
ATOM 2794 C CA . ALA B 1 96 ? 25.657 48.240 27.873 1.00 44.22 93 ALA B CA 1
ATOM 2795 C C . ALA B 1 96 ? 25.182 47.203 26.860 1.00 43.71 93 ALA B C 1
ATOM 2796 O O . ALA B 1 96 ? 25.384 47.358 25.655 1.00 43.69 93 ALA B O 1
ATOM 2798 N N . LEU B 1 97 ? 24.580 46.133 27.354 1.00 43.26 94 LEU B N 1
ATOM 2799 C CA . LEU B 1 97 ? 24.067 45.091 26.480 1.00 43.37 94 LEU B CA 1
ATOM 2800 C C . LEU B 1 97 ? 22.542 45.185 26.403 1.00 42.13 94 LEU B C 1
ATOM 2801 O O . LEU B 1 97 ? 21.873 45.172 27.448 1.00 42.34 94 LEU B O 1
ATOM 2814 N N . VAL B 1 99 ? 19.279 43.243 25.262 1.00 39.48 96 VAL B N 1
ATOM 2815 C CA . VAL B 1 99 ? 18.744 41.955 24.853 1.00 38.49 96 VAL B CA 1
ATOM 2816 C C . VAL B 1 99 ? 17.224 41.972 24.861 1.00 39.02 96 VAL B C 1
ATOM 2817 O O . VAL B 1 99 ? 16.592 42.731 25.600 1.00 38.29 96 VAL B O 1
ATOM 2821 N N . HIS B 1 100 ? 16.631 41.151 24.005 1.00 39.58 97 HIS B N 1
ATOM 2822 C CA . HIS B 1 100 ? 15.209 40.888 24.129 1.00 39.83 97 HIS B CA 1
ATOM 2823 C C . HIS B 1 100 ? 14.992 39.431 24.479 1.00 39.75 97 HIS B C 1
ATOM 2824 O O . HIS B 1 100 ? 15.928 38.639 24.452 1.00 39.35 97 HIS B O 1
ATOM 2831 N N . THR B 1 101 ? 13.763 39.098 24.839 1.00 40.21 98 THR B N 1
ATOM 2832 C CA . THR B 1 101 ? 13.435 37.782 25.366 1.00 40.90 98 THR B CA 1
ATOM 2833 C C . THR B 1 101 ? 12.452 37.014 24.480 1.00 40.93 98 THR B C 1
ATOM 2834 O O . THR B 1 101 ? 11.802 36.057 24.939 1.00 42.21 98 THR B O 1
ATOM 2838 N N . ALA B 1 102 ? 12.290 37.446 23.237 1.00 41.09 99 ALA B N 1
ATOM 2839 C CA . ALA B 1 102 ? 11.270 36.847 22.379 1.00 40.78 99 ALA B CA 1
ATOM 2840 C C . ALA B 1 102 ? 11.818 35.662 21.606 1.00 41.89 99 ALA B C 1
ATOM 2841 O O . ALA B 1 102 ? 12.921 35.718 21.073 1.00 41.67 99 ALA B O 1
ATOM 2843 N N . GLY B 1 103 ? 11.020 34.593 21.539 1.00 42.84 100 GLY B N 1
ATOM 2844 C CA . GLY B 1 103 ? 11.353 33.407 20.754 1.00 43.50 100 GLY B CA 1
ATOM 2845 C C . GLY B 1 103 ? 11.374 33.645 19.248 1.00 44.54 100 GLY B C 1
ATOM 2846 O O . GLY B 1 103 ? 12.170 33.037 18.521 1.00 44.33 100 GLY B O 1
ATOM 2847 N N . SER B 1 104 ? 10.500 34.522 18.766 1.00 44.19 101 SER B N 1
ATOM 2848 C CA . SER B 1 104 ? 10.281 34.597 17.332 1.00 44.00 101 SER B CA 1
ATOM 2849 C C . SER B 1 104 ? 10.628 35.981 16.783 1.00 44.60 101 SER B C 1
ATOM 2850 O O . SER B 1 104 ? 10.150 36.363 15.727 1.00 45.14 101 SER B O 1
ATOM 2853 N N . ILE B 1 105 ? 11.454 36.727 17.507 1.00 44.50 102 ILE B N 1
ATOM 2854 C CA . ILE B 1 105 ? 12.000 37.982 16.995 1.00 44.98 102 ILE B CA 1
ATOM 2855 C C . ILE B 1 105 ? 13.488 37.769 16.733 1.00 45.12 102 ILE B C 1
ATOM 2856 O O . ILE B 1 105 ? 14.207 37.315 17.621 1.00 45.38 102 ILE B O 1
ATOM 2861 N N . PRO B 1 106 ? 13.963 38.105 15.521 1.00 46.08 103 PRO B N 1
ATOM 2862 C CA . PRO B 1 106 ? 15.386 37.898 15.225 1.00 46.35 103 PRO B CA 1
ATOM 2863 C C . PRO B 1 106 ? 16.264 38.803 16.069 1.00 47.12 103 PRO B C 1
ATOM 2864 O O . PRO B 1 106 ? 15.821 39.885 16.475 1.00 47.65 103 PRO B O 1
ATOM 2876 N N . ASN B 1 108 ? 18.636 40.480 14.979 1.00 49.51 105 ASN B N 1
ATOM 2877 C CA . ASN B 1 108 ? 19.038 41.608 14.116 1.00 50.45 105 ASN B CA 1
ATOM 2878 C C . ASN B 1 108 ? 18.216 42.882 14.293 1.00 50.46 105 ASN B C 1
ATOM 2879 O O . ASN B 1 108 ? 18.594 43.922 13.772 1.00 51.36 105 ASN B O 1
ATOM 2884 N N . VAL B 1 109 ? 17.108 42.814 15.030 1.00 50.32 106 VAL B N 1
ATOM 2885 C CA . VAL B 1 109 ? 16.393 44.041 15.378 1.00 49.62 106 VAL B CA 1
ATOM 2886 C C . VAL B 1 109 ? 17.354 45.101 15.899 1.00 49.27 106 VAL B C 1
ATOM 2887 O O . VAL B 1 109 ? 17.287 46.258 15.495 1.00 49.30 106 VAL B O 1
ATOM 2891 N N . TRP B 1 110 ? 18.270 44.691 16.771 1.00 48.94 107 TRP B N 1
ATOM 2892 C CA . TRP B 1 110 ? 19.205 45.613 17.401 1.00 48.75 107 TRP B CA 1
ATOM 2893 C C . TRP B 1 110 ? 20.324 46.155 16.525 1.00 48.90 107 TRP B C 1
ATOM 2894 O O . TRP B 1 110 ? 20.946 47.150 16.892 1.00 48.37 107 TRP B O 1
ATOM 2905 N N . GLU B 1 111 ? 20.629 45.474 15.419 1.00 49.59 108 GLU B N 1
ATOM 2906 C CA . GLU B 1 111 ? 21.853 45.777 14.687 1.00 50.52 108 GLU B CA 1
ATOM 2907 C C . GLU B 1 111 ? 21.797 47.143 14.007 1.00 49.94 108 GLU B C 1
ATOM 2908 O O . GLU B 1 111 ? 20.795 47.503 13.380 1.00 49.99 108 GLU B O 1
ATOM 2914 N N . GLY B 1 112 ? 22.873 47.911 14.166 1.00 49.40 109 GLY B N 1
ATOM 2915 C CA . GLY B 1 112 ? 22.891 49.293 13.702 1.00 48.52 109 GLY B CA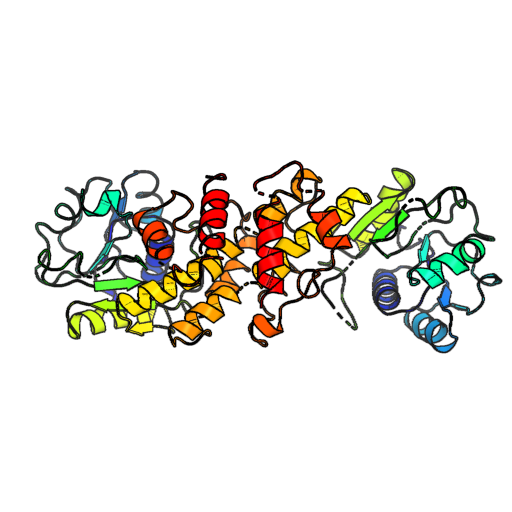 1
ATOM 2916 C C . GLY B 1 112 ? 22.395 50.261 14.767 1.00 48.12 109 GLY B C 1
ATOM 2917 O O . GLY B 1 112 ? 22.694 51.456 14.705 1.00 48.12 109 GLY B O 1
ATOM 2918 N N . HIS B 1 113 ? 21.646 49.754 15.752 1.00 47.32 110 HIS B N 1
ATOM 2919 C CA . HIS B 1 113 ? 21.107 50.601 16.829 1.00 46.51 110 HIS B CA 1
ATOM 2920 C C . HIS B 1 113 ? 22.008 50.692 18.055 1.00 45.57 110 HIS B C 1
ATOM 2921 O O . HIS B 1 113 ? 22.113 51.758 18.666 1.00 46.01 110 HIS B O 1
ATOM 2928 N N . VAL B 1 114 ? 22.639 49.580 18.426 1.00 44.05 111 VAL B N 1
ATOM 2929 C CA . VAL B 1 114 ? 23.565 49.543 19.567 1.00 42.90 111 VAL B CA 1
ATOM 2930 C C . VAL B 1 114 ? 24.768 48.659 19.297 1.00 42.23 111 VAL B C 1
ATOM 2931 O O . VAL B 1 114 ? 24.685 47.701 18.530 1.00 42.36 111 VAL B O 1
ATOM 2935 N N . PRO B 1 115 ? 25.912 49.002 19.890 1.00 41.97 112 PRO B N 1
ATOM 2936 C CA . PRO B 1 115 ? 27.081 48.153 19.683 1.00 41.49 112 PRO B CA 1
ATOM 2937 C C . PRO B 1 115 ? 27.034 46.755 20.327 1.00 41.10 112 PRO B C 1
ATOM 2938 O O . PRO B 1 115 ? 27.692 45.870 19.822 1.00 40.54 112 PRO B O 1
ATOM 2942 N N . HIS B 1 116 ? 26.312 46.574 21.437 1.00 40.22 113 HIS B N 1
ATOM 2943 C CA . HIS B 1 116 ? 26.264 45.282 22.112 1.00 40.09 113 HIS B CA 1
ATOM 2944 C C . HIS B 1 116 ? 24.792 44.904 22.332 1.00 41.21 113 HIS B C 1
ATOM 2945 O O . HIS B 1 116 ? 23.985 45.696 22.873 1.00 40.06 113 HIS B O 1
ATOM 2952 N N . TYR B 1 117 ? 24.446 43.697 21.882 1.00 40.83 114 TYR B N 1
ATOM 2953 C CA . TYR B 1 117 ? 23.052 43.284 21.830 1.00 41.43 114 TYR B CA 1
ATOM 2954 C C . TYR B 1 117 ? 22.962 41.761 21.706 1.00 41.37 114 TYR B C 1
ATOM 2955 O O . TYR B 1 117 ? 23.966 41.102 21.419 1.00 42.39 114 TYR B O 1
ATOM 2964 N N . GLY B 1 118 ? 21.775 41.213 21.916 1.00 40.86 115 GLY B N 1
ATOM 2965 C CA . GLY B 1 118 ? 21.609 39.768 21.936 1.00 40.96 115 GLY B CA 1
ATOM 2966 C C . GLY B 1 118 ? 20.204 39.357 22.279 1.00 41.11 115 GLY B C 1
ATOM 2967 O O . GLY B 1 118 ? 19.311 40.193 22.374 1.00 40.96 115 GLY B O 1
ATOM 2968 N N . VAL B 1 119 ? 20.009 38.049 22.425 1.00 40.99 116 VAL B N 1
ATOM 2969 C CA . VAL B 1 119 ? 18.722 37.470 22.760 1.00 40.04 116 VAL B CA 1
ATOM 2970 C C . VAL B 1 119 ? 18.975 36.615 23.986 1.00 39.87 116 VAL B C 1
ATOM 2971 O O . VAL B 1 119 ? 19.954 35.889 24.045 1.00 39.51 116 VAL B O 1
ATOM 2975 N N . PHE B 1 120 ? 18.102 36.738 24.969 1.00 40.10 117 PHE B N 1
ATOM 2976 C CA . PHE B 1 120 ? 18.239 36.104 26.273 1.00 40.27 117 PHE B CA 1
ATOM 2977 C C . PHE B 1 120 ? 16.893 35.404 26.507 1.00 40.39 117 PHE B C 1
ATOM 2978 O O . PHE B 1 120 ? 16.011 35.975 27.153 1.00 39.48 117 PHE B O 1
ATOM 2986 N N . TYR B 1 121 ? 16.732 34.190 25.957 1.00 40.32 118 TYR B N 1
ATOM 2987 C CA . TYR B 1 121 ? 15.401 33.544 25.824 1.00 40.80 118 TYR B CA 1
ATOM 2988 C C . TYR B 1 121 ? 15.169 32.329 26.753 1.00 40.29 118 TYR B C 1
ATOM 2989 O O . TYR B 1 121 ? 15.610 31.239 26.444 1.00 39.52 118 TYR B O 1
ATOM 2998 N N . PRO B 1 122 ? 14.522 32.529 27.907 1.00 40.09 119 PRO B N 1
ATOM 2999 C CA . PRO B 1 122 ? 14.137 31.362 28.702 1.00 39.73 119 PRO B CA 1
ATOM 3000 C C . PRO B 1 122 ? 12.793 30.810 28.220 1.00 38.83 119 PRO B C 1
ATOM 3001 O O . PRO B 1 122 ? 11.805 31.527 28.247 1.00 39.34 119 PRO B O 1
ATOM 3013 N N . GLN B 1 124 ? 9.713 28.651 28.561 1.00 37.30 121 GLN B N 1
ATOM 3014 C CA . GLN B 1 124 ? 8.892 28.027 29.582 1.00 37.13 121 GLN B CA 1
ATOM 3015 C C . GLN B 1 124 ? 7.595 28.793 29.573 1.00 37.81 121 GLN B C 1
ATOM 3016 O O . GLN B 1 124 ? 7.555 29.932 29.134 1.00 38.72 121 GLN B O 1
ATOM 3022 N N . THR B 1 125 ? 6.532 28.164 30.049 1.00 38.34 122 THR B N 1
ATOM 3023 C CA . THR B 1 125 ? 5.273 28.838 30.218 1.00 39.24 122 THR B CA 1
ATOM 3024 C C . THR B 1 125 ? 5.367 29.613 31.548 1.00 40.23 122 THR B C 1
ATOM 3025 O O . THR B 1 125 ? 5.745 29.051 32.590 1.00 40.26 122 THR B O 1
ATOM 3029 N N . PHE B 1 126 ? 5.078 30.911 31.507 1.00 40.84 123 PHE B N 1
ATOM 3030 C CA . PHE B 1 126 ? 5.238 31.764 32.714 1.00 41.13 123 PHE B CA 1
ATOM 3031 C C . PHE B 1 126 ? 3.925 32.412 33.073 1.00 41.80 123 PHE B C 1
ATOM 3032 O O . PHE B 1 126 ? 3.161 32.776 32.201 1.00 42.81 123 PHE B O 1
ATOM 3040 N N . SER B 1 127 ? 3.666 32.562 34.357 1.00 43.39 124 SER B N 1
ATOM 3041 C CA . SER B 1 127 ? 2.500 33.295 34.833 1.00 44.81 124 SER B CA 1
ATOM 3042 C C . SER B 1 127 ? 2.977 34.029 36.063 1.00 45.17 124 SER B C 1
ATOM 3043 O O . SER B 1 127 ? 3.857 33.543 36.765 1.00 44.63 124 SER B O 1
ATOM 3046 N N . LYS B 1 128 ? 2.403 35.197 36.311 1.00 46.33 125 LYS B N 1
ATOM 3047 C CA . LYS B 1 128 ? 2.820 36.044 37.429 1.00 48.08 125 LYS B CA 1
ATOM 3048 C C . LYS B 1 128 ? 2.584 35.408 38.800 1.00 48.39 125 LYS B C 1
ATOM 3049 O O . LYS B 1 128 ? 3.453 35.474 39.670 1.00 48.41 125 LYS B O 1
ATOM 3055 N N . GLN B 1 129 ? 1.428 34.778 38.967 1.00 48.93 126 GLN B N 1
ATOM 3056 C CA A GLN B 1 129 ? 0.991 34.186 40.230 0.50 49.78 126 GLN B CA 1
ATOM 3057 C CA B GLN B 1 129 ? 1.090 34.232 40.279 0.50 49.82 126 GLN B CA 1
ATOM 3058 C C . GLN B 1 129 ? 1.584 32.795 40.482 1.00 50.29 126 GLN B C 1
ATOM 3059 O O . GLN B 1 129 ? 1.150 32.095 41.400 1.00 51.02 126 GLN B O 1
ATOM 3070 N N . ARG B 1 130 ? 2.530 32.368 39.650 1.00 50.48 127 ARG B N 1
ATOM 3071 C CA . ARG B 1 130 ? 3.006 30.991 39.677 1.00 51.11 127 ARG B CA 1
ATOM 3072 C C . ARG B 1 130 ? 4.537 30.925 39.599 1.00 51.48 127 ARG B C 1
ATOM 3073 O O . ARG B 1 130 ? 5.155 31.419 38.640 1.00 51.33 127 ARG B O 1
ATOM 3081 N N . GLU B 1 131 ? 5.127 30.320 40.629 1.00 51.49 128 GLU B N 1
ATOM 3082 C CA . GLU B 1 131 ? 6.581 30.209 40.785 1.00 51.82 128 GLU B CA 1
ATOM 3083 C C . GLU B 1 131 ? 7.109 29.024 40.003 1.00 51.26 128 GLU B C 1
ATOM 3084 O O . GLU B 1 131 ? 6.481 27.960 39.992 1.00 51.71 128 GLU B O 1
ATOM 3090 N N . VAL B 1 132 ? 8.251 29.191 39.353 1.00 50.57 129 VAL B N 1
ATOM 3091 C CA . VAL B 1 132 ? 8.853 28.080 38.603 1.00 50.16 129 VAL B CA 1
ATOM 3092 C C . VAL B 1 132 ? 10.315 27.920 38.938 1.00 49.84 129 VAL B C 1
ATOM 3093 O O . VAL B 1 132 ? 11.015 28.901 39.157 1.00 49.54 129 VAL B O 1
ATOM 3097 N N . ASP B 1 133 ? 10.766 26.671 38.964 1.00 48.95 130 ASP B N 1
ATOM 3098 C CA . ASP B 1 133 ? 12.165 26.383 39.113 1.00 48.26 130 ASP B CA 1
ATOM 3099 C C . ASP B 1 133 ? 12.887 26.694 37.799 1.00 47.57 130 ASP B C 1
ATOM 3100 O O . ASP B 1 133 ? 12.751 25.954 36.789 1.00 47.44 130 ASP B O 1
ATOM 3105 N N . PHE B 1 134 ? 13.629 27.803 37.808 1.00 46.39 131 PHE B N 1
ATOM 3106 C CA . PHE B 1 134 ? 14.548 28.133 36.719 1.00 45.41 131 PHE B CA 1
ATOM 3107 C C . PHE B 1 134 ? 15.652 27.109 36.432 1.00 45.27 131 PHE B C 1
ATOM 3108 O O . PHE B 1 134 ? 16.146 27.055 35.299 1.00 45.03 131 PHE B O 1
ATOM 3116 N N . LYS B 1 135 ? 16.015 26.286 37.423 1.00 45.11 132 LYS B N 1
ATOM 3117 C CA . LYS B 1 135 ? 17.085 25.297 37.230 1.00 45.56 132 LYS B CA 1
ATOM 3118 C C . LYS B 1 135 ? 16.881 24.423 35.992 1.00 45.36 132 LYS B C 1
ATOM 3119 O O . LYS B 1 135 ? 17.849 24.113 35.282 1.00 45.30 132 LYS B O 1
ATOM 3125 N N . GLU B 1 136 ? 15.639 24.057 35.700 1.00 45.02 133 GLU B N 1
ATOM 3126 C CA . GLU B 1 136 ? 15.417 23.211 34.530 1.00 45.64 133 GLU B CA 1
ATOM 3127 C C . GLU B 1 136 ? 14.839 23.881 33.267 1.00 44.06 133 GLU B C 1
ATOM 3128 O O . GLU B 1 136 ? 14.432 23.189 32.331 1.00 44.26 133 GLU B O 1
ATOM 3134 N N . ILE B 1 137 ? 14.866 25.208 33.234 1.00 42.45 134 ILE B N 1
ATOM 3135 C CA . ILE B 1 137 ? 14.392 25.972 32.083 1.00 42.02 134 ILE B CA 1
ATOM 3136 C C . ILE B 1 137 ? 15.444 26.070 30.960 1.00 41.58 134 ILE B C 1
ATOM 3137 O O . ILE B 1 137 ? 16.546 26.592 31.165 1.00 41.50 134 ILE B O 1
ATOM 3142 N N . PRO B 1 138 ? 15.116 25.540 29.772 1.00 41.56 135 PRO B N 1
ATOM 3143 C CA . PRO B 1 138 ? 15.998 25.794 28.623 1.00 41.37 135 PRO B CA 1
ATOM 3144 C C . PRO B 1 138 ? 16.160 27.308 28.367 1.00 40.93 135 PRO B C 1
ATOM 3145 O O . PRO B 1 138 ? 15.166 28.019 28.150 1.00 40.48 135 PRO B O 1
ATOM 3149 N N . PHE B 1 139 ? 17.400 27.786 28.417 1.00 40.62 136 PHE B N 1
ATOM 3150 C CA . PHE B 1 139 ? 17.702 29.199 28.238 1.00 41.48 136 PHE B CA 1
ATOM 3151 C C . PHE B 1 139 ? 18.550 29.331 26.963 1.00 41.93 136 PHE B C 1
ATOM 3152 O O . PHE B 1 139 ? 19.686 28.891 26.952 1.00 42.11 136 PHE B O 1
ATOM 3160 N N . PHE B 1 140 ? 18.018 29.947 25.909 1.00 41.84 137 PHE B N 1
ATOM 3161 C CA . PHE B 1 140 ? 18.749 30.117 24.649 1.00 41.43 137 PHE B CA 1
ATOM 3162 C C . PHE B 1 140 ? 19.336 31.499 24.482 1.00 42.11 137 PHE B C 1
ATOM 3163 O O . PHE B 1 140 ? 18.650 32.514 24.731 1.00 42.15 137 PHE B O 1
ATOM 3171 N N . ILE B 1 141 ? 20.614 31.522 24.078 1.00 42.42 138 ILE B N 1
ATOM 3172 C CA . ILE B 1 141 ? 21.437 32.739 24.072 1.00 42.78 138 ILE B CA 1
ATOM 3173 C C . ILE B 1 141 ? 22.000 32.962 22.690 1.00 42.75 138 ILE B C 1
ATOM 3174 O O . ILE B 1 141 ? 22.514 32.035 22.050 1.00 42.49 138 ILE B O 1
ATOM 3179 N N . GLU B 1 142 ? 21.877 34.201 22.240 1.00 42.62 139 GLU B N 1
ATOM 3180 C CA . GLU B 1 142 ? 22.535 34.696 21.036 1.00 42.73 139 GLU B CA 1
ATOM 3181 C C . GLU B 1 142 ? 23.059 36.088 21.422 1.00 42.50 139 GLU B C 1
ATOM 3182 O O . GLU B 1 142 ? 22.441 36.763 22.255 1.00 42.13 139 GLU B O 1
ATOM 3188 N N . ALA B 1 143 ? 24.213 36.496 20.883 1.00 42.26 140 ALA B N 1
ATOM 3189 C CA . ALA B 1 143 ? 24.714 37.863 21.082 1.00 41.99 140 ALA B CA 1
ATOM 3190 C C . ALA B 1 143 ? 25.579 38.348 19.917 1.00 42.32 140 ALA B C 1
ATOM 3191 O O . ALA B 1 143 ? 26.047 37.552 19.110 1.00 41.23 140 ALA B O 1
ATOM 3193 N N . SER B 1 144 ? 25.768 39.666 19.850 1.00 42.71 141 SER B N 1
ATOM 3194 C CA . SER B 1 144 ? 26.560 40.348 18.806 1.00 42.92 141 SER B CA 1
ATOM 3195 C C . SER B 1 144 ? 28.052 40.015 18.790 1.00 43.96 141 SER B C 1
ATOM 3196 O O . SER B 1 144 ? 28.734 40.306 17.813 1.00 44.43 141 SER B O 1
ATOM 3199 N N . SER B 1 145 ? 28.562 39.432 19.870 1.00 44.72 142 SER B N 1
ATOM 3200 C CA . SER B 1 145 ? 29.935 38.936 19.901 1.00 45.42 142 SER B CA 1
ATOM 3201 C C . SER B 1 145 ? 30.054 37.783 20.879 1.00 46.27 142 SER B C 1
ATOM 3202 O O . SER B 1 145 ? 29.196 37.599 21.746 1.00 46.65 142 SER B O 1
ATOM 3205 N N . THR B 1 146 ? 31.136 37.025 20.748 1.00 47.10 143 THR B N 1
ATOM 3206 C CA . THR B 1 146 ? 31.437 35.889 21.615 1.00 48.29 143 THR B CA 1
ATOM 3207 C C . THR B 1 146 ? 31.560 36.319 23.081 1.00 48.54 143 THR B C 1
ATOM 3208 O O . THR B 1 146 ? 31.147 35.598 23.985 1.00 49.12 143 THR B O 1
ATOM 3212 N N . GLU B 1 147 ? 32.126 37.500 23.305 1.00 48.74 144 GLU B N 1
ATOM 3213 C CA . GLU B 1 147 ? 32.330 38.024 24.639 1.00 49.41 144 GLU B CA 1
ATOM 3214 C C . GLU B 1 147 ? 30.985 38.447 25.269 1.00 48.55 144 GLU B C 1
ATOM 3215 O O . GLU B 1 147 ? 30.773 38.257 26.469 1.00 48.25 144 GLU B O 1
ATOM 3221 N N . ASP B 1 148 ? 30.092 39.023 24.465 1.00 46.93 145 ASP B N 1
ATOM 3222 C CA . ASP B 1 148 ? 28.736 39.330 24.942 1.00 46.62 145 ASP B CA 1
ATOM 3223 C C . ASP B 1 148 ? 27.937 38.043 25.210 1.00 45.80 145 ASP B C 1
ATOM 3224 O O . ASP B 1 148 ? 27.206 37.957 26.203 1.00 45.64 145 ASP B O 1
ATOM 3229 N N . ALA B 1 149 ? 28.083 37.045 24.330 1.00 45.05 146 ALA B N 1
ATOM 3230 C CA . ALA B 1 149 ? 27.444 35.735 24.534 1.00 44.53 146 ALA B CA 1
ATOM 3231 C C . ALA B 1 149 ? 27.959 35.024 25.788 1.00 44.25 146 ALA B C 1
ATOM 3232 O O . ALA B 1 149 ? 27.155 34.432 26.515 1.00 44.47 146 ALA B O 1
ATOM 3234 N N . ALA B 1 150 ? 29.276 35.071 26.036 1.00 42.86 147 ALA B N 1
ATOM 3235 C CA . ALA B 1 150 ? 29.849 34.494 27.255 1.00 42.59 147 ALA B CA 1
ATOM 3236 C C . ALA B 1 150 ? 29.307 35.160 28.517 1.00 42.63 147 ALA B C 1
ATOM 3237 O O . ALA B 1 150 ? 29.002 34.489 29.509 1.00 42.53 147 ALA B O 1
ATOM 3239 N N . PHE B 1 151 ? 29.193 36.478 28.470 1.00 42.52 148 PHE B N 1
ATOM 3240 C CA . PHE B 1 151 ? 28.567 37.257 29.530 1.00 43.18 148 PHE B CA 1
ATOM 3241 C C . PHE B 1 151 ? 27.106 36.861 29.811 1.00 42.71 148 PHE B C 1
ATOM 3242 O O . PHE B 1 151 ? 26.742 36.621 30.964 1.00 43.26 148 PHE B O 1
ATOM 3250 N N . LEU B 1 152 ? 26.266 36.826 28.773 1.00 42.09 149 LEU B N 1
ATOM 3251 C CA . LEU B 1 152 ? 24.853 36.370 28.921 1.00 41.66 149 LEU B CA 1
ATOM 3252 C C . LEU B 1 152 ? 24.745 34.929 29.444 1.00 41.78 149 LEU B C 1
ATOM 3253 O O . LEU B 1 152 ? 23.976 34.650 30.350 1.00 41.62 149 LEU B O 1
ATOM 3258 N N . LYS B 1 153 ? 25.536 34.021 28.885 1.00 42.10 150 LYS B N 1
ATOM 3259 C CA . LYS B 1 153 ? 25.537 32.636 29.348 1.00 43.32 150 LYS B CA 1
ATOM 3260 C C . LYS B 1 153 ? 25.947 32.474 30.811 1.00 42.74 150 LYS B C 1
ATOM 3261 O O . LYS B 1 153 ? 25.420 31.621 31.525 1.00 42.71 150 LYS B O 1
ATOM 3267 N N . ALA B 1 154 ? 26.883 33.299 31.245 1.00 42.76 151 ALA B N 1
ATOM 3268 C CA . ALA B 1 154 ? 27.334 33.267 32.611 1.00 43.09 151 ALA B CA 1
ATOM 3269 C C . ALA B 1 154 ? 26.205 33.707 33.529 1.00 43.28 151 ALA B C 1
ATOM 3270 O O . ALA B 1 154 ? 25.983 33.088 34.578 1.00 43.70 151 ALA B O 1
ATOM 3272 N N . ILE B 1 155 ? 25.476 34.752 33.128 1.00 43.11 152 ILE B N 1
ATOM 3273 C CA . ILE B 1 155 ? 24.293 35.190 33.876 1.00 42.12 152 ILE B CA 1
ATOM 3274 C C . ILE B 1 155 ? 23.256 34.079 33.877 1.00 41.94 152 ILE B C 1
ATOM 3275 O O . ILE B 1 155 ? 22.782 33.700 34.944 1.00 41.48 152 ILE B O 1
ATOM 3280 N N . ALA B 1 156 ? 22.908 33.566 32.691 1.00 41.03 153 ALA B N 1
ATOM 3281 C CA . ALA B 1 156 ? 21.880 32.509 32.579 1.00 41.40 153 ALA B CA 1
ATOM 3282 C C . ALA B 1 156 ? 22.240 31.217 33.344 1.00 41.00 153 ALA B C 1
ATOM 3283 O O . ALA B 1 156 ? 21.357 30.588 33.922 1.00 40.62 153 ALA B O 1
ATOM 3285 N N . SER B 1 157 ? 23.528 30.862 33.382 1.00 41.04 154 SER B N 1
ATOM 3286 C CA . SER B 1 157 ? 24.008 29.670 34.123 1.00 41.86 154 SER B CA 1
ATOM 3287 C C . SER B 1 157 ? 23.857 29.739 35.646 1.00 41.77 154 SER B C 1
ATOM 3288 O O . SER B 1 157 ? 23.843 28.700 36.304 1.00 41.91 154 SER B O 1
ATOM 3291 N N . THR B 1 158 ? 23.761 30.947 36.210 1.00 41.64 155 THR B N 1
ATOM 3292 C CA . THR B 1 158 ? 23.505 31.081 37.643 1.00 41.69 155 THR B CA 1
ATOM 3293 C C . THR B 1 158 ? 22.047 30.676 37.918 1.00 41.64 155 THR B C 1
ATOM 3294 O O . THR B 1 158 ? 21.687 30.354 39.042 1.00 41.77 155 THR B O 1
ATOM 3298 N N . LEU B 1 159 ? 21.223 30.662 36.876 1.00 41.17 156 LEU B N 1
ATOM 3299 C CA . LEU B 1 159 ? 19.786 30.418 37.053 1.00 41.24 156 LEU B CA 1
ATOM 3300 C C . LEU B 1 159 ? 19.349 29.019 36.630 1.00 41.20 156 LEU B C 1
ATOM 3301 O O . LEU B 1 159 ? 18.555 28.382 37.327 1.00 41.52 156 LEU B O 1
ATOM 3306 N N . SER B 1 160 ? 19.849 28.587 35.471 1.00 40.80 157 SER B N 1
ATOM 3307 C CA . SER B 1 160 ? 19.450 27.370 34.808 1.00 40.57 157 SER B CA 1
ATOM 3308 C C . SER B 1 160 ? 20.654 26.438 34.567 1.00 40.99 157 SER B C 1
ATOM 3309 O O . SER B 1 160 ? 21.766 26.897 34.254 1.00 39.96 157 SER B O 1
ATOM 3312 N N . ASN B 1 161 ? 20.421 25.136 34.693 1.00 40.67 158 ASN B N 1
ATOM 3313 C CA . ASN B 1 161 ? 21.402 24.126 34.264 1.00 41.31 158 ASN B CA 1
ATOM 3314 C C . ASN B 1 161 ? 21.294 23.761 32.787 1.00 41.16 158 ASN B C 1
ATOM 3315 O O . ASN B 1 161 ? 21.995 22.859 32.336 1.00 41.48 158 ASN B O 1
ATOM 3320 N N . ARG B 1 162 ? 20.388 24.429 32.064 1.00 40.82 159 ARG B N 1
ATOM 3321 C CA A ARG B 1 162 ? 20.146 24.133 30.650 0.50 41.12 159 ARG B CA 1
ATOM 3322 C CA B ARG B 1 162 ? 20.114 24.140 30.658 0.50 40.71 159 ARG B CA 1
ATOM 3323 C C . ARG B 1 162 ? 20.314 25.374 29.785 1.00 40.55 159 ARG B C 1
ATOM 3324 O O . ARG B 1 162 ? 19.356 25.897 29.223 1.00 41.29 159 ARG B O 1
ATOM 3339 N N . VAL B 1 163 ? 21.544 25.829 29.666 1.00 40.41 160 VAL B N 1
ATOM 3340 C CA . VAL B 1 163 ? 21.864 27.077 28.954 1.00 40.27 160 VAL B CA 1
ATOM 3341 C C . VAL B 1 163 ? 22.481 26.725 27.602 1.00 40.46 160 VAL B C 1
ATOM 3342 O O . VAL B 1 163 ? 23.474 26.007 27.551 1.00 40.08 160 VAL B O 1
ATOM 3346 N N . TYR B 1 164 ? 21.878 27.193 26.515 1.00 40.13 161 TYR B N 1
ATOM 3347 C CA . TYR B 1 164 ? 22.295 26.761 25.182 1.00 40.57 161 TYR B CA 1
ATOM 3348 C C . TYR B 1 164 ? 22.537 27.951 24.283 1.00 41.12 161 TYR B C 1
ATOM 3349 O O . TYR B 1 164 ? 21.835 28.958 24.389 1.00 40.92 161 TYR B O 1
ATOM 3358 N N . ASP B 1 165 ? 23.548 27.841 23.422 1.00 40.31 162 ASP B N 1
ATOM 3359 C CA . ASP B 1 165 ? 23.743 28.791 22.336 1.00 40.03 162 ASP B CA 1
ATOM 3360 C C . ASP B 1 165 ? 22.797 28.361 21.238 1.00 39.80 162 ASP B C 1
ATOM 3361 O O . ASP B 1 165 ? 22.805 27.194 20.808 1.00 39.06 162 ASP B O 1
ATOM 3366 N N . ALA B 1 166 ? 21.983 29.290 20.759 1.00 39.43 163 ALA B N 1
ATOM 3367 C CA . ALA B 1 166 ? 21.133 28.973 19.601 1.00 39.18 163 ALA B CA 1
ATOM 3368 C C . ALA B 1 166 ? 20.957 30.201 18.710 1.00 39.10 163 ALA B C 1
ATOM 3369 O O . ALA B 1 166 ? 20.928 31.334 19.219 1.00 39.80 163 ALA B O 1
ATOM 3371 N N . ASP B 1 167 ? 20.886 30.002 17.399 1.00 38.93 164 ASP B N 1
ATOM 3372 C CA A ASP B 1 167 ? 20.642 31.057 16.401 0.50 39.79 164 ASP B CA 1
ATOM 3373 C CA B ASP B 1 167 ? 20.672 31.180 16.555 0.50 39.30 164 ASP B CA 1
ATOM 3374 C C . ASP B 1 167 ? 19.179 31.482 16.363 1.00 40.10 164 ASP B C 1
ATOM 3375 O O . ASP B 1 167 ? 18.316 30.782 16.917 1.00 40.06 164 ASP B O 1
ATOM 3384 N N . SER B 1 168 ? 18.881 32.573 15.656 1.00 40.17 165 SER B N 1
ATOM 3385 C CA . SER B 1 168 ? 17.508 33.061 15.589 1.00 41.29 165 SER B CA 1
ATOM 3386 C C . SER B 1 168 ? 16.614 32.036 14.885 1.00 41.96 165 SER B C 1
ATOM 3387 O O . SER B 1 168 ? 15.426 31.892 15.212 1.00 41.57 165 SER B O 1
ATOM 3390 N N . GLU B 1 169 ? 17.234 31.315 13.943 1.00 41.91 166 GLU B N 1
ATOM 3391 C CA . GLU B 1 169 ? 16.587 30.302 13.124 1.00 42.23 166 GLU B CA 1
ATOM 3392 C C . GLU B 1 169 ? 16.236 29.077 13.964 1.00 40.78 166 GLU B C 1
ATOM 3393 O O . GLU B 1 169 ? 15.092 28.651 13.979 1.00 40.98 166 GLU B O 1
ATOM 3399 N N . GLN B 1 170 ? 17.201 28.520 14.684 1.00 40.46 167 GLN B N 1
ATOM 3400 C CA . GLN B 1 170 ? 16.887 27.455 15.641 1.00 39.55 167 GLN B CA 1
ATOM 3401 C C . GLN B 1 170 ? 15.816 27.907 16.637 1.00 39.76 167 GLN B C 1
ATOM 3402 O O . GLN B 1 170 ? 14.951 27.122 17.007 1.00 40.85 167 GLN B O 1
ATOM 3408 N N . ARG B 1 171 ? 15.877 29.156 17.086 1.00 39.14 168 ARG B N 1
ATOM 3409 C CA . ARG B 1 171 ? 15.015 29.614 18.190 1.00 39.39 168 ARG B CA 1
ATOM 3410 C C . ARG B 1 171 ? 13.547 29.764 17.718 1.00 39.16 168 ARG B C 1
ATOM 3411 O O . ARG B 1 171 ? 12.607 29.432 18.432 1.00 38.04 168 ARG B O 1
ATOM 3419 N N . LYS B 1 172 ? 13.365 30.252 16.500 1.00 39.62 169 LYS B N 1
ATOM 3420 C CA . LYS B 1 172 ? 12.037 30.273 15.907 1.00 40.41 169 LYS B CA 1
ATOM 3421 C C . LYS B 1 172 ? 11.434 28.875 15.856 1.00 39.66 169 LYS B C 1
ATOM 3422 O O . LYS B 1 172 ? 10.281 28.689 16.221 1.00 39.87 169 LYS B O 1
ATOM 3428 N N . SER B 1 173 ? 12.232 27.913 15.398 1.00 39.20 170 SER B N 1
ATOM 3429 C CA . SER B 1 173 ? 11.850 26.508 15.328 1.00 38.67 170 SER B CA 1
ATOM 3430 C C . SER B 1 173 ? 11.389 25.958 16.682 1.00 38.24 170 SER B C 1
ATOM 3431 O O . SER B 1 173 ? 10.364 25.288 16.772 1.00 39.00 170 SER B O 1
ATOM 3434 N N . LEU B 1 174 ? 12.159 26.235 17.728 1.00 38.09 171 LEU B N 1
ATOM 3435 C CA . LEU B 1 174 ? 11.836 25.765 19.064 1.00 38.36 171 LEU B CA 1
ATOM 3436 C C . LEU B 1 174 ? 10.541 26.421 19.528 1.00 37.99 171 LEU B C 1
ATOM 3437 O O . LEU B 1 174 ? 9.675 25.763 20.087 1.00 38.73 171 LEU B O 1
ATOM 3442 N N . HIS B 1 175 ? 10.417 27.720 19.287 1.00 37.18 172 HIS B N 1
ATOM 3443 C CA . HIS B 1 175 ? 9.231 28.447 19.695 1.00 36.69 172 HIS B CA 1
ATOM 3444 C C . HIS B 1 175 ? 7.982 27.922 19.003 1.00 36.34 172 HIS B C 1
ATOM 3445 O O . HIS B 1 175 ? 6.930 27.799 19.628 1.00 36.97 172 HIS B O 1
ATOM 3452 N N . LEU B 1 176 ? 8.082 27.588 17.724 1.00 35.55 173 LEU B N 1
ATOM 3453 C CA . LEU B 1 176 ? 6.920 27.024 17.030 1.00 34.54 173 LEU B CA 1
ATOM 3454 C C . LEU B 1 176 ? 6.470 25.725 17.678 1.00 34.82 173 LEU B C 1
ATOM 3455 O O . LEU B 1 176 ? 5.281 25.528 17.949 1.00 35.18 173 LEU B O 1
ATOM 3460 N N . ALA B 1 177 ? 7.426 24.838 17.937 1.00 34.33 174 ALA B N 1
ATOM 3461 C CA . ALA B 1 177 ? 7.134 23.588 18.638 1.00 33.48 174 ALA B CA 1
ATOM 3462 C C . ALA B 1 177 ? 6.563 23.828 20.051 1.00 32.32 174 ALA B C 1
ATOM 3463 O O . ALA B 1 177 ? 5.700 23.094 20.518 1.00 32.42 174 ALA B O 1
ATOM 3465 N N . ALA B 1 178 ? 7.046 24.869 20.721 1.00 32.31 175 ALA B N 1
ATOM 3466 C CA . ALA B 1 178 ? 6.593 25.229 22.082 1.00 31.15 175 ALA B CA 1
ATOM 3467 C C . ALA B 1 178 ? 5.177 25.751 22.051 1.00 30.67 175 ALA B C 1
ATOM 3468 O O . ALA B 1 178 ? 4.472 25.673 23.044 1.00 29.78 175 ALA B O 1
ATOM 3470 N N . VAL B 1 179 ? 4.760 26.358 20.942 1.00 30.78 176 VAL B N 1
ATOM 3471 C CA . VAL B 1 179 ? 3.372 26.830 20.916 1.00 31.49 176 VAL B CA 1
ATOM 3472 C C . VAL B 1 179 ? 2.421 25.620 20.959 1.00 31.85 176 VAL B C 1
ATOM 3473 O O . VAL B 1 179 ? 1.424 25.625 21.716 1.00 32.35 176 VAL B O 1
ATOM 3477 N N . PHE B 1 180 ? 2.721 24.585 20.163 1.00 32.01 177 PHE B N 1
ATOM 3478 C CA . PHE B 1 180 ? 1.980 23.306 20.270 1.00 32.76 177 PHE B CA 1
ATOM 3479 C C . PHE B 1 180 ? 2.094 22.727 21.652 1.00 33.49 177 PHE B C 1
ATOM 3480 O O . PHE B 1 180 ? 1.106 22.365 22.301 1.00 33.59 177 PHE B O 1
ATOM 3488 N N . THR B 1 181 ? 3.332 22.614 22.105 1.00 35.06 178 THR B N 1
ATOM 3489 C CA . THR B 1 181 ? 3.591 21.917 23.355 1.00 36.03 178 THR B CA 1
ATOM 3490 C C . THR B 1 181 ? 2.915 22.557 24.549 1.00 36.40 178 THR B C 1
ATOM 3491 O O . THR B 1 181 ? 2.431 21.838 25.429 1.00 37.51 178 THR B O 1
ATOM 3495 N N . CYS B 1 182 ? 2.917 23.886 24.608 1.00 36.81 179 CYS B N 1
ATOM 3496 C CA . CYS B 1 182 ? 2.445 24.596 25.812 1.00 38.46 179 CYS B CA 1
ATOM 3497 C C . CYS B 1 182 ? 1.111 25.293 25.613 1.00 37.91 179 CYS B C 1
ATOM 3498 O O . CYS B 1 182 ? 0.198 25.177 26.442 1.00 38.79 179 CYS B O 1
ATOM 3501 N N . ASN B 1 183 ? 1.039 26.113 24.565 1.00 36.96 180 ASN B N 1
ATOM 3502 C CA . ASN B 1 183 ? -0.104 26.999 24.371 1.00 35.53 180 ASN B CA 1
ATOM 3503 C C . ASN B 1 183 ? -1.336 26.204 23.989 1.00 34.98 180 ASN B C 1
ATOM 3504 O O . ASN B 1 183 ? -2.393 26.383 24.600 1.00 35.16 180 ASN B O 1
ATOM 3509 N N . PHE B 1 184 ? -1.203 25.346 22.969 1.00 33.32 181 PHE B N 1
ATOM 3510 C CA . PHE B 1 184 ? -2.338 24.559 22.465 1.00 32.78 181 PHE B CA 1
ATOM 3511 C C . PHE B 1 184 ? -2.750 23.466 23.471 1.00 33.18 181 PHE B C 1
ATOM 3512 O O . PHE B 1 184 ? -3.915 23.112 23.580 1.00 32.46 181 PHE B O 1
ATOM 3520 N N . THR B 1 185 ? -1.765 22.916 24.169 1.00 34.56 182 THR B N 1
ATOM 3521 C CA . THR B 1 185 ? -2.015 21.934 25.210 1.00 35.83 182 THR B CA 1
ATOM 3522 C C . THR B 1 185 ? -2.842 22.542 26.332 1.00 36.49 182 THR B C 1
ATOM 3523 O O . THR B 1 185 ? -3.859 21.976 26.736 1.00 37.80 182 THR B O 1
ATOM 3527 N N . ASN B 1 186 ? -2.429 23.701 26.836 1.00 37.35 183 ASN B N 1
ATOM 3528 C CA . ASN B 1 186 ? -3.206 24.359 27.894 1.00 37.98 183 ASN B CA 1
ATOM 3529 C C . ASN B 1 186 ? -4.611 24.685 27.391 1.00 38.08 183 ASN B C 1
ATOM 3530 O O . ASN B 1 186 ? -5.576 24.564 28.143 1.00 38.03 183 ASN B O 1
ATOM 3535 N N . HIS B 1 187 ? -4.734 25.070 26.116 1.00 38.87 184 HIS B N 1
ATOM 3536 C CA . HIS B 1 187 ? -6.069 25.333 25.537 1.00 38.98 184 HIS B CA 1
ATOM 3537 C C . HIS B 1 187 ? -6.952 24.089 25.579 1.00 39.39 184 HIS B C 1
ATOM 3538 O O . HIS B 1 187 ? -8.137 24.202 25.839 1.00 40.05 184 HIS B O 1
ATOM 3553 N N . TYR B 1 189 ? -6.906 21.851 27.905 1.00 39.59 186 TYR B N 1
ATOM 3554 C CA . TYR B 1 189 ? -7.334 21.880 29.310 1.00 39.58 186 TYR B CA 1
ATOM 3555 C C . TYR B 1 189 ? -8.457 22.870 29.502 1.00 40.11 186 TYR B C 1
ATOM 3556 O O . TYR B 1 189 ? -9.384 22.605 30.271 1.00 40.58 186 TYR B O 1
ATOM 3565 N N . ALA B 1 190 ? -8.350 24.028 28.838 1.00 40.87 187 ALA B N 1
ATOM 3566 C CA . ALA B 1 190 ? -9.347 25.112 28.958 1.00 40.88 187 ALA B CA 1
ATOM 3567 C C . ALA B 1 190 ? -10.717 24.729 28.401 1.00 41.52 187 ALA B C 1
ATOM 3568 O O . ALA B 1 190 ? -11.739 25.073 28.991 1.00 41.97 187 ALA B O 1
ATOM 3570 N N . LEU B 1 191 ? -10.719 24.050 27.252 1.00 41.53 188 LEU B N 1
ATOM 3571 C CA . LEU B 1 191 ? -11.928 23.536 26.622 1.00 41.69 188 LEU B CA 1
ATOM 3572 C C . LEU B 1 191 ? -12.575 22.454 27.479 1.00 42.24 188 LEU B C 1
ATOM 3573 O O . LEU B 1 191 ? -13.773 22.509 27.711 1.00 42.75 188 LEU B O 1
ATOM 3578 N N . ALA B 1 192 ? -11.786 21.484 27.941 1.00 42.37 189 ALA B N 1
ATOM 3579 C CA . ALA B 1 192 ? -12.279 20.484 28.882 1.00 43.25 189 ALA B CA 1
ATOM 3580 C C . ALA B 1 192 ? -12.949 21.184 30.064 1.00 43.92 189 ALA B C 1
ATOM 3581 O O . ALA B 1 192 ? -14.067 20.816 30.417 1.00 45.18 189 ALA B O 1
ATOM 3583 N N . ALA B 1 193 ? -12.294 22.198 30.649 1.00 43.79 190 ALA B N 1
ATOM 3584 C CA . ALA B 1 193 ? -12.885 22.976 31.745 1.00 44.57 190 ALA B CA 1
ATOM 3585 C C . ALA B 1 193 ? -14.212 23.641 31.379 1.00 44.99 190 ALA B C 1
ATOM 3586 O O . ALA B 1 193 ? -15.136 23.648 32.191 1.00 44.87 190 ALA B O 1
ATOM 3588 N N . GLU B 1 194 ? -14.279 24.233 30.183 1.00 45.47 191 GLU B N 1
ATOM 3589 C CA . GLU B 1 194 ? -15.504 24.876 29.692 1.00 46.12 191 GLU B CA 1
ATOM 3590 C C . GLU B 1 194 ? -16.639 23.878 29.642 1.00 45.92 191 GLU B C 1
ATOM 3591 O O . GLU B 1 194 ? -17.771 24.186 30.032 1.00 45.77 191 GLU B O 1
ATOM 3597 N N . LEU B 1 195 ? -16.308 22.689 29.145 1.00 46.20 192 LEU B N 1
ATOM 3598 C CA A LEU B 1 195 ? -17.259 21.594 29.002 0.50 46.08 192 LEU B CA 1
ATOM 3599 C CA B LEU B 1 195 ? -17.258 21.595 29.009 0.50 46.23 192 LEU B CA 1
ATOM 3600 C C . LEU B 1 195 ? -17.738 21.093 30.362 1.00 46.36 192 LEU B C 1
ATOM 3601 O O . LEU B 1 195 ? -18.939 20.941 30.583 1.00 46.45 192 LEU B O 1
ATOM 3610 N N . LEU B 1 196 ? -16.796 20.842 31.264 1.00 46.64 193 LEU B N 1
ATOM 3611 C CA . LEU B 1 196 ? -17.126 20.359 32.599 1.00 47.01 193 LEU B CA 1
ATOM 3612 C C . LEU B 1 196 ? -18.021 21.352 33.355 1.00 47.59 193 LEU B C 1
ATOM 3613 O O . LEU B 1 196 ? -18.945 20.934 34.053 1.00 47.76 193 LEU B O 1
ATOM 3618 N N . LYS B 1 197 ? -17.765 22.651 33.181 1.00 47.63 194 LYS B N 1
ATOM 3619 C CA . LYS B 1 197 ? -18.589 23.713 33.761 1.00 48.38 194 LYS B CA 1
ATOM 3620 C C . LYS B 1 197 ? -20.023 23.707 33.216 1.00 49.05 194 LYS B C 1
ATOM 3621 O O . LYS B 1 197 ? -20.988 23.909 33.971 1.00 48.75 194 LYS B O 1
ATOM 3627 N N . LYS B 1 198 ? -20.166 23.474 31.913 1.00 49.17 195 LYS B N 1
ATOM 3628 C CA . LYS B 1 198 ? -21.488 23.371 31.306 1.00 49.85 195 LYS B CA 1
ATOM 3629 C C . LYS B 1 198 ? -22.305 22.228 31.941 1.00 49.39 195 LYS B C 1
ATOM 3630 O O . LYS B 1 198 ? -23.542 22.257 31.936 1.00 49.67 195 LYS B O 1
ATOM 3636 N N . TYR B 1 199 ? -21.602 21.240 32.495 1.00 49.06 196 TYR B N 1
ATOM 3637 C CA . TYR B 1 199 ? -22.218 20.087 33.173 1.00 48.20 196 TYR B CA 1
ATOM 3638 C C . TYR B 1 199 ? -21.974 20.095 34.678 1.00 47.97 196 TYR B C 1
ATOM 3639 O O . TYR B 1 199 ? -21.955 19.039 35.313 1.00 48.10 196 TYR B O 1
ATOM 3648 N N . ASN B 1 200 ? -21.776 21.286 35.240 1.00 47.65 197 ASN B N 1
ATOM 3649 C CA . ASN B 1 200 ? -21.661 21.468 36.696 1.00 47.77 197 ASN B CA 1
ATOM 3650 C C . ASN B 1 200 ? -20.696 20.486 37.353 1.00 47.37 197 ASN B C 1
ATOM 3651 O O . ASN B 1 200 ? -21.007 19.852 38.360 1.00 46.58 197 ASN B O 1
ATOM 3656 N N . LEU B 1 201 ? -19.521 20.365 36.739 1.00 47.41 198 LEU B N 1
ATOM 3657 C CA . LEU B 1 201 ? -18.438 19.538 37.249 1.00 46.62 198 LEU B CA 1
ATOM 3658 C C . LEU B 1 201 ? -17.177 20.383 37.255 1.00 46.68 198 LEU B C 1
ATOM 3659 O O . LEU B 1 201 ? -16.979 21.203 36.342 1.00 45.56 198 LEU B O 1
ATOM 3664 N N . PRO B 1 202 ? -16.344 20.222 38.305 1.00 46.92 199 PRO B N 1
ATOM 3665 C CA . PRO B 1 202 ? -15.124 21.018 38.397 1.00 47.23 199 PRO B CA 1
ATOM 3666 C C . PRO B 1 202 ? -14.012 20.493 37.466 1.00 47.53 199 PRO B C 1
ATOM 3667 O O . PRO B 1 202 ? -13.929 19.285 37.192 1.00 47.37 199 PRO B O 1
ATOM 3671 N N . PHE B 1 203 ? -13.171 21.413 37.000 1.00 47.12 200 PHE B N 1
ATOM 3672 C CA . PHE B 1 203 ? -12.068 21.071 36.121 1.00 46.64 200 PHE B CA 1
ATOM 3673 C C . PHE B 1 203 ? -11.110 20.090 36.787 1.00 46.52 200 PHE B C 1
ATOM 3674 O O . PHE B 1 203 ? -10.538 19.233 36.126 1.00 46.15 200 PHE B O 1
ATOM 3682 N N . ASP B 1 204 ? -10.973 20.222 38.099 1.00 46.58 201 ASP B N 1
ATOM 3683 C CA . ASP B 1 204 ? -10.004 19.484 38.912 1.00 47.27 201 ASP B CA 1
ATOM 3684 C C . ASP B 1 204 ? -10.006 17.966 38.748 1.00 46.52 201 ASP B C 1
ATOM 3685 O O . ASP B 1 204 ? -8.988 17.325 39.017 1.00 46.46 201 ASP B O 1
ATOM 3690 N N . VAL B 1 205 ? -11.139 17.397 38.326 1.00 45.99 202 VAL B N 1
ATOM 3691 C CA . VAL B 1 205 ? -11.254 15.943 38.114 1.00 45.66 202 VAL B CA 1
ATOM 3692 C C . VAL B 1 205 ? -10.338 15.453 36.979 1.00 45.24 202 VAL B C 1
ATOM 3693 O O . VAL B 1 205 ? -10.137 14.248 36.795 1.00 45.23 202 VAL B O 1
ATOM 3705 N N . LEU B 1 207 ? -7.113 16.561 36.592 1.00 44.06 204 LEU B N 1
ATOM 3706 C CA . LEU B 1 207 ? -5.705 16.663 36.986 1.00 44.32 204 LEU B CA 1
ATOM 3707 C C . LEU B 1 207 ? -4.908 15.350 36.982 1.00 44.92 204 LEU B C 1
ATOM 3708 O O . LEU B 1 207 ? -3.820 15.319 36.407 1.00 45.89 204 LEU B O 1
ATOM 3713 N N . PRO B 1 208 ? -5.427 14.276 37.620 1.00 44.73 205 PRO B N 1
ATOM 3714 C CA . PRO B 1 208 ? -4.802 12.947 37.507 1.00 44.73 205 PRO B CA 1
ATOM 3715 C C . PRO B 1 208 ? -4.481 12.528 36.068 1.00 44.57 205 PRO B C 1
ATOM 3716 O O . PRO B 1 208 ? -3.399 11.979 35.817 1.00 44.30 205 PRO B O 1
ATOM 3720 N N . LEU B 1 209 ? -5.419 12.774 35.148 1.00 44.12 206 LEU B N 1
ATOM 3721 C CA . LEU B 1 209 ? -5.256 12.399 33.740 1.00 43.81 206 LEU B CA 1
ATOM 3722 C C . LEU B 1 209 ? -4.252 13.300 33.022 1.00 42.44 206 LEU B C 1
ATOM 3723 O O . LEU B 1 209 ? -3.481 12.846 32.174 1.00 41.16 206 LEU B O 1
ATOM 3728 N N . ILE B 1 210 ? -4.286 14.578 33.373 1.00 41.80 207 ILE B N 1
ATOM 3729 C CA . ILE B 1 210 ? -3.329 15.582 32.871 1.00 41.79 207 ILE B CA 1
ATOM 3730 C C . ILE B 1 210 ? -1.896 15.198 33.257 1.00 41.75 207 ILE B C 1
ATOM 3731 O O . ILE B 1 210 ? -0.979 15.249 32.417 1.00 41.58 207 ILE B O 1
ATOM 3736 N N . ASP B 1 211 ? -1.731 14.804 34.522 1.00 41.62 208 ASP B N 1
ATOM 3737 C CA . ASP B 1 211 ? -0.459 14.336 35.054 1.00 43.15 208 ASP B CA 1
ATOM 3738 C C . ASP B 1 211 ? 0.043 13.076 34.359 1.00 43.18 208 ASP B C 1
ATOM 3739 O O . ASP B 1 211 ? 1.211 13.019 33.981 1.00 43.70 208 ASP B O 1
ATOM 3744 N N . GLU 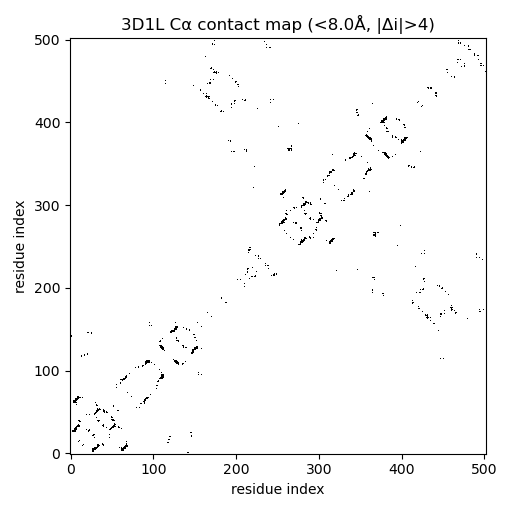B 1 212 ? -0.826 12.075 34.211 1.00 43.38 209 GLU B N 1
ATOM 3745 C CA A GLU B 1 212 ? -0.504 10.811 33.524 0.50 44.09 209 GLU B CA 1
ATOM 3746 C CA B GLU B 1 212 ? -0.399 10.851 33.561 0.50 43.57 209 GLU B CA 1
ATOM 3747 C C . GLU B 1 212 ? -0.047 11.069 32.092 1.00 43.53 209 GLU B C 1
ATOM 3748 O O . GLU B 1 212 ? 0.931 10.511 31.620 1.00 44.79 209 GLU B O 1
ATOM 3759 N N . THR B 1 213 ? -0.794 11.919 31.395 1.00 43.49 210 THR B N 1
ATOM 3760 C CA . THR B 1 213 ? -0.541 12.204 29.976 1.00 42.70 210 THR B CA 1
ATOM 3761 C C . THR B 1 213 ? 0.834 12.842 29.779 1.00 42.23 210 THR B C 1
ATOM 3762 O O . THR B 1 213 ? 1.561 12.474 28.857 1.00 42.26 210 THR B O 1
ATOM 3766 N N . ALA B 1 214 ? 1.191 13.769 30.660 1.00 41.57 211 ALA B N 1
ATOM 3767 C CA . ALA B 1 214 ? 2.515 14.385 30.634 1.00 41.58 211 ALA B CA 1
ATOM 3768 C C . ALA B 1 214 ? 3.627 13.397 31.008 1.00 42.04 211 ALA B C 1
ATOM 3769 O O . ALA B 1 214 ? 4.629 13.293 30.291 1.00 41.86 211 ALA B O 1
ATOM 3771 N N . ARG B 1 215 ? 3.448 12.665 32.112 1.00 42.71 212 ARG B N 1
ATOM 3772 C CA A ARG B 1 215 ? 4.505 11.749 32.567 0.50 43.22 212 ARG B CA 1
ATOM 3773 C CA B ARG B 1 215 ? 4.440 11.684 32.610 0.50 43.49 212 ARG B CA 1
ATOM 3774 C C . ARG B 1 215 ? 4.796 10.629 31.561 1.00 43.43 212 ARG B C 1
ATOM 3775 O O . ARG B 1 215 ? 5.932 10.189 31.456 1.00 44.28 212 ARG B O 1
ATOM 3790 N N . LYS B 1 216 ? 3.790 10.224 30.799 1.00 43.77 213 LYS B N 1
ATOM 3791 C CA . LYS B 1 216 ? 3.907 9.172 29.785 1.00 44.65 213 LYS B CA 1
ATOM 3792 C C . LYS B 1 216 ? 4.978 9.453 28.712 1.00 44.32 213 LYS B C 1
ATOM 3793 O O . LYS B 1 216 ? 5.649 8.520 28.241 1.00 43.84 213 LYS B O 1
ATOM 3799 N N . VAL B 1 217 ? 5.137 10.724 28.321 1.00 43.56 214 VAL B N 1
ATOM 3800 C CA . VAL B 1 217 ? 6.035 11.060 27.206 1.00 43.38 214 VAL B CA 1
ATOM 3801 C C . VAL B 1 217 ? 7.487 11.205 27.628 1.00 43.99 214 VAL B C 1
ATOM 3802 O O . VAL B 1 217 ? 8.353 11.467 26.791 1.00 43.71 214 VAL B O 1
ATOM 3806 N N . HIS B 1 218 ? 7.748 11.060 28.926 1.00 44.67 215 HIS B N 1
ATOM 3807 C CA . HIS B 1 218 ? 9.123 10.887 29.403 1.00 45.81 215 HIS B CA 1
ATOM 3808 C C . HIS B 1 218 ? 9.647 9.507 28.980 1.00 46.63 215 HIS B C 1
ATOM 3809 O O . HIS B 1 218 ? 10.809 9.362 28.619 1.00 46.86 215 HIS B O 1
ATOM 3816 N N A GLU B 1 219 ? 8.769 8.508 29.032 0.50 47.30 216 GLU B N 1
ATOM 3817 N N B GLU B 1 219 ? 8.769 8.506 29.008 0.50 47.27 216 GLU B N 1
ATOM 3818 C CA A GLU B 1 219 ? 9.117 7.127 28.698 0.50 48.16 216 GLU B CA 1
ATOM 3819 C CA B GLU B 1 219 ? 9.148 7.124 28.691 0.50 48.10 216 GLU B CA 1
ATOM 3820 C C A GLU B 1 219 ? 8.921 6.838 27.207 0.50 48.54 216 GLU B C 1
ATOM 3821 C C B GLU B 1 219 ? 8.863 6.724 27.238 0.50 48.50 216 GLU B C 1
ATOM 3822 O O A GLU B 1 219 ? 9.810 6.306 26.552 0.50 48.64 216 GLU B O 1
ATOM 3823 O O B GLU B 1 219 ? 9.638 5.985 26.638 0.50 48.59 216 GLU B O 1
ATOM 3834 N N . LEU B 1 220 ? 7.759 7.214 26.679 1.00 49.13 217 LEU B N 1
ATOM 3835 C CA . LEU B 1 220 ? 7.363 6.859 25.308 1.00 49.90 217 LEU B CA 1
ATOM 3836 C C . LEU B 1 220 ? 7.443 8.060 24.394 1.00 50.70 217 LEU B C 1
ATOM 3837 O O . LEU B 1 220 ? 7.203 9.202 24.825 1.00 51.46 217 LEU B O 1
ATOM 3842 N N . GLU B 1 221 ? 7.778 7.814 23.132 1.00 51.05 218 GLU B N 1
ATOM 3843 C CA . GLU B 1 221 ? 7.546 8.815 22.092 1.00 51.67 218 GLU B CA 1
ATOM 3844 C C . GLU B 1 221 ? 6.037 9.151 22.073 1.00 51.60 218 GLU B C 1
ATOM 3845 O O . GLU B 1 221 ? 5.210 8.251 22.254 1.00 50.48 218 GLU B O 1
ATOM 3851 N N . PRO B 1 222 ? 5.670 10.445 21.889 1.00 51.86 219 PRO B N 1
ATOM 3852 C CA . PRO B 1 222 ? 4.244 10.812 21.818 1.00 52.05 219 PRO B CA 1
ATOM 3853 C C . PRO B 1 222 ? 3.423 9.948 20.868 1.00 53.10 219 PRO B C 1
ATOM 3854 O O . PRO B 1 222 ? 2.292 9.561 21.209 1.00 52.65 219 PRO B O 1
ATOM 3858 N N . LYS B 1 223 ? 3.990 9.624 19.700 1.00 53.89 220 LYS B N 1
ATOM 3859 C CA . LYS B 1 223 ? 3.317 8.764 18.728 1.00 54.47 220 LYS B CA 1
ATOM 3860 C C . LYS B 1 223 ? 2.948 7.395 19.288 1.00 54.47 220 LYS B C 1
ATOM 3861 O O . LYS B 1 223 ? 1.908 6.827 18.928 1.00 54.57 220 LYS B O 1
ATOM 3867 N N . THR B 1 224 ? 3.825 6.857 20.135 1.00 54.33 221 THR B N 1
ATOM 3868 C CA . THR B 1 224 ? 3.618 5.549 20.772 1.00 53.89 221 THR B CA 1
ATOM 3869 C C . THR B 1 224 ? 2.621 5.657 21.946 1.00 53.38 221 THR B C 1
ATOM 3870 O O . THR B 1 224 ? 1.881 4.712 22.239 1.00 53.18 221 THR B O 1
ATOM 3874 N N . ALA B 1 225 ? 2.596 6.829 22.574 1.00 52.64 222 ALA B N 1
ATOM 3875 C CA . ALA B 1 225 ? 1.792 7.105 23.758 1.00 52.54 222 ALA B CA 1
ATOM 3876 C C . ALA B 1 225 ? 0.323 7.370 23.432 1.00 52.49 222 ALA B C 1
ATOM 3877 O O . ALA B 1 225 ? -0.541 7.196 24.286 1.00 53.01 222 ALA B O 1
ATOM 3879 N N . GLN B 1 226 ? 0.049 7.813 22.206 1.00 52.57 223 GLN B N 1
ATOM 3880 C CA . GLN B 1 226 ? -1.308 8.148 21.757 1.00 53.09 223 GLN B CA 1
ATOM 3881 C C . GLN B 1 226 ? -2.311 7.030 22.052 1.00 53.89 223 GLN B C 1
ATOM 3882 O O . GLN B 1 226 ? -2.095 5.867 21.674 1.00 53.21 223 GLN B O 1
ATOM 3888 N N . THR B 1 227 ? -3.379 7.386 22.767 1.00 54.90 224 THR B N 1
ATOM 3889 C CA . THR B 1 227 ? -4.504 6.486 23.026 1.00 55.56 224 THR B CA 1
ATOM 3890 C C . THR B 1 227 ? -5.798 7.157 22.528 1.00 55.70 224 THR B C 1
ATOM 3891 O O . THR B 1 227 ? -5.759 8.285 21.995 1.00 55.68 224 THR B O 1
ATOM 3895 N N . GLY B 1 228 ? -6.934 6.476 22.675 1.00 55.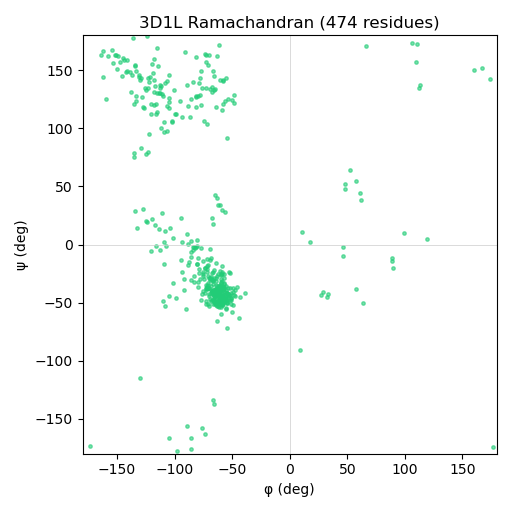28 225 GLY B N 1
ATOM 3896 C CA . GLY B 1 228 ? -8.228 7.094 22.389 1.00 55.64 225 GLY B CA 1
ATOM 3897 C C . GLY B 1 228 ? -8.933 6.674 21.111 1.00 56.11 225 GLY B C 1
ATOM 3898 O O . GLY B 1 228 ? -8.371 5.935 20.303 1.00 55.93 225 GLY B O 1
ATOM 3899 N N . PRO B 1 229 ? -10.186 7.141 20.920 1.00 56.68 226 PRO B N 1
ATOM 3900 C CA . PRO B 1 229 ? -11.038 6.591 19.848 1.00 57.30 226 PRO B CA 1
ATOM 3901 C C . PRO B 1 229 ? -10.703 7.082 18.427 1.00 57.55 226 PRO B C 1
ATOM 3902 O O . PRO B 1 229 ? -11.299 6.625 17.456 1.00 57.43 226 PRO B O 1
ATOM 3906 N N . ALA B 1 230 ? -9.740 7.983 18.313 1.00 58.23 227 ALA B N 1
ATOM 3907 C CA . ALA B 1 230 ? -9.394 8.582 17.019 1.00 59.12 227 ALA B CA 1
ATOM 3908 C C . ALA B 1 230 ? -8.446 7.710 16.189 1.00 59.42 227 ALA B C 1
ATOM 3909 O O . ALA B 1 230 ? -8.438 7.772 14.959 1.00 59.37 227 ALA B O 1
ATOM 3911 N N . ILE B 1 231 ? -7.655 6.903 16.885 1.00 60.49 228 ILE B N 1
ATOM 3912 C CA . ILE B 1 231 ? -6.687 6.004 16.275 1.00 61.48 228 ILE B CA 1
ATOM 3913 C C . ILE B 1 231 ? -7.351 5.105 15.240 1.00 62.70 228 ILE B C 1
ATOM 3914 O O . ILE B 1 231 ? -6.878 4.996 14.096 1.00 62.43 228 ILE B O 1
ATOM 3919 N N . ARG B 1 232 ? -8.456 4.481 15.651 1.00 63.99 229 ARG B N 1
ATOM 3920 C CA . ARG B 1 232 ? -9.229 3.594 14.799 1.00 65.06 229 ARG B CA 1
ATOM 3921 C C . ARG B 1 232 ? -10.260 4.376 13.994 1.00 65.76 229 ARG B C 1
ATOM 3922 O O . ARG B 1 232 ? -10.807 3.880 13.016 1.00 65.78 229 ARG B O 1
ATOM 3930 N N . TYR B 1 233 ? -10.492 5.617 14.408 1.00 66.94 230 TYR B N 1
ATOM 3931 C CA . TYR B 1 233 ? -11.658 6.416 13.998 1.00 67.86 230 TYR B CA 1
ATOM 3932 C C . TYR B 1 233 ? -12.991 5.718 14.335 1.00 67.79 230 TYR B C 1
ATOM 3933 O O . TYR B 1 233 ? -13.860 5.506 13.471 1.00 67.58 230 TYR B O 1
ATOM 3942 N N . ASP B 1 234 ? -13.100 5.370 15.621 1.00 67.75 231 ASP B N 1
ATOM 3943 C CA . ASP B 1 234 ? -14.302 4.847 16.269 1.00 67.62 231 ASP B CA 1
ATOM 3944 C C . ASP B 1 234 ? -15.460 5.817 16.030 1.00 67.38 231 ASP B C 1
ATOM 3945 O O . ASP B 1 234 ? -15.658 6.765 16.797 1.00 67.37 231 ASP B O 1
ATOM 3950 N N . GLU B 1 235 ? -16.204 5.580 14.953 1.00 66.88 232 GLU B N 1
ATOM 3951 C CA . GLU B 1 235 ? -17.200 6.536 14.457 1.00 66.94 232 GLU B CA 1
ATOM 3952 C C . GLU B 1 235 ? -18.460 6.658 15.322 1.00 66.56 232 GLU B C 1
ATOM 3953 O O . GLU B 1 235 ? -19.178 7.664 15.249 1.00 66.61 232 GLU B O 1
ATOM 3959 N N . ASN B 1 236 ? -18.725 5.633 16.128 1.00 65.70 233 ASN B N 1
ATOM 3960 C CA . ASN B 1 236 ? -19.743 5.715 17.166 1.00 65.01 233 ASN B CA 1
ATOM 3961 C C . ASN B 1 236 ? -19.356 6.798 18.198 1.00 64.20 233 ASN B C 1
ATOM 3962 O O . ASN B 1 236 ? -20.021 7.862 18.316 1.00 64.27 233 ASN B O 1
ATOM 3967 N N . VAL B 1 237 ? -18.259 6.554 18.923 1.00 62.56 234 VAL B N 1
ATOM 3968 C CA . VAL B 1 237 ? -17.903 7.478 19.981 1.00 61.51 234 VAL B CA 1
ATOM 3969 C C . VAL B 1 237 ? -17.638 8.875 19.413 1.00 60.52 234 VAL B C 1
ATOM 3970 O O . VAL B 1 237 ? -18.070 9.866 20.000 1.00 59.86 234 VAL B O 1
ATOM 3974 N N . ILE B 1 238 ? -17.005 8.938 18.239 1.00 59.61 235 ILE B N 1
ATOM 3975 C CA . ILE B 1 238 ? -16.702 10.218 17.579 1.00 59.26 235 ILE B CA 1
ATOM 3976 C C . ILE B 1 238 ? -17.985 10.943 17.145 1.00 59.21 235 ILE B C 1
ATOM 3977 O O . ILE B 1 238 ? -18.112 12.149 17.321 1.00 59.17 235 ILE B O 1
ATOM 3982 N N . GLY B 1 239 ? -18.934 10.193 16.608 1.00 59.44 236 GLY B N 1
ATOM 3983 C CA . GLY B 1 239 ? -20.248 10.728 16.285 1.00 59.72 236 GLY B CA 1
ATOM 3984 C C . GLY B 1 239 ? -20.941 11.275 17.520 1.00 59.60 236 GLY B C 1
ATOM 3985 O O . GLY B 1 239 ? -21.372 12.435 17.530 1.00 59.40 236 GLY B O 1
ATOM 3986 N N . ASN B 1 240 ? -21.048 10.427 18.558 1.00 59.52 237 ASN B N 1
ATOM 3987 C CA . ASN B 1 240 ? -21.584 10.839 19.861 1.00 59.22 237 ASN B CA 1
ATOM 3988 C C . ASN B 1 240 ? -20.910 12.113 20.395 1.00 58.55 237 ASN B C 1
ATOM 3989 O O . ASN B 1 240 ? -21.579 13.044 20.838 1.00 58.58 237 ASN B O 1
ATOM 3994 N N . HIS B 1 241 ? -19.586 12.166 20.321 1.00 58.09 238 HIS B N 1
ATOM 3995 C CA . HIS B 1 241 ? -18.858 13.339 20.788 1.00 57.94 238 HIS B CA 1
ATOM 3996 C C . HIS B 1 241 ? -19.131 14.607 19.971 1.00 58.34 238 HIS B C 1
ATOM 3997 O O . HIS B 1 241 ? -19.284 15.688 20.524 1.00 58.58 238 HIS B O 1
ATOM 4004 N N . LEU B 1 242 ? -19.222 14.472 18.658 1.00 58.79 239 LEU B N 1
ATOM 4005 C CA . LEU B 1 242 ? -19.549 15.610 17.814 1.00 59.33 239 LEU B CA 1
ATOM 4006 C C . LEU B 1 242 ? -20.972 16.090 18.112 1.00 59.94 239 LEU B C 1
ATOM 4007 O O . LEU B 1 242 ? -21.237 17.299 18.168 1.00 60.00 239 LEU B O 1
ATOM 4012 N N . ARG B 1 243 ? -21.864 15.128 18.340 1.00 60.08 240 ARG B N 1
ATOM 4013 C CA . ARG B 1 243 ? -23.246 15.392 18.730 1.00 60.66 240 ARG B CA 1
ATOM 4014 C C . ARG B 1 243 ? -23.294 16.251 20.006 1.00 60.37 240 ARG B C 1
ATOM 4015 O O . ARG B 1 243 ? -24.028 17.228 20.066 1.00 59.91 240 ARG B O 1
ATOM 4031 N N . LEU B 1 245 ? -21.121 18.379 21.067 1.00 60.65 242 LEU B N 1
ATOM 4032 C CA . LEU B 1 245 ? -20.550 19.697 20.814 1.00 60.38 242 LEU B CA 1
ATOM 4033 C C . LEU B 1 245 ? -21.325 20.523 19.773 1.00 60.53 242 LEU B C 1
ATOM 4034 O O . LEU B 1 245 ? -20.844 21.570 19.309 1.00 60.94 242 LEU B O 1
ATOM 4039 N N . ALA B 1 246 ? -22.516 20.053 19.408 1.00 60.40 243 ALA B N 1
ATOM 4040 C CA . ALA B 1 246 ? -23.381 20.743 18.446 1.00 60.38 243 ALA B CA 1
ATOM 4041 C C . ALA B 1 246 ? -23.637 22.204 18.822 1.00 60.35 243 ALA B C 1
ATOM 4042 O O . ALA B 1 246 ? -23.699 23.065 17.943 1.00 60.72 243 ALA B O 1
ATOM 4044 N N . ASP B 1 247 ? -23.783 22.466 20.124 1.00 60.26 244 ASP B N 1
ATOM 4045 C CA . ASP B 1 247 ? -23.913 23.820 20.683 1.00 60.07 244 ASP B CA 1
ATOM 4046 C C . ASP B 1 247 ? -22.714 24.730 20.377 1.00 59.23 244 ASP B C 1
ATOM 4047 O O . ASP B 1 247 ? -22.813 25.956 20.495 1.00 58.48 244 ASP B O 1
ATOM 4052 N N . ASP B 1 248 ? -21.581 24.139 20.007 1.00 58.58 245 ASP B N 1
ATOM 4053 C CA . ASP B 1 248 ? -20.378 24.918 19.771 1.00 58.12 245 ASP B CA 1
ATOM 4054 C C . ASP B 1 248 ? -19.675 24.482 18.482 1.00 57.89 245 ASP B C 1
ATOM 4055 O O . ASP B 1 248 ? -18.680 23.748 18.539 1.00 58.08 245 ASP B O 1
ATOM 4060 N N . PRO B 1 249 ? -20.183 24.940 17.313 1.00 57.39 246 PRO B N 1
ATOM 4061 C CA . PRO B 1 249 ? -19.610 24.627 15.998 1.00 56.91 246 PRO B CA 1
ATOM 4062 C C . PRO B 1 249 ? -18.068 24.700 15.930 1.00 56.27 246 PRO B C 1
ATOM 4063 O O . PRO B 1 249 ? -17.438 23.803 15.364 1.00 56.00 246 PRO B O 1
ATOM 4067 N N . ALA B 1 250 ? -17.473 25.750 16.494 1.00 55.78 247 ALA B N 1
ATOM 4068 C CA . ALA B 1 250 ? -16.014 25.922 16.430 1.00 55.24 247 ALA B CA 1
ATOM 4069 C C . ALA B 1 250 ? -15.303 24.846 17.250 1.00 55.06 247 ALA B C 1
ATOM 4070 O O . ALA B 1 250 ? -14.292 24.286 16.815 1.00 54.36 247 ALA B O 1
ATOM 4080 N N . GLN B 1 252 ? -16.667 21.983 17.976 1.00 55.64 249 GLN B N 1
ATOM 4081 C CA . GLN B 1 252 ? -17.050 20.772 17.281 1.00 55.70 249 GLN B CA 1
ATOM 4082 C C . GLN B 1 252 ? -16.091 20.495 16.108 1.00 56.26 249 GLN B C 1
ATOM 4083 O O . GLN B 1 252 ? -15.633 19.363 15.935 1.00 56.64 249 GLN B O 1
ATOM 4089 N N . ARG B 1 253 ? -15.771 21.527 15.324 1.00 56.02 250 ARG B N 1
ATOM 4090 C CA . ARG B 1 253 ? -14.827 21.385 14.209 1.00 56.46 250 ARG B CA 1
ATOM 4091 C C . ARG B 1 253 ? -13.394 21.036 14.675 1.00 55.98 250 ARG B C 1
ATOM 4092 O O . ARG B 1 253 ? -12.709 20.239 14.021 1.00 55.95 250 ARG B O 1
ATOM 4100 N N . LEU B 1 254 ? -12.951 21.621 15.794 1.00 55.62 251 LEU B N 1
ATOM 4101 C CA . LEU B 1 254 ? -11.633 21.307 16.364 1.00 55.07 251 LEU B CA 1
ATOM 4102 C C . LEU B 1 254 ? -11.532 19.821 16.715 1.00 55.24 251 LEU B C 1
ATOM 4103 O O . LEU B 1 254 ? -10.543 19.145 16.369 1.00 55.16 251 LEU B O 1
ATOM 4108 N N . TYR B 1 255 ? -12.557 19.321 17.409 1.00 54.69 252 TYR B N 1
ATOM 4109 C CA . TYR B 1 255 ? -12.605 17.910 17.784 1.00 54.79 252 TYR B CA 1
ATOM 4110 C C . TYR B 1 255 ? -12.443 17.031 16.529 1.00 55.22 252 TYR B C 1
ATOM 4111 O O . TYR B 1 255 ? -11.675 16.065 16.527 1.00 55.55 252 TYR B O 1
ATOM 4120 N N . GLU B 1 256 ? -13.161 17.382 15.466 1.00 55.29 253 GLU B N 1
ATOM 4121 C CA . GLU B 1 256 ? -13.183 16.578 14.252 1.00 55.68 253 GLU B CA 1
ATOM 4122 C C . GLU B 1 256 ? -11.826 16.543 13.552 1.00 55.17 253 GLU B C 1
ATOM 4123 O O . GLU B 1 256 ? -11.347 15.476 13.174 1.00 55.43 253 GLU B O 1
ATOM 4129 N N . LEU B 1 257 ? -11.209 17.713 13.405 1.00 55.01 254 LEU B N 1
ATOM 4130 C CA . LEU B 1 257 ? -9.906 17.842 12.749 1.00 54.20 254 LEU B CA 1
ATOM 4131 C C . LEU B 1 257 ? -8.749 17.276 13.592 1.00 53.80 254 LEU B C 1
ATOM 4132 O O . LEU B 1 257 ? -7.833 16.660 13.065 1.00 53.12 254 LEU B O 1
ATOM 4137 N N . LEU B 1 258 ? -8.809 17.462 14.904 1.00 53.39 255 LEU B N 1
ATOM 4138 C CA . LEU B 1 258 ? -7.840 16.823 15.805 1.00 53.06 255 LEU B CA 1
ATOM 4139 C C . LEU B 1 258 ? -7.942 15.291 15.734 1.00 52.57 255 LEU B C 1
ATOM 4140 O O . LEU B 1 258 ? -6.927 14.590 15.696 1.00 52.43 255 LEU B O 1
ATOM 4145 N N . SER B 1 259 ? -9.168 14.778 15.695 1.00 52.55 256 SER B N 1
ATOM 4146 C CA . SER B 1 259 ? -9.395 13.338 15.572 1.00 52.58 256 SER B CA 1
ATOM 4147 C C . SER B 1 259 ? -8.870 12.878 14.213 1.00 52.92 256 SER B C 1
ATOM 4148 O O . SER B 1 259 ? -8.105 11.920 14.131 1.00 52.81 256 SER B O 1
ATOM 4151 N N . ARG B 1 260 ? -9.266 13.588 13.156 1.00 53.12 257 ARG B N 1
ATOM 4152 C CA . ARG B 1 260 ? -8.803 13.318 11.800 1.00 53.95 257 ARG B CA 1
ATOM 4153 C C . ARG B 1 260 ? -7.284 13.256 11.810 1.00 53.63 257 ARG B C 1
ATOM 4154 O O . ARG B 1 260 ? -6.692 12.372 11.195 1.00 53.32 257 ARG B O 1
ATOM 4162 N N . SER B 1 261 ? -6.674 14.185 12.558 1.00 53.47 258 SER B N 1
ATOM 4163 C CA . SER B 1 261 ? -5.241 14.391 12.574 1.00 52.86 258 SER B CA 1
ATOM 4164 C C . SER B 1 261 ? -4.526 13.240 13.264 1.00 53.11 258 SER B C 1
ATOM 4165 O O . SER B 1 261 ? -3.494 12.769 12.774 1.00 52.94 258 SER B O 1
ATOM 4168 N N . ILE B 1 262 ? -5.061 12.801 14.408 1.00 53.44 259 ILE B N 1
ATOM 4169 C CA . ILE B 1 262 ? -4.536 11.619 15.097 1.00 52.89 259 ILE B CA 1
ATOM 4170 C C . ILE B 1 262 ? -4.606 10.422 14.133 1.00 53.37 259 ILE B C 1
ATOM 4171 O O . ILE B 1 262 ? -3.611 9.725 13.934 1.00 53.49 259 ILE B O 1
ATOM 4176 N N . HIS B 1 263 ? -5.775 10.219 13.518 1.00 53.55 260 HIS B N 1
ATOM 4177 C CA . HIS B 1 263 ? -6.009 9.111 12.585 1.00 53.50 260 HIS B CA 1
ATOM 4178 C C . HIS B 1 263 ? -4.987 9.013 11.445 1.00 53.98 260 HIS B C 1
ATOM 4179 O O . HIS B 1 263 ? -4.524 7.912 11.136 1.00 53.59 260 HIS B O 1
ATOM 4186 N N . GLU B 1 264 ? -4.622 10.148 10.838 1.00 54.55 261 GLU B N 1
ATOM 4187 C CA . GLU B 1 264 ? -3.609 10.144 9.759 1.00 55.72 261 GLU B CA 1
ATOM 4188 C C . GLU B 1 264 ? -2.222 9.683 10.233 1.00 55.40 261 GLU B C 1
ATOM 4189 O O . GLU B 1 264 ? -1.458 9.155 9.449 1.00 55.46 261 GLU B O 1
ATOM 4195 N N . ARG B 1 265 ? -1.915 9.872 11.511 1.00 55.71 262 ARG B N 1
ATOM 4196 C CA . ARG B 1 265 ? -0.565 9.623 12.033 1.00 55.68 262 ARG B CA 1
ATOM 4197 C C . ARG B 1 265 ? -0.456 8.381 12.911 1.00 56.18 262 ARG B C 1
ATOM 4198 O O . ARG B 1 265 ? -0.498 7.251 12.411 1.00 56.31 262 ARG B O 1
#

InterPro domains:
  IPR008927 6-phosphogluconate dehydrogenase-like, C-terminal domain superfamily [SSF48179] (168-262)
  IPR018931 Domain of unknown function DUF2520 [PF10728] (134-259)
  IPR028939 Pyrroline-5-carboxylate reductase, catalytic, N-terminal [PF03807] (10-96)
  IPR036291 NAD(P)-binding domain superfamily [SSF51735] (10-166)
  IPR037108 TM1727-like, C-terminal domain superfamily [G3DSA:1.10.1040.20] (165-263)

Secondary structure (DSSP, 8-state):
-GGG--EEEE--SHHHHHHHHHHHHHT--EEEEE-SSHHHHHHHHHHTT-EEES-GGGS-S--SEEEE---HHHHHHHHHHHHTT--TT---B--TT----STTT-SS-EEEE---------TT--EEEEESSHHHHHHHHHHHHTT-S-EEE--HHHHHHHHHHHIIIIIIHH--HHHHHHHHHTT--TT--HHHHHHHHHHHHS-HHHH--STTTTT-HHHHHHHH--TT----HHHHHHHHHHHHT-/-GGG-EEEEE--SHHHHHHHHHHHHTT-EEEEEE-SSHHHHHHHHHHTT-EEES-GGGS-S--SEEEE---HHHHHHHHHHHHTT--TT---B--SS---TTTTT-SS-EEEE----BTTB---GGG--EEEEESSHHHHHHHHHHHHTT-S-EEE--HHHHHHHHHHHIIIIIIHH--HHHHHHHHHTT--TT--HHHHHHHHHHHHS-HHHH--STTTTT-HHHHHHHH--TT----HHHHHHHHHHHH-

Sequence (502 aa):
SIEDTPIVLIGAGNLATNLAKALYRKGFRIVQVYSRTEESARELAQKVEAEYTTDLAEVNPYAKLYIVSLKDSAFAELLQGIVEGKREEALVHTAGSIPNVWEGHVPHYGVFYPQTFREVDFKEIPFFIEASSTEDAAFLKAIASTLSNRVYDADSEQRKSLHLAAVFTCNFTNHYALAAELLKKYNLPFDVLPLIDETARRKVHELEPKKTAQTGPAIRRYDENVIGNHLRLADDDPAQRLYELLSRSIHEERQSIEDTPIVLIGAGNLATNLAKALYRKGFRIVQVYSRRTEEESARRELAQKVEAEYTTDLAEEVNPYAKLYIVSLKDSAFAELLQQGIVEEGKREEALVHTAGSIPNVWEGHVPHYGVFYPQTFSKQQREVDFKEIPFFIEASSTEDAAFLKAIASTLSNRRVYDADDSEQRKSLHLAAVFTCNFTNHYALAAELLLKKYNLPFDVLPLIDEETARRKVHEELEPKTAQTGPAIRYDENVIGNHLRLADDPAQRLYELLSRSIHER